Protein AF-0000000079812143 (afdb_homodimer)

Structure (mmCIF, N/CA/C/O backbone):
data_AF-0000000079812143-model_v1
#
loop_
_entity.id
_entity.type
_entity.pdbx_description
1 polymer Ferrochelatase
#
loop_
_atom_site.group_PDB
_atom_site.id
_atom_site.type_symbol
_atom_site.label_atom_id
_atom_site.label_alt_id
_atom_site.label_comp_id
_atom_site.label_asym_id
_atom_site.label_entity_id
_atom_site.label_seq_id
_atom_site.pdbx_PDB_ins_code
_atom_site.Cartn_x
_atom_site.Cartn_y
_atom_site.Cartn_z
_atom_site.occupancy
_atom_site.B_iso_or_equiv
_atom_site.auth_seq_id
_atom_site.auth_comp_id
_atom_site.auth_asym_id
_atom_site.auth_atom_id
_atom_site.pdbx_PDB_model_num
ATOM 1 N N . MET A 1 1 ? -43.75 1.38 -55 1 28.2 1 MET A N 1
ATOM 2 C CA . MET A 1 1 ? -42.469 1.893 -54.531 1 28.2 1 MET A CA 1
ATOM 3 C C . MET A 1 1 ? -42.125 1.406 -53.125 1 28.2 1 MET A C 1
ATOM 5 O O . MET A 1 1 ? -42.844 1.741 -52.188 1 28.2 1 MET A O 1
ATOM 9 N N . PRO A 1 2 ? -41.469 0.203 -52.875 1 27.38 2 PRO A N 1
ATOM 10 C CA . PRO A 1 2 ? -41.375 -0.575 -51.625 1 27.38 2 PRO A CA 1
ATOM 11 C C . PRO A 1 2 ? -40.438 0.073 -50.594 1 27.38 2 PRO A C 1
ATOM 13 O O . PRO A 1 2 ? -39.469 0.729 -50.969 1 27.38 2 PRO A O 1
ATOM 16 N N . ALA A 1 3 ? -41.031 0.591 -49.438 1 33.28 3 ALA A N 1
ATOM 17 C CA . ALA A 1 3 ? -40.438 1.245 -48.281 1 33.28 3 ALA A CA 1
ATOM 18 C C . ALA A 1 3 ? -39.312 0.391 -47.688 1 33.28 3 ALA A C 1
ATOM 20 O O . ALA A 1 3 ? -39.562 -0.77 -47.344 1 33.28 3 ALA A O 1
ATOM 21 N N . SER A 1 4 ? -38.062 0.696 -48.062 1 31.66 4 SER A N 1
ATOM 22 C CA . SER A 1 4 ? -36.844 0.003 -47.688 1 31.66 4 SER A CA 1
ATOM 23 C C . SER A 1 4 ? -36.625 0.016 -46.188 1 31.66 4 SER A C 1
ATOM 25 O O . SER A 1 4 ? -36.781 1.055 -45.531 1 31.66 4 SER A O 1
ATOM 27 N N . PRO A 1 5 ? -36.688 -1.163 -45.469 1 36.09 5 PRO A N 1
ATOM 28 C CA . PRO A 1 5 ? -36.594 -1.35 -44.031 1 36.09 5 PRO A CA 1
ATOM 29 C C . PRO A 1 5 ? -35.312 -0.757 -43.438 1 36.09 5 PRO A C 1
ATOM 31 O O . PRO A 1 5 ? -34.281 -0.736 -44.094 1 36.09 5 PRO A O 1
ATOM 34 N N . SER A 1 6 ? -35.438 0.424 -42.75 1 30.08 6 SER A N 1
ATOM 35 C CA . SER A 1 6 ? -34.406 1.152 -42.031 1 30.08 6 SER A CA 1
ATOM 36 C C . SER A 1 6 ? -33.719 0.25 -41 1 30.08 6 SER A C 1
ATOM 38 O O . SER A 1 6 ? -34.375 -0.423 -40.219 1 30.08 6 SER A O 1
ATOM 40 N N . HIS A 1 7 ? -32.5 -0.281 -41.344 1 30.27 7 HIS A N 1
ATOM 41 C CA . HIS A 1 7 ? -31.578 -1.07 -40.531 1 30.27 7 HIS A CA 1
ATOM 42 C C . HIS A 1 7 ? -31.219 -0.355 -39.25 1 30.27 7 HIS A C 1
ATOM 44 O O . HIS A 1 7 ? -30.875 0.827 -39.25 1 30.27 7 HIS A O 1
ATOM 50 N N . HIS A 1 8 ? -31.891 -0.706 -38.125 1 30.09 8 HIS A N 1
ATOM 51 C CA . HIS A 1 8 ? -31.656 -0.314 -36.75 1 30.09 8 HIS A CA 1
ATOM 52 C C . HIS A 1 8 ? -30.188 -0.526 -36.344 1 30.09 8 HIS A C 1
ATOM 54 O O . HIS A 1 8 ? -29.672 -1.645 -36.438 1 30.09 8 HIS A O 1
ATOM 60 N N . ALA A 1 9 ? -29.359 0.51 -36.5 1 27.56 9 ALA A N 1
ATOM 61 C CA . ALA A 1 9 ? -28 0.632 -35.969 1 27.56 9 ALA A CA 1
ATOM 62 C C . ALA A 1 9 ? -27.984 0.376 -34.469 1 27.56 9 ALA A C 1
ATOM 64 O O . ALA A 1 9 ? -28.422 1.215 -33.688 1 27.56 9 ALA A O 1
ATOM 65 N N . ALA A 1 10 ? -28.375 -0.794 -34 1 31.22 10 ALA A N 1
ATOM 66 C CA . ALA A 1 10 ? -28.047 -1.072 -32.594 1 31.22 10 ALA A CA 1
ATOM 67 C C . ALA A 1 10 ? -26.594 -0.715 -32.312 1 31.22 10 ALA A C 1
ATOM 69 O O . ALA A 1 10 ? -25.672 -1.294 -32.875 1 31.22 10 ALA A O 1
ATOM 70 N N . GLN A 1 11 ? -26.375 0.492 -31.906 1 27.58 11 GLN A N 1
ATOM 71 C CA . GLN A 1 11 ? -25.125 1.045 -31.391 1 27.58 11 GLN A CA 1
ATOM 72 C C . GLN A 1 11 ? -24.516 0.12 -30.344 1 27.58 11 GLN A C 1
ATOM 74 O O . GLN A 1 11 ? -25.141 -0.199 -29.344 1 27.58 11 GLN A O 1
ATOM 79 N N . THR A 1 12 ? -23.766 -0.756 -30.734 1 29.11 12 THR A N 1
ATOM 80 C CA . THR A 1 12 ? -22.891 -1.57 -29.891 1 29.11 12 THR A CA 1
ATOM 81 C C . THR A 1 12 ? -22.141 -0.7 -28.891 1 29.11 12 THR A C 1
ATOM 83 O O . THR A 1 12 ? -21.266 0.073 -29.281 1 29.11 12 THR A O 1
ATOM 86 N N . ALA A 1 13 ? -22.844 -0.165 -27.922 1 34.91 13 ALA A N 1
ATOM 87 C CA . ALA A 1 13 ? -22.109 0.383 -26.781 1 34.91 13 ALA A CA 1
ATOM 88 C C . ALA A 1 13 ? -20.875 -0.459 -26.484 1 34.91 13 ALA A C 1
ATOM 90 O O . ALA A 1 13 ? -20.984 -1.645 -26.156 1 34.91 13 ALA A O 1
ATOM 91 N N . SER A 1 14 ? -19.734 -0.116 -26.984 1 30.12 14 SER A N 1
ATOM 92 C CA . SER A 1 14 ? -18.453 -0.811 -26.938 1 30.12 14 SER A CA 1
ATOM 93 C C . SER A 1 14 ? -18.094 -1.218 -25.516 1 30.12 14 SER A C 1
ATOM 95 O O . SER A 1 14 ? -18.484 -0.559 -24.562 1 30.12 14 SER A O 1
ATOM 97 N N . ALA A 1 15 ? -17.5 -2.406 -25.219 1 38.78 15 ALA A N 1
ATOM 98 C CA . ALA A 1 15 ? -16.906 -3.08 -24.062 1 38.78 15 ALA A CA 1
ATOM 99 C C . ALA A 1 15 ? -16.062 -2.113 -23.25 1 38.78 15 ALA A C 1
ATOM 101 O O . ALA A 1 15 ? -15.695 -2.408 -22.094 1 38.78 15 ALA A O 1
ATOM 102 N N . SER A 1 16 ? -15.523 -1.092 -23.875 1 36.75 16 SER A N 1
ATOM 103 C CA . SER A 1 16 ? -14.672 -0.127 -23.188 1 36.75 16 SER A CA 1
ATOM 104 C C . SER A 1 16 ? -15.469 0.716 -22.203 1 36.75 16 SER A C 1
ATOM 106 O O . SER A 1 16 ? -14.961 1.093 -21.141 1 36.75 16 SER A O 1
ATOM 108 N N . SER A 1 17 ? -16.688 1.054 -22.594 1 40.94 17 SER A N 1
ATOM 109 C CA . SER A 1 17 ? -17.516 1.939 -21.766 1 40.94 17 SER A CA 1
ATOM 110 C C . SER A 1 17 ? -18.047 1.216 -20.531 1 40.94 17 SER A C 1
ATOM 112 O O . SER A 1 17 ? -18.172 1.811 -19.469 1 40.94 17 SER A O 1
ATOM 114 N N . ILE A 1 18 ? -18.438 0.01 -20.609 1 39.16 18 ILE A N 1
ATOM 115 C CA . ILE A 1 18 ? -18.984 -0.759 -19.5 1 39.16 18 ILE A CA 1
ATOM 116 C C . ILE A 1 18 ? -17.891 -1.048 -18.469 1 39.16 18 ILE A C 1
ATOM 118 O O . ILE A 1 18 ? -18.125 -0.97 -17.266 1 39.16 18 ILE A O 1
ATOM 122 N N . GLN A 1 19 ? -16.656 -1.401 -18.922 1 42.84 19 GLN A N 1
ATOM 123 C CA . GLN A 1 19 ? -15.531 -1.675 -18.031 1 42.84 19 GLN A CA 1
ATOM 124 C C . GLN A 1 19 ? -15.117 -0.419 -17.266 1 42.84 19 GLN A C 1
ATOM 126 O O . GLN A 1 19 ? -14.75 -0.491 -16.094 1 42.84 19 GLN A O 1
ATOM 131 N N . THR A 1 20 ? -15.273 0.693 -17.953 1 42.88 20 THR A N 1
ATOM 132 C CA . THR A 1 20 ? -14.898 1.971 -17.359 1 42.88 20 THR A CA 1
ATOM 133 C C . THR A 1 20 ? -15.859 2.342 -16.234 1 42.88 20 THR A C 1
ATOM 135 O O . THR A 1 20 ? -15.43 2.832 -15.188 1 42.88 20 THR A O 1
ATOM 138 N N . THR A 1 21 ? -17.172 2.117 -16.484 1 42.28 21 THR A N 1
ATOM 139 C CA . THR A 1 21 ? -18.141 2.492 -15.469 1 42.28 21 THR A CA 1
ATOM 140 C C . THR A 1 21 ? -18.031 1.595 -14.242 1 42.28 21 THR A C 1
ATOM 142 O O . THR A 1 21 ? -18.109 2.07 -13.109 1 42.28 21 THR A O 1
ATOM 145 N N . ALA A 1 22 ? -17.922 0.293 -14.492 1 45.62 22 ALA A N 1
ATOM 146 C CA . ALA A 1 22 ? -17.766 -0.656 -13.391 1 45.62 22 ALA A CA 1
ATOM 147 C C . ALA A 1 22 ? -16.5 -0.387 -12.602 1 45.62 22 ALA A C 1
ATOM 149 O O . ALA A 1 22 ? -16.484 -0.508 -11.375 1 45.62 22 ALA A O 1
ATOM 150 N N . ALA A 1 23 ? -15.438 -0.067 -13.422 1 51.72 23 ALA A N 1
ATOM 151 C CA . ALA A 1 23 ? -14.164 0.242 -12.781 1 51.72 23 ALA A CA 1
ATOM 152 C C . ALA A 1 23 ? -14.273 1.475 -11.891 1 51.72 23 ALA A C 1
ATOM 154 O O . ALA A 1 23 ? -13.711 1.51 -10.797 1 51.72 23 ALA A O 1
ATOM 155 N N . ARG A 1 24 ? -15.039 2.551 -12.422 1 51.12 24 ARG A N 1
ATOM 156 C CA . ARG A 1 24 ? -15.227 3.803 -11.695 1 51.12 24 ARG A CA 1
ATOM 157 C C . ARG A 1 24 ? -16.016 3.58 -10.414 1 51.12 24 ARG A C 1
ATOM 159 O O . ARG A 1 24 ? -15.727 4.191 -9.383 1 51.12 24 ARG A O 1
ATOM 166 N N . GLU A 1 25 ? -16.844 2.582 -10.438 1 63.12 25 GLU A N 1
ATOM 167 C CA . GLU A 1 25 ? -17.672 2.318 -9.266 1 63.12 25 GLU A CA 1
ATOM 168 C C . GLU A 1 25 ? -16.938 1.447 -8.25 1 63.12 25 GLU A C 1
ATOM 170 O O . GLU A 1 25 ? -17.328 1.358 -7.09 1 63.12 25 GLU A O 1
ATOM 175 N N . SER A 1 26 ? -15.57 1.308 -8.578 1 89.19 26 SER A N 1
ATOM 176 C CA . SER A 1 26 ? -14.891 0.365 -7.688 1 89.19 26 SER A CA 1
ATOM 177 C C . SER A 1 26 ? -13.617 0.968 -7.109 1 89.19 26 SER A C 1
ATOM 179 O O . SER A 1 26 ? -12.797 0.255 -6.531 1 89.19 26 SER A O 1
ATOM 181 N N . THR A 1 27 ? -13.477 2.316 -7.328 1 96.56 27 THR A N 1
ATOM 182 C CA . THR A 1 27 ? -12.297 3.006 -6.809 1 96.56 27 THR A CA 1
ATOM 183 C C . THR A 1 27 ? -12.695 4.008 -5.73 1 96.56 27 THR A C 1
ATOM 185 O O . THR A 1 27 ? -13.711 4.695 -5.852 1 96.56 27 THR A O 1
ATOM 188 N N . ALA A 1 28 ? -11.891 4.105 -4.688 1 98.25 28 ALA A N 1
ATOM 189 C CA . ALA A 1 28 ? -12.188 5.027 -3.594 1 98.25 28 ALA A CA 1
ATOM 190 C C . ALA A 1 28 ? -10.922 5.727 -3.105 1 98.25 28 ALA A C 1
ATOM 192 O O . ALA A 1 28 ? -9.812 5.277 -3.391 1 98.25 28 ALA A O 1
ATOM 193 N N . ILE A 1 29 ? -11.117 6.824 -2.506 1 98.75 29 ILE A N 1
ATOM 194 C CA . ILE A 1 29 ? -10.078 7.539 -1.767 1 98.75 29 ILE A CA 1
ATOM 195 C C . ILE A 1 29 ? -10.422 7.551 -0.279 1 98.75 29 ILE A C 1
ATOM 197 O O . ILE A 1 29 ? -11.562 7.844 0.101 1 98.75 29 ILE A O 1
ATOM 201 N N . LEU A 1 30 ? -9.516 7.102 0.5 1 98.94 30 LEU A N 1
ATOM 202 C CA . LEU A 1 30 ? -9.609 7.285 1.945 1 98.94 30 LEU A CA 1
ATOM 203 C C . LEU A 1 30 ? -8.719 8.43 2.412 1 98.94 30 LEU A C 1
ATOM 205 O O . LEU A 1 30 ? -7.492 8.281 2.459 1 98.94 30 LEU A O 1
ATOM 209 N N . LEU A 1 31 ? -9.328 9.562 2.74 1 98.88 31 LEU A N 1
ATOM 210 C CA . LEU A 1 31 ? -8.617 10.719 3.279 1 98.88 31 LEU A CA 1
ATOM 211 C C . LEU A 1 31 ? -8.367 10.555 4.777 1 98.88 31 LEU A C 1
ATOM 213 O O . LEU A 1 31 ? -9.32 10.453 5.559 1 98.88 31 LEU A O 1
ATOM 217 N N . CYS A 1 32 ? -7.098 10.539 5.145 1 98.88 32 CYS A N 1
ATOM 218 C CA . CYS A 1 32 ? -6.785 10.25 6.539 1 98.88 32 CYS A CA 1
ATOM 219 C C . CYS A 1 32 ? -6.184 11.477 7.227 1 98.88 32 CYS A C 1
ATOM 221 O O . CYS A 1 32 ? -5.277 12.109 6.688 1 98.88 32 CYS A O 1
ATOM 223 N N . ASN A 1 33 ? -6.66 11.82 8.312 1 98.81 33 ASN A N 1
ATOM 224 C CA . ASN A 1 33 ? -6.094 12.859 9.172 1 98.81 33 ASN A CA 1
ATOM 225 C C . ASN A 1 33 ? -5.77 12.32 10.562 1 98.81 33 ASN A C 1
ATOM 227 O O . ASN A 1 33 ? -6.004 11.148 10.852 1 98.81 33 ASN A O 1
ATOM 231 N N . LEU A 1 34 ? -5.168 13.078 11.352 1 98.44 34 LEU A N 1
ATOM 232 C CA . LEU A 1 34 ? -4.664 12.656 12.648 1 98.44 34 LEU A CA 1
ATOM 233 C C . LEU A 1 34 ? -5.801 12.156 13.539 1 98.44 34 LEU A C 1
ATOM 235 O O . LEU A 1 34 ? -5.754 11.023 14.031 1 98.44 34 LEU A O 1
ATOM 239 N N . GLY A 1 35 ? -6.742 13.016 13.734 1 98.19 35 GLY A N 1
ATOM 240 C CA . GLY A 1 35 ? -7.855 12.734 14.633 1 98.19 35 GLY A CA 1
ATOM 241 C C . GLY A 1 35 ? -7.98 13.75 15.758 1 98.19 35 GLY A C 1
ATOM 242 O O . GLY A 1 35 ? -7.078 14.562 15.969 1 98.19 35 GLY A O 1
ATOM 243 N N . THR A 1 36 ? -9.078 13.75 16.359 1 98.5 36 THR A N 1
ATOM 244 C CA . THR A 1 36 ? -9.5 14.617 17.453 1 98.5 36 THR A CA 1
ATOM 245 C C . THR A 1 36 ? -10.492 13.898 18.359 1 98.5 36 THR A C 1
ATOM 247 O O . THR A 1 36 ? -11.125 12.922 17.953 1 98.5 36 THR A O 1
ATOM 250 N N . PRO A 1 37 ? -10.523 14.281 19.656 1 98.44 37 PRO A N 1
ATOM 251 C CA . PRO A 1 37 ? -11.508 13.625 20.516 1 98.44 37 PRO A CA 1
ATOM 252 C C . PRO A 1 37 ? -12.945 13.844 20.062 1 98.44 37 PRO A C 1
ATOM 254 O O . PRO A 1 37 ? -13.242 14.852 19.422 1 98.44 37 PRO A O 1
ATOM 257 N N . ASP A 1 38 ? -13.828 12.953 20.484 1 97.69 38 ASP A N 1
ATOM 258 C CA . ASP A 1 38 ? -15.234 13.008 20.094 1 97.69 38 ASP A CA 1
ATOM 259 C C . ASP A 1 38 ? -15.938 14.188 20.766 1 97.69 38 ASP A C 1
ATOM 261 O O . ASP A 1 38 ? -16.984 14.633 20.297 1 97.69 38 ASP A O 1
ATOM 265 N N . ALA A 1 39 ? -15.438 14.586 21.938 1 98.12 39 ALA A N 1
ATOM 266 C CA . ALA A 1 39 ? -15.969 15.703 22.703 1 98.12 39 ALA A CA 1
ATOM 267 C C . ALA A 1 39 ? -14.883 16.344 23.562 1 98.12 39 ALA A C 1
ATOM 269 O O . ALA A 1 39 ? -13.883 15.695 23.891 1 98.12 39 ALA A O 1
ATOM 270 N N . PRO A 1 40 ? -15.086 17.625 23.828 1 98.25 40 PRO A N 1
ATOM 271 C CA . PRO A 1 40 ? -14.102 18.266 24.688 1 98.25 40 PRO A CA 1
ATOM 272 C C . PRO A 1 40 ? -14.352 18 26.172 1 98.25 40 PRO A C 1
ATOM 274 O O . PRO A 1 40 ? -14.492 18.922 26.969 1 98.25 40 PRO A O 1
ATOM 277 N N . THR A 1 41 ? -14.438 16.734 26.484 1 98.25 41 THR A N 1
ATOM 278 C CA . THR A 1 41 ? -14.656 16.25 27.844 1 98.25 41 THR A CA 1
ATOM 279 C C . THR A 1 41 ? -13.531 15.312 28.266 1 98.25 41 THR A C 1
ATOM 281 O O . THR A 1 41 ? -12.852 14.727 27.422 1 98.25 41 THR A O 1
ATOM 284 N N . ALA A 1 42 ? -13.391 15.242 29.547 1 97.88 42 ALA A N 1
ATOM 285 C CA . ALA A 1 42 ? -12.289 14.453 30.078 1 97.88 42 ALA A CA 1
ATOM 286 C C . ALA A 1 42 ? -12.383 13 29.641 1 97.88 42 ALA A C 1
ATOM 288 O O . ALA A 1 42 ? -11.391 12.406 29.219 1 97.88 42 ALA A O 1
ATOM 289 N N . PRO A 1 43 ? -13.57 12.359 29.656 1 98 43 PRO A N 1
ATOM 290 C CA . PRO A 1 43 ? -13.648 10.961 29.219 1 98 43 PRO A CA 1
ATOM 291 C C . PRO A 1 43 ? -13.297 10.781 27.75 1 98 43 PRO A C 1
ATOM 293 O O . PRO A 1 43 ? -12.594 9.836 27.375 1 98 43 PRO A O 1
ATOM 296 N N . ALA A 1 44 ? -13.805 11.625 26.906 1 98.25 44 ALA A N 1
ATOM 297 C CA . ALA A 1 44 ? -13.5 11.555 25.484 1 98.25 44 ALA A CA 1
ATOM 298 C C . ALA A 1 44 ? -12.008 11.766 25.234 1 98.25 44 ALA A C 1
ATOM 300 O O . ALA A 1 44 ? -11.414 11.078 24.391 1 98.25 44 ALA A O 1
ATOM 301 N N . LEU A 1 45 ? -11.461 12.648 25.984 1 97.94 45 LEU A N 1
ATOM 302 C CA . LEU A 1 45 ? -10.031 12.914 25.828 1 97.94 45 LEU A CA 1
ATOM 303 C C . LEU A 1 45 ? -9.203 11.734 26.328 1 97.94 45 LEU A C 1
ATOM 305 O O . LEU A 1 45 ? -8.125 11.453 25.797 1 97.94 45 LEU A O 1
ATOM 309 N N . ARG A 1 46 ? -9.633 11.172 27.375 1 98.19 46 ARG A N 1
ATOM 310 C CA . ARG A 1 46 ? -8.922 10 27.891 1 98.19 46 ARG A CA 1
ATOM 311 C C . ARG A 1 46 ? -8.82 8.914 26.828 1 98.19 46 ARG A C 1
ATOM 313 O O . ARG A 1 46 ? -7.75 8.328 26.641 1 98.19 46 ARG A O 1
ATOM 320 N N . ARG A 1 47 ? -9.891 8.641 26.109 1 98.19 47 ARG A N 1
ATOM 321 C CA . ARG A 1 47 ? -9.906 7.645 25.047 1 98.19 47 ARG A CA 1
ATOM 322 C C . ARG A 1 47 ? -8.992 8.055 23.891 1 98.19 47 ARG A C 1
ATOM 324 O O . ARG A 1 47 ? -8.203 7.25 23.406 1 98.19 47 ARG A O 1
ATOM 331 N N . TYR A 1 48 ? -9.148 9.25 23.531 1 98.31 48 TYR A N 1
ATOM 332 C CA . TYR A 1 48 ? -8.352 9.781 22.422 1 98.31 48 TYR A CA 1
ATOM 333 C C . TYR A 1 48 ? -6.867 9.734 22.75 1 98.31 48 TYR A C 1
ATOM 335 O O . TYR A 1 48 ? -6.066 9.234 21.953 1 98.31 48 TYR A O 1
ATOM 343 N N . LEU A 1 49 ? -6.496 10.203 23.953 1 97.94 49 LEU A N 1
ATOM 344 C CA . LEU A 1 49 ? -5.098 10.266 24.359 1 97.94 49 LEU A CA 1
ATOM 345 C C . LEU A 1 49 ? -4.52 8.867 24.547 1 97.94 49 LEU A C 1
ATOM 347 O O . LEU A 1 49 ? -3.338 8.641 24.266 1 97.94 49 LEU A O 1
ATOM 351 N N . ALA A 1 50 ? -5.293 7.961 25 1 98.25 50 ALA A N 1
ATOM 352 C CA . ALA A 1 50 ? -4.836 6.582 25.156 1 98.25 50 ALA A CA 1
ATOM 353 C C . ALA A 1 50 ? -4.391 6.004 23.812 1 98.25 50 ALA A C 1
ATOM 355 O O . ALA A 1 50 ? -3.346 5.355 23.719 1 98.25 50 ALA A O 1
ATOM 356 N N . GLN A 1 51 ? -5.18 6.223 22.781 1 98.12 51 GLN A N 1
ATOM 357 C CA . GLN A 1 51 ? -4.852 5.742 21.438 1 98.12 51 GLN A CA 1
ATOM 358 C C . GLN A 1 51 ? -3.621 6.453 20.891 1 98.12 51 GLN A C 1
ATOM 360 O O . GLN A 1 51 ? -2.705 5.809 20.375 1 98.12 51 GLN A O 1
ATOM 365 N N . PHE A 1 52 ? -3.658 7.75 21.031 1 97.81 52 PHE A N 1
ATOM 366 C CA . PHE A 1 52 ? -2.617 8.602 20.469 1 97.81 52 PHE A CA 1
ATOM 367 C C . PHE A 1 52 ? -1.271 8.312 21.125 1 97.81 52 PHE A C 1
ATOM 369 O O . PHE A 1 52 ? -0.296 7.996 20.438 1 97.81 52 PHE A O 1
ATOM 376 N N . LEU A 1 53 ? -1.229 8.336 22.453 1 96.56 53 LEU A N 1
ATOM 377 C CA . LEU A 1 53 ? 0.02 8.18 23.188 1 96.56 53 LEU A CA 1
ATOM 378 C C . LEU A 1 53 ? 0.403 6.707 23.312 1 96.56 53 LEU A C 1
ATOM 380 O O . LEU A 1 53 ? 1.535 6.383 23.672 1 96.56 53 LEU A O 1
ATOM 384 N N . GLY A 1 54 ? -0.505 5.848 22.938 1 97.56 54 GLY A N 1
ATOM 385 C CA . GLY A 1 54 ? -0.219 4.422 22.938 1 97.56 54 GLY A CA 1
ATOM 386 C C . GLY A 1 54 ? 0.455 3.957 21.656 1 97.56 54 GLY A C 1
ATOM 387 O O . GLY A 1 54 ? 0.94 2.826 21.578 1 97.56 54 GLY A O 1
ATOM 388 N N . ASP A 1 55 ? 0.508 4.754 20.672 1 97.56 55 ASP A N 1
ATOM 389 C CA . ASP A 1 55 ? 1.13 4.434 19.391 1 97.56 55 ASP A CA 1
ATOM 390 C C . ASP A 1 55 ? 2.652 4.484 19.5 1 97.56 55 ASP A C 1
ATOM 392 O O . ASP A 1 55 ? 3.225 5.527 19.812 1 97.56 55 ASP A O 1
ATOM 396 N N . PRO A 1 56 ? 3.281 3.387 19.109 1 96.69 56 PRO A N 1
ATOM 397 C CA . PRO A 1 56 ? 4.742 3.357 19.234 1 96.69 56 PRO A CA 1
ATOM 398 C C . PRO A 1 56 ? 5.441 4.266 18.219 1 96.69 56 PRO A C 1
ATOM 400 O O . PRO A 1 56 ? 6.641 4.52 18.344 1 96.69 56 PRO A O 1
ATOM 403 N N . ARG A 1 57 ? 4.73 4.742 17.125 1 96.94 57 ARG A N 1
ATOM 404 C CA . ARG A 1 57 ? 5.297 5.719 16.203 1 96.94 57 ARG A CA 1
ATOM 405 C C . ARG A 1 57 ? 5.387 7.098 16.859 1 96.94 57 ARG A C 1
ATOM 407 O O . ARG A 1 57 ? 6.219 7.918 16.469 1 96.94 57 ARG A O 1
ATOM 414 N N . VAL A 1 58 ? 4.535 7.297 17.859 1 95.19 58 VAL A N 1
ATOM 415 C CA . VAL A 1 58 ? 4.422 8.609 18.484 1 95.19 58 VAL A CA 1
ATOM 416 C C . VAL A 1 58 ? 5.289 8.664 19.734 1 95.19 58 VAL A C 1
ATOM 418 O O . VAL A 1 58 ? 6.02 9.633 19.953 1 95.19 58 VAL A O 1
ATOM 421 N N . VAL A 1 59 ? 5.145 7.66 20.594 1 94.25 59 VAL A N 1
ATOM 422 C CA . VAL A 1 59 ? 5.98 7.555 21.781 1 94.25 59 VAL A CA 1
ATOM 423 C C . VAL A 1 59 ? 6.879 6.324 21.672 1 94.25 59 VAL A C 1
ATOM 425 O O . VAL A 1 59 ? 6.398 5.191 21.75 1 94.25 59 VAL A O 1
ATOM 428 N N . GLU A 1 60 ? 8.172 6.574 21.562 1 93.06 60 GLU A N 1
ATOM 429 C CA . GLU A 1 60 ? 9.094 5.484 21.25 1 93.06 60 GLU A CA 1
ATOM 430 C C . GLU A 1 60 ? 9.758 4.93 22.5 1 93.06 60 GLU A C 1
ATOM 432 O O . GLU A 1 60 ? 10.719 4.164 22.422 1 93.06 60 GLU A O 1
ATOM 437 N N . ILE A 1 61 ? 9.289 5.324 23.641 1 91.5 61 ILE A N 1
ATOM 438 C CA . ILE A 1 61 ? 9.742 4.715 24.875 1 91.5 61 ILE A CA 1
ATOM 439 C C . ILE A 1 61 ? 9.312 3.25 24.922 1 91.5 61 ILE A C 1
ATOM 441 O O . ILE A 1 61 ? 8.195 2.912 24.531 1 91.5 61 ILE A O 1
ATOM 445 N N . PRO A 1 62 ? 10.234 2.414 25.359 1 94.38 62 PRO A N 1
ATOM 446 C CA . PRO A 1 62 ? 9.844 1.005 25.438 1 94.38 62 PRO A CA 1
ATOM 447 C C . PRO A 1 62 ? 8.492 0.801 26.109 1 94.38 62 PRO A C 1
ATOM 449 O O . PRO A 1 62 ? 8.234 1.397 27.172 1 94.38 62 PRO A O 1
ATOM 452 N N . ARG A 1 63 ? 7.723 0.005 25.578 1 95.19 63 ARG A N 1
ATO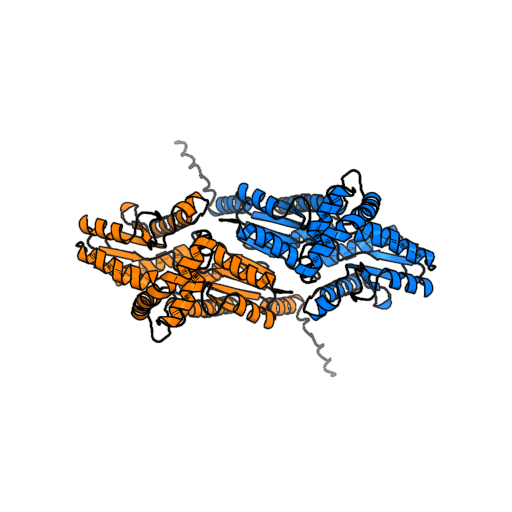M 453 C CA . ARG A 1 63 ? 6.324 -0.153 25.969 1 95.19 63 ARG A CA 1
ATOM 454 C C . ARG A 1 63 ? 6.191 -0.552 27.422 1 95.19 63 ARG A C 1
ATOM 456 O O . ARG A 1 63 ? 5.309 -0.063 28.141 1 95.19 63 ARG A O 1
ATOM 463 N N . ALA A 1 64 ? 7.027 -1.463 27.812 1 96.12 64 ALA A N 1
ATOM 464 C CA . ALA A 1 64 ? 6.965 -1.97 29.188 1 96.12 64 ALA A CA 1
ATOM 465 C C . ALA A 1 64 ? 7.109 -0.836 30.203 1 96.12 64 ALA A C 1
ATOM 467 O O . ALA A 1 64 ? 6.539 -0.894 31.297 1 96.12 64 ALA A O 1
ATOM 468 N N . LEU A 1 65 ? 7.805 0.206 29.859 1 96.31 65 LEU A N 1
ATOM 469 C CA . LEU A 1 65 ? 8.008 1.357 30.734 1 96.31 65 LEU A CA 1
ATOM 470 C C . LEU A 1 65 ? 6.922 2.406 30.516 1 96.31 65 LEU A C 1
ATOM 472 O O . LEU A 1 65 ? 6.473 3.049 31.453 1 96.31 65 LEU A O 1
ATOM 476 N N . TRP A 1 66 ? 6.461 2.5 29.297 1 95.25 66 TRP A N 1
ATOM 477 C CA . TRP A 1 66 ? 5.605 3.615 28.906 1 95.25 66 TRP A CA 1
ATOM 478 C C . TRP A 1 66 ? 4.156 3.357 29.312 1 95.25 66 TRP A C 1
ATOM 480 O O . TRP A 1 66 ? 3.465 4.27 29.766 1 95.25 66 TRP A O 1
ATOM 490 N N . LEU A 1 67 ? 3.688 2.143 29.141 1 96.75 67 LEU A N 1
ATOM 491 C CA . LEU A 1 67 ? 2.266 1.856 29.312 1 96.75 67 LEU A CA 1
ATOM 492 C C . LEU A 1 67 ? 1.835 2.076 30.766 1 96.75 67 LEU A C 1
ATOM 494 O O . LEU A 1 67 ? 0.774 2.65 31.016 1 96.75 67 LEU A O 1
ATOM 498 N N . PRO A 1 68 ? 2.645 1.606 31.75 1 97.06 68 PRO A N 1
ATOM 499 C CA . PRO A 1 68 ? 2.271 1.915 33.125 1 97.06 68 PRO A CA 1
ATOM 500 C C . PRO A 1 68 ? 2.213 3.416 33.406 1 97.06 68 PRO A C 1
ATOM 502 O O . PRO A 1 68 ? 1.339 3.879 34.125 1 97.06 68 PRO A O 1
ATOM 505 N N . LEU A 1 69 ? 3.117 4.164 32.844 1 96.19 69 LEU A N 1
ATOM 506 C CA . LEU A 1 69 ? 3.115 5.613 33 1 96.19 69 LEU A CA 1
ATOM 507 C C . LEU A 1 69 ? 1.895 6.234 32.344 1 96.19 69 LEU A C 1
ATOM 509 O O . LEU A 1 69 ? 1.237 7.102 32.906 1 96.19 69 LEU A O 1
ATOM 513 N N . LEU A 1 70 ? 1.621 5.844 31.078 1 96.75 70 LEU A N 1
ATOM 514 C CA . LEU A 1 70 ? 0.501 6.363 30.312 1 96.75 70 LEU A CA 1
ATOM 515 C C . LEU A 1 70 ? -0.82 6.117 31.031 1 96.75 70 LEU A C 1
ATOM 517 O O . LEU A 1 70 ? -1.571 7.059 31.297 1 96.75 70 LEU A O 1
ATOM 521 N N . TYR A 1 71 ? -1.057 4.895 31.469 1 97.19 71 TYR A N 1
ATOM 522 C CA . TYR A 1 71 ? -2.35 4.52 32.031 1 97.19 71 TYR A CA 1
ATOM 523 C C . TYR A 1 71 ? -2.412 4.832 33.5 1 97.19 71 TYR A C 1
ATOM 525 O O . TYR A 1 71 ? -3.49 5.09 34.062 1 97.19 71 TYR A O 1
ATOM 533 N N . GLY A 1 72 ? -1.364 4.832 34.156 1 97.12 72 GLY A N 1
ATOM 534 C CA . GLY A 1 72 ? -1.334 5.035 35.594 1 97.12 72 GLY A CA 1
ATOM 535 C C . GLY A 1 72 ? -1.293 6.5 35.969 1 97.12 72 GLY A C 1
ATOM 536 O O . GLY A 1 72 ? -1.778 6.871 37.062 1 97.12 72 GLY A O 1
ATOM 537 N N . ILE A 1 73 ? -0.702 7.359 35.188 1 95.88 73 ILE A N 1
ATOM 538 C CA . ILE A 1 73 ? -0.486 8.742 35.594 1 95.88 73 ILE A CA 1
ATOM 539 C C . ILE A 1 73 ? -1.063 9.695 34.562 1 95.88 73 ILE A C 1
ATOM 541 O O . ILE A 1 73 ? -1.988 10.461 34.844 1 95.88 73 ILE A O 1
ATOM 545 N N . ILE A 1 74 ? -0.648 9.609 33.344 1 95.38 74 ILE A N 1
ATOM 546 C CA . ILE A 1 74 ? -0.929 10.602 32.312 1 95.38 74 ILE A CA 1
ATOM 547 C C . ILE A 1 74 ? -2.428 10.633 32.031 1 95.38 74 ILE A C 1
ATOM 549 O O . ILE A 1 74 ? -3.041 11.703 32.031 1 95.38 74 ILE A O 1
ATOM 553 N N . LEU A 1 75 ? -3.047 9.492 31.812 1 97.44 75 LEU A N 1
ATOM 554 C CA . LEU A 1 75 ? -4.449 9.43 31.422 1 97.44 75 LEU A CA 1
ATOM 555 C C . LEU A 1 75 ? -5.359 9.75 32.594 1 97.44 75 LEU A C 1
ATOM 557 O O . LEU A 1 75 ? -6.562 9.969 32.438 1 97.44 75 LEU A O 1
ATOM 561 N N . ARG A 1 76 ? -4.82 9.828 33.75 1 95.94 76 ARG A N 1
ATOM 562 C CA . ARG A 1 76 ? -5.605 10.18 34.938 1 95.94 76 ARG A CA 1
ATOM 563 C C . ARG A 1 76 ? -5.559 11.672 35.188 1 95.94 76 ARG A C 1
ATOM 565 O O . ARG A 1 76 ? -6.465 12.227 35.844 1 95.94 76 ARG A O 1
ATOM 572 N N . THR A 1 77 ? -4.594 12.391 34.688 1 95.44 77 THR A N 1
ATOM 573 C CA . THR A 1 77 ? -4.402 13.789 35.062 1 95.44 77 THR A CA 1
ATOM 574 C C . THR A 1 77 ? -4.539 14.695 33.844 1 95.44 77 THR A C 1
ATOM 576 O O . THR A 1 77 ? -5.195 15.734 33.906 1 95.44 77 THR A O 1
ATOM 579 N N . ARG A 1 78 ? -4.078 14.359 32.75 1 93.56 78 ARG A N 1
ATOM 580 C CA . ARG A 1 78 ? -3.932 15.227 31.578 1 93.56 78 ARG A CA 1
ATOM 581 C C . ARG A 1 78 ? -5.273 15.438 30.875 1 93.56 78 ARG A C 1
ATOM 583 O O . ARG A 1 78 ? -5.539 16.516 30.359 1 93.56 78 ARG A O 1
ATOM 590 N N . PRO A 1 79 ? -6.156 14.438 30.906 1 96.5 79 PRO A N 1
ATOM 591 C CA . PRO A 1 79 ? -7.367 14.562 30.078 1 96.5 79 PRO A CA 1
ATOM 592 C C . PRO A 1 79 ? -8.203 15.789 30.453 1 96.5 79 PRO A C 1
ATOM 594 O O . PRO A 1 79 ? -8.734 16.469 29.578 1 96.5 79 PRO A O 1
ATOM 597 N N . ALA A 1 80 ? -8.312 16.094 31.641 1 96.19 80 ALA A N 1
ATOM 598 C CA . ALA A 1 80 ? -9.117 17.234 32.062 1 96.19 80 ALA A CA 1
ATOM 599 C C . ALA A 1 80 ? -8.531 18.547 31.547 1 96.19 80 ALA A C 1
ATOM 601 O O . ALA A 1 80 ? -9.258 19.406 31.062 1 96.19 80 ALA A O 1
ATOM 602 N N . LYS A 1 81 ? -7.277 18.75 31.703 1 95.25 81 LYS A N 1
ATOM 603 C CA . LYS A 1 81 ? -6.609 19.953 31.234 1 95.25 81 LYS A CA 1
ATOM 604 C C . LYS A 1 81 ? -6.723 20.078 29.703 1 95.25 81 LYS A C 1
ATOM 606 O O . LYS A 1 81 ? -6.965 21.156 29.188 1 95.25 81 LYS A O 1
ATOM 611 N N . SER A 1 82 ? -6.516 19.016 29.047 1 95.62 82 SER A N 1
ATOM 612 C CA . SER A 1 82 ? -6.617 18.984 27.594 1 95.62 82 SER A CA 1
ATOM 613 C C . SER A 1 82 ? -8.039 19.281 27.125 1 95.62 82 SER A C 1
ATOM 615 O O . SER A 1 82 ? -8.242 19.953 26.109 1 95.62 82 SER A O 1
ATOM 617 N N . ALA A 1 83 ? -8.945 18.719 27.859 1 97.5 83 ALA A N 1
ATOM 618 C CA . ALA A 1 83 ? -10.352 18.953 27.516 1 97.5 83 ALA A CA 1
ATOM 619 C C . ALA A 1 83 ? -10.68 20.438 27.531 1 97.5 83 ALA A C 1
ATOM 621 O O . ALA A 1 83 ? -11.438 20.922 26.688 1 97.5 83 ALA A O 1
ATOM 622 N N . ALA A 1 84 ? -10.156 21.109 28.453 1 97.12 84 ALA A N 1
ATOM 623 C CA . ALA A 1 84 ? -10.383 22.547 28.547 1 97.12 84 ALA A CA 1
ATOM 624 C C . ALA A 1 84 ? -9.82 23.281 27.328 1 97.12 84 ALA A C 1
ATOM 626 O O . ALA A 1 84 ? -10.43 24.219 26.812 1 97.12 84 ALA A O 1
ATOM 627 N N . LYS A 1 85 ? -8.656 22.922 26.906 1 96.56 85 LYS A N 1
ATOM 628 C CA . LYS A 1 85 ? -8.062 23.5 25.703 1 96.56 85 LYS A CA 1
ATOM 629 C C . LYS A 1 85 ? -8.922 23.234 24.469 1 96.56 85 LYS A C 1
ATOM 631 O O . LYS A 1 85 ? -9.172 24.141 23.672 1 96.56 85 LYS A O 1
ATOM 636 N N . TYR A 1 86 ? -9.391 21.984 24.359 1 97.94 86 TYR A N 1
ATOM 637 C CA . TYR A 1 86 ? -10.25 21.641 23.219 1 97.94 86 TYR A CA 1
ATOM 638 C C . TYR A 1 86 ? -11.547 22.438 23.266 1 97.94 86 TYR A C 1
ATOM 640 O O . TYR A 1 86 ? -12.078 22.828 22.234 1 97.94 86 TYR A O 1
ATOM 648 N N . ALA A 1 87 ? -12.055 22.609 24.422 1 97.94 87 ALA A N 1
ATOM 649 C CA . ALA A 1 87 ? -13.297 23.359 24.578 1 97.94 87 ALA A CA 1
ATOM 650 C C . ALA A 1 87 ? -13.148 24.781 24.031 1 97.94 87 ALA A C 1
ATOM 652 O O . ALA A 1 87 ? -14.102 25.359 23.5 1 97.94 87 ALA A O 1
ATOM 653 N N . SER A 1 88 ? -11.961 25.281 24.125 1 97 88 SER A N 1
ATOM 654 C CA . SER A 1 88 ? -11.727 26.672 23.734 1 97 88 SER A CA 1
ATOM 655 C C . SER A 1 88 ? -11.797 26.859 22.234 1 97 88 SER A C 1
ATOM 657 O O . SER A 1 88 ? -11.961 27.969 21.734 1 97 88 SER A O 1
ATOM 659 N N . ILE A 1 89 ? -11.719 25.844 21.469 1 97.25 89 ILE A N 1
ATOM 660 C CA . ILE A 1 89 ? -11.719 25.969 20.016 1 97.25 89 ILE A CA 1
ATOM 661 C C . ILE A 1 89 ? -12.914 25.219 19.438 1 97.25 89 ILE A C 1
ATOM 663 O O . ILE A 1 89 ? -13.078 25.172 18.219 1 97.25 89 ILE A O 1
ATOM 667 N N . TRP A 1 90 ? -13.727 24.641 20.312 1 97.06 90 TRP A N 1
ATOM 668 C CA . TRP A 1 90 ? -14.836 23.797 19.859 1 97.06 90 TRP A CA 1
ATOM 669 C C . TRP A 1 90 ? -15.922 24.656 19.203 1 97.06 90 TRP A C 1
ATOM 671 O O . TRP A 1 90 ? -16.234 25.734 19.672 1 97.06 90 TRP A O 1
ATOM 681 N N . THR A 1 91 ? -16.453 24.156 18.062 1 97 91 THR A N 1
ATOM 682 C CA . THR A 1 91 ? -17.516 24.875 17.359 1 97 91 THR A CA 1
ATOM 683 C C . THR A 1 91 ? -18.844 24.141 17.484 1 97 91 THR A C 1
ATOM 685 O O . THR A 1 91 ? -18.891 23.031 18.031 1 97 91 THR A O 1
ATOM 688 N N . GLU A 1 92 ? -19.906 24.719 16.922 1 97.25 92 GLU A N 1
ATOM 689 C CA . GLU A 1 92 ? -21.219 24.078 16.922 1 97.25 92 GLU A CA 1
ATOM 690 C C . GLU A 1 92 ? -21.219 22.812 16.094 1 97.25 92 GLU A C 1
ATOM 692 O O . GLU A 1 92 ? -21.953 21.859 16.391 1 97.25 92 GLU A O 1
ATOM 697 N N . GLU A 1 93 ? -20.312 22.719 15.18 1 97.44 93 GLU A N 1
ATOM 698 C CA . GLU A 1 93 ? -20.234 21.578 14.297 1 97.44 93 GLU A CA 1
ATOM 699 C C . GLU A 1 93 ? -19.281 20.516 14.844 1 97.44 93 GLU A C 1
ATOM 701 O O . GLU A 1 93 ? -19.172 19.422 14.289 1 97.44 93 GLU A O 1
ATOM 706 N N . GLY A 1 94 ? -18.547 20.875 15.922 1 97.56 94 GLY A N 1
ATOM 707 C CA . GLY A 1 94 ? -17.609 19.938 16.516 1 97.56 94 GLY A CA 1
ATOM 708 C C . GLY A 1 94 ? -16.172 20.438 16.469 1 97.56 94 GLY A C 1
ATOM 709 O O . GLY A 1 94 ? -15.93 21.641 16.438 1 97.56 94 GLY A O 1
ATOM 710 N N . SER A 1 95 ? -15.281 19.484 16.609 1 98.19 95 SER A N 1
ATOM 711 C CA . SER A 1 95 ? -13.867 19.844 16.531 1 98.19 95 SER A CA 1
ATOM 712 C C . SER A 1 95 ? -13.484 20.359 15.148 1 98.19 95 SER A C 1
ATOM 714 O O . SER A 1 95 ? -13.805 19.734 14.141 1 98.19 95 SER A O 1
ATOM 716 N N . PRO A 1 96 ? -12.766 21.438 15.07 1 98.56 96 PRO A N 1
ATOM 717 C CA . PRO A 1 96 ? -12.422 22.016 13.766 1 98.56 96 PRO A CA 1
ATOM 718 C C . PRO A 1 96 ? -11.703 21.016 12.859 1 98.56 96 PRO A C 1
ATOM 720 O O . PRO A 1 96 ? -12 20.953 11.664 1 98.56 96 PRO A O 1
ATOM 723 N N . LEU A 1 97 ? -10.805 20.203 13.375 1 98.69 97 LEU A N 1
ATOM 724 C CA . LEU A 1 97 ? -10.078 19.234 12.57 1 98.69 97 LEU A CA 1
ATOM 725 C C . LEU A 1 97 ? -11.047 18.266 11.883 1 98.69 97 LEU A C 1
ATOM 727 O O . LEU A 1 97 ? -10.906 17.984 10.688 1 98.69 97 LEU A O 1
ATOM 731 N N . ALA A 1 98 ? -11.992 17.75 12.648 1 98.5 98 ALA A N 1
ATOM 732 C CA . ALA A 1 98 ? -12.961 16.797 12.117 1 98.5 98 ALA A CA 1
ATOM 733 C C . ALA A 1 98 ? -13.852 17.453 11.055 1 98.5 98 ALA A C 1
ATOM 735 O O . ALA A 1 98 ? -14.109 16.859 10.008 1 98.5 98 ALA A O 1
ATOM 736 N N . VAL A 1 99 ? -14.297 18.656 11.359 1 98.5 99 VAL A N 1
ATOM 737 C CA . VAL A 1 99 ? -15.227 19.359 10.5 1 98.5 99 VAL A CA 1
ATOM 738 C C . VAL A 1 99 ? -14.562 19.656 9.156 1 98.5 99 VAL A C 1
ATOM 740 O O . VAL A 1 99 ? -15.133 19.375 8.102 1 98.5 99 VAL A O 1
ATOM 743 N N . TRP A 1 100 ? -13.383 20.203 9.195 1 98.81 100 TRP A N 1
ATOM 744 C CA . TRP A 1 100 ? -12.68 20.562 7.965 1 98.81 100 TRP A CA 1
ATOM 745 C C . TRP A 1 100 ? -12.312 19.328 7.16 1 98.81 100 TRP A C 1
ATOM 747 O O . TRP A 1 100 ? -12.383 19.328 5.93 1 98.81 100 TRP A O 1
ATOM 757 N N . THR A 1 101 ? -11.898 18.234 7.832 1 98.81 101 THR A N 1
ATOM 758 C CA . THR A 1 101 ? -11.531 17.016 7.137 1 98.81 101 THR A CA 1
ATOM 759 C C . THR A 1 101 ? -12.727 16.438 6.387 1 98.81 101 THR A C 1
ATOM 761 O O . THR A 1 101 ? -12.609 16.047 5.219 1 98.81 101 THR A O 1
ATOM 764 N N . ALA A 1 102 ? -13.859 16.422 7.051 1 98.75 102 ALA A N 1
ATOM 765 C CA . ALA A 1 102 ? -15.078 15.93 6.426 1 98.75 102 ALA A CA 1
ATOM 766 C C . ALA A 1 102 ? -15.477 16.781 5.227 1 98.75 102 ALA A C 1
ATOM 768 O O . ALA A 1 102 ? -15.875 16.266 4.188 1 98.75 102 ALA A O 1
ATOM 769 N N . LYS A 1 103 ? -15.375 18.047 5.41 1 98.81 103 LYS A N 1
ATOM 770 C CA . LYS A 1 103 ? -15.719 18.969 4.328 1 98.81 103 LYS A CA 1
ATOM 771 C C . LYS A 1 103 ? -14.781 18.797 3.137 1 98.81 103 LYS A C 1
ATOM 773 O O . LYS A 1 103 ? -15.227 18.828 1.985 1 98.81 103 LYS A O 1
ATOM 778 N N . GLN A 1 104 ? -13.523 18.641 3.4 1 98.94 104 GLN A N 1
ATOM 779 C CA . GLN A 1 104 ? -12.555 18.406 2.334 1 98.94 104 GLN A CA 1
ATOM 780 C C . GLN A 1 104 ? -12.883 17.125 1.562 1 98.94 104 GLN A C 1
ATOM 782 O O . GLN A 1 104 ? -12.75 17.094 0.336 1 98.94 104 GLN A O 1
ATOM 787 N N . ALA A 1 105 ? -13.297 16.125 2.252 1 98.88 105 ALA A N 1
ATOM 788 C CA . ALA A 1 105 ? -13.664 14.867 1.594 1 98.88 105 ALA A CA 1
ATOM 789 C C . ALA A 1 105 ? -14.836 15.07 0.641 1 98.88 105 ALA A C 1
ATOM 791 O O . ALA A 1 105 ? -14.812 14.586 -0.494 1 98.88 105 ALA A O 1
ATOM 792 N N . VAL A 1 106 ? -15.828 15.805 1.119 1 98.75 106 VAL A N 1
ATOM 793 C CA . VAL A 1 106 ? -17.016 16.062 0.311 1 98.75 106 VAL A CA 1
ATOM 794 C C . VAL A 1 106 ? -16.641 16.891 -0.916 1 98.75 106 VAL A C 1
ATOM 796 O O . VAL A 1 106 ? -17.062 16.594 -2.031 1 98.75 106 VAL A O 1
ATOM 799 N N . MET A 1 107 ? -15.844 17.859 -0.702 1 98.88 107 MET A N 1
ATOM 800 C CA . MET A 1 107 ? -15.453 18.75 -1.783 1 98.88 107 MET A CA 1
ATOM 801 C C . MET A 1 107 ? -14.555 18.047 -2.789 1 98.88 107 MET A C 1
ATOM 803 O O . MET A 1 107 ? -14.656 18.281 -3.994 1 98.88 107 MET A O 1
ATOM 807 N N . LEU A 1 108 ? -13.664 17.203 -2.281 1 98.81 108 LEU A N 1
ATOM 808 C CA . LEU A 1 108 ? -12.82 16.391 -3.16 1 98.81 108 LEU A CA 1
ATOM 809 C C . LEU A 1 108 ? -13.664 15.5 -4.059 1 98.81 108 LEU A C 1
ATOM 811 O O . LEU A 1 108 ? -13.43 15.43 -5.266 1 98.81 108 LEU A O 1
ATOM 815 N N . ARG A 1 109 ? -14.633 14.844 -3.463 1 98.19 109 ARG A N 1
ATOM 816 C CA . ARG A 1 109 ? -15.539 13.992 -4.219 1 98.19 109 ARG A CA 1
ATOM 817 C C . ARG A 1 109 ? -16.25 14.789 -5.312 1 98.19 109 ARG A C 1
ATOM 819 O O . ARG A 1 109 ? -16.344 14.336 -6.457 1 98.19 109 ARG A O 1
ATOM 826 N N . GLY A 1 110 ? -16.766 15.93 -4.918 1 98.12 110 GLY A N 1
ATOM 827 C CA . GLY A 1 110 ? -17.453 16.781 -5.875 1 98.12 110 GLY A CA 1
ATOM 828 C C . GLY A 1 110 ? -16.562 17.234 -7.016 1 98.12 110 GLY A C 1
ATOM 829 O O . GLY A 1 110 ? -16.969 17.188 -8.18 1 98.12 110 GLY A O 1
ATOM 830 N N . TRP A 1 111 ? -15.383 17.656 -6.703 1 98.06 111 TRP A N 1
ATOM 831 C CA . TRP A 1 111 ? -14.445 18.125 -7.711 1 98.06 111 TRP A CA 1
ATOM 832 C C . TRP A 1 111 ? -14.109 17.016 -8.711 1 98.06 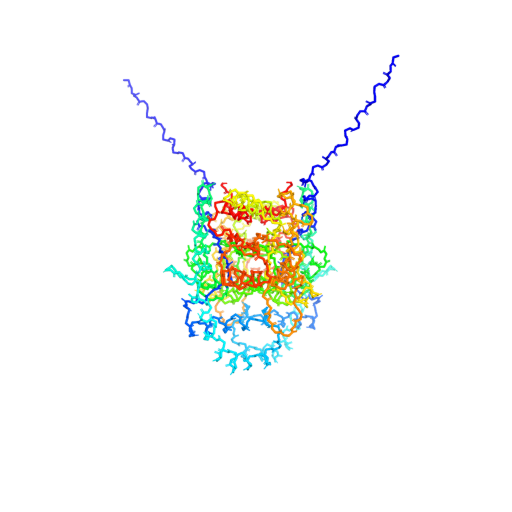111 TRP A C 1
ATOM 834 O O . TRP A 1 111 ? -14.156 17.234 -9.922 1 98.06 111 TRP A O 1
ATOM 844 N N . LEU A 1 112 ? -13.82 15.852 -8.227 1 97.25 112 LEU A N 1
ATOM 845 C CA . LEU A 1 112 ? -13.453 14.727 -9.086 1 97.25 112 LEU A CA 1
ATOM 846 C C . LEU A 1 112 ? -14.633 14.297 -9.945 1 97.25 112 LEU A C 1
ATOM 848 O O . LEU A 1 112 ? -14.453 13.945 -11.117 1 97.25 112 LEU A O 1
ATOM 852 N N . GLY A 1 113 ? -15.812 14.336 -9.359 1 95.5 113 GLY A N 1
ATOM 853 C CA . GLY A 1 113 ? -17 14.047 -10.133 1 95.5 113 GLY A CA 1
ATOM 854 C C . GLY A 1 113 ? -17.203 15 -11.305 1 95.5 113 GLY A C 1
ATOM 855 O O . GLY A 1 113 ? -17.469 14.562 -12.43 1 95.5 113 GLY A O 1
ATOM 856 N N . GLU A 1 114 ? -17 16.203 -11.07 1 96.5 114 GLU A N 1
ATOM 857 C CA . GLU A 1 114 ? -17.141 17.219 -12.094 1 96.5 114 GLU A CA 1
ATOM 858 C C . GLU A 1 114 ? -16.062 17.094 -13.172 1 96.5 114 GLU A C 1
ATOM 860 O O . GLU A 1 114 ? -16.297 17.422 -14.336 1 96.5 114 GLU A O 1
ATOM 865 N N . ALA A 1 115 ? -15.023 16.578 -12.75 1 94.25 115 ALA A N 1
ATOM 866 C CA . ALA A 1 115 ? -13.914 16.406 -13.68 1 94.25 115 ALA A CA 1
ATOM 867 C C . ALA A 1 115 ? -14.078 15.109 -14.477 1 94.25 115 ALA A C 1
ATOM 869 O O . ALA A 1 115 ? -13.195 14.719 -15.242 1 94.25 115 ALA A O 1
ATOM 870 N N . GLY A 1 116 ? -15.117 14.383 -14.234 1 91.31 116 GLY A N 1
ATOM 871 C CA . GLY A 1 116 ? -15.406 13.172 -14.992 1 91.31 116 GLY A CA 1
ATOM 872 C C . GLY A 1 116 ? -14.75 11.93 -14.406 1 91.31 116 GLY A C 1
ATOM 873 O O . GLY A 1 116 ? -14.578 10.93 -15.094 1 91.31 116 GLY A O 1
ATOM 874 N N . GLN A 1 117 ? -14.328 12.039 -13.156 1 91.56 117 GLN A N 1
ATOM 875 C CA . GLN A 1 117 ? -13.711 10.914 -12.461 1 91.56 117 GLN A CA 1
ATOM 876 C C . GLN A 1 117 ? -14.406 10.641 -11.133 1 91.56 117 GLN A C 1
ATOM 878 O O . GLN A 1 117 ? -13.797 10.758 -10.062 1 91.56 117 GLN A O 1
ATOM 883 N N . PRO A 1 118 ? -15.617 10.219 -11.32 1 90.25 118 PRO A N 1
ATOM 884 C CA . PRO A 1 118 ? -16.328 9.961 -10.07 1 90.25 118 PRO A CA 1
ATOM 885 C C . PRO A 1 118 ? -15.727 8.805 -9.273 1 90.25 118 PRO A C 1
ATOM 887 O O . PRO A 1 118 ? -15.578 7.699 -9.789 1 90.25 118 PRO A O 1
ATOM 890 N N . VAL A 1 119 ? -15.312 9.102 -8.078 1 94.56 119 VAL A N 1
ATOM 891 C CA . VAL A 1 119 ? -14.781 8.109 -7.148 1 94.56 119 VAL A CA 1
ATOM 892 C C . VAL A 1 119 ? -15.414 8.305 -5.77 1 94.56 119 VAL A C 1
ATOM 894 O O . VAL A 1 119 ? -15.852 9.414 -5.43 1 94.56 119 VAL A O 1
ATOM 897 N N . ARG A 1 120 ? -15.523 7.254 -5.047 1 96.31 120 ARG A N 1
ATOM 898 C CA . ARG A 1 120 ? -15.945 7.363 -3.654 1 96.31 120 ARG A CA 1
ATOM 899 C C . ARG A 1 120 ? -14.859 7.996 -2.799 1 96.31 120 ARG A C 1
ATOM 901 O O . ARG A 1 120 ? -13.672 7.719 -2.994 1 96.31 120 ARG A O 1
ATOM 908 N N . VAL A 1 121 ? -15.273 8.891 -1.933 1 98.56 121 VAL A N 1
ATOM 909 C CA . VAL A 1 121 ? -14.32 9.508 -1.016 1 98.56 121 VAL A CA 1
ATOM 910 C C . VAL A 1 121 ? -14.852 9.422 0.414 1 98.56 121 VAL A C 1
ATOM 912 O O . VAL A 1 121 ? -15.961 9.875 0.699 1 98.56 121 VAL A O 1
ATOM 915 N N . LEU A 1 122 ? -14.109 8.781 1.258 1 98.81 122 LEU A N 1
ATOM 916 C CA . LEU A 1 122 ? -14.375 8.781 2.691 1 98.81 122 LEU A CA 1
ATOM 917 C C . LEU A 1 122 ? -13.219 9.422 3.457 1 98.81 122 LEU A C 1
ATOM 919 O O . LEU A 1 122 ? -12.102 9.508 2.941 1 98.81 122 LEU A O 1
ATOM 923 N N . HIS A 1 123 ? -13.516 9.938 4.57 1 98.88 123 HIS A N 1
ATOM 924 C CA . HIS A 1 123 ? -12.461 10.398 5.465 1 98.88 123 HIS A CA 1
ATOM 925 C C . HIS A 1 123 ? -12.367 9.516 6.707 1 98.88 123 HIS A C 1
ATOM 927 O O . HIS A 1 123 ? -13.336 8.844 7.07 1 98.88 123 HIS A O 1
ATOM 933 N N . ALA A 1 124 ? -11.219 9.445 7.273 1 98.94 124 ALA A N 1
ATOM 934 C CA . ALA A 1 124 ? -10.961 8.688 8.492 1 98.94 124 ALA A CA 1
ATOM 935 C C . ALA A 1 124 ? -9.945 9.398 9.375 1 98.94 124 ALA A C 1
ATOM 937 O O . ALA A 1 124 ? -9.172 10.234 8.898 1 98.94 124 ALA A O 1
ATOM 938 N N . MET A 1 125 ? -10.016 9.094 10.609 1 98.88 125 MET A N 1
ATOM 939 C CA . MET A 1 125 ? -9.07 9.602 11.602 1 98.88 125 MET A CA 1
ATOM 940 C C . MET A 1 125 ? -8.117 8.508 12.062 1 98.88 125 MET A C 1
ATOM 942 O O . MET A 1 125 ? -8.539 7.379 12.328 1 98.88 125 MET A O 1
ATOM 946 N N . ARG A 1 126 ? -6.809 8.844 12.102 1 98.81 126 ARG A N 1
ATOM 947 C CA . ARG A 1 126 ? -5.84 7.887 12.625 1 98.81 126 ARG A CA 1
ATOM 948 C C . ARG A 1 126 ? -6.137 7.551 14.086 1 98.81 126 ARG A C 1
ATOM 950 O O . ARG A 1 126 ? -5.984 6.406 14.508 1 98.81 126 ARG A O 1
ATOM 957 N N . TYR A 1 127 ? -6.469 8.602 14.852 1 98.62 127 TYR A N 1
ATOM 958 C CA . TYR A 1 127 ? -6.91 8.453 16.234 1 98.62 127 TYR A CA 1
ATOM 959 C C . TYR A 1 127 ? -8.312 9.016 16.422 1 98.62 127 TYR A C 1
ATOM 961 O O . TYR A 1 127 ? -8.555 10.203 16.203 1 98.62 127 TYR A O 1
ATOM 969 N N . GLY A 1 128 ? -9.195 8.18 16.828 1 97.94 128 GLY A N 1
ATOM 970 C CA . GLY A 1 128 ? -10.586 8.594 16.984 1 97.94 128 GLY A CA 1
ATOM 971 C C . GLY A 1 128 ? -11.492 8.062 15.898 1 97.94 128 GLY A C 1
ATOM 972 O O . GLY A 1 128 ? -11.32 6.941 15.422 1 97.94 128 GLY A O 1
ATOM 973 N N . GLN A 1 129 ? -12.594 8.938 15.586 1 97.81 129 GLN A N 1
ATOM 974 C CA . GLN A 1 129 ? -13.641 8.477 14.68 1 97.81 129 GLN A CA 1
ATOM 975 C C . GLN A 1 129 ? -13.836 9.461 13.531 1 97.81 129 GLN A C 1
ATOM 977 O O . GLN A 1 129 ? -13.695 10.672 13.711 1 97.81 129 GLN A O 1
ATOM 982 N N . PRO A 1 130 ? -14.258 8.945 12.344 1 98.56 130 PRO A N 1
ATOM 983 C CA . PRO A 1 130 ? -14.32 7.527 11.992 1 98.56 130 PRO A CA 1
ATOM 984 C C . PRO A 1 130 ? -12.938 6.891 11.859 1 98.56 130 PRO A C 1
ATOM 986 O O . PRO A 1 130 ? -12.023 7.5 11.297 1 98.56 130 PRO A O 1
ATOM 989 N N . ALA A 1 131 ? -12.82 5.68 12.352 1 98.81 131 ALA A N 1
ATOM 990 C CA . ALA A 1 131 ? -11.531 4.996 12.367 1 98.81 131 ALA A CA 1
ATOM 991 C C . ALA A 1 131 ? -11.164 4.484 10.984 1 98.81 131 ALA A C 1
ATOM 993 O O . ALA A 1 131 ? -12.039 4.145 10.188 1 98.81 131 ALA A O 1
ATOM 994 N N . ILE A 1 132 ? -9.945 4.359 10.695 1 98.88 132 ILE A N 1
ATOM 995 C CA . ILE A 1 132 ? -9.414 3.945 9.398 1 98.88 132 ILE A CA 1
ATOM 996 C C . ILE A 1 132 ? -9.922 2.545 9.055 1 98.88 132 ILE A C 1
ATOM 998 O O . ILE A 1 132 ? -10.469 2.322 7.977 1 98.88 132 ILE A O 1
ATOM 1002 N N . GLY A 1 133 ? -9.727 1.612 9.945 1 98.75 133 GLY A N 1
ATOM 1003 C CA . GLY A 1 133 ? -10.172 0.253 9.68 1 98.75 133 GLY A CA 1
ATOM 1004 C C . GLY A 1 133 ? -11.656 0.156 9.406 1 98.75 133 GLY A C 1
ATOM 1005 O O . GLY A 1 133 ? -12.086 -0.582 8.516 1 98.75 133 GLY A O 1
ATOM 1006 N N . ALA A 1 134 ? -12.453 0.906 10.18 1 98.69 134 ALA A N 1
ATOM 1007 C CA . ALA A 1 134 ? -13.906 0.901 10 1 98.69 134 ALA A CA 1
ATOM 1008 C C . ALA A 1 134 ? -14.289 1.436 8.625 1 98.69 134 ALA A C 1
ATOM 1010 O O . ALA A 1 134 ? -15.18 0.896 7.969 1 98.69 134 ALA A O 1
ATOM 1011 N N . GLN A 1 135 ? -13.641 2.49 8.203 1 98.81 135 GLN A N 1
ATOM 1012 C CA . GLN A 1 135 ? -13.953 3.086 6.906 1 98.81 135 GLN A CA 1
ATOM 1013 C C . GLN A 1 135 ? -13.508 2.176 5.762 1 98.81 135 GLN A C 1
ATOM 1015 O O . GLN A 1 135 ? -14.18 2.102 4.73 1 98.81 135 GLN A O 1
ATOM 1020 N N . LEU A 1 136 ? -12.422 1.515 5.91 1 98.75 136 LEU A N 1
ATOM 1021 C CA . LEU A 1 136 ? -11.984 0.551 4.906 1 98.75 136 LEU A CA 1
ATOM 1022 C C . LEU A 1 136 ? -12.984 -0.599 4.789 1 98.75 136 LEU A C 1
ATOM 1024 O O . LEU A 1 136 ? -13.25 -1.083 3.686 1 98.75 136 LEU A O 1
ATOM 1028 N N . GLN A 1 137 ? -13.484 -1.005 5.918 1 98.31 137 GLN A N 1
ATOM 1029 C CA . GLN A 1 137 ? -14.508 -2.043 5.891 1 98.31 137 GLN A CA 1
ATOM 1030 C C . GLN A 1 137 ? -15.75 -1.568 5.137 1 98.31 137 GLN A C 1
ATOM 1032 O O . GLN A 1 137 ? -16.344 -2.326 4.367 1 98.31 137 GLN A O 1
ATOM 1037 N N . VAL A 1 138 ? -16.125 -0.329 5.379 1 98.31 138 VAL A N 1
ATOM 1038 C CA . VAL A 1 138 ? -17.266 0.255 4.68 1 98.31 138 VAL A CA 1
ATOM 1039 C C . VAL A 1 138 ? -17.031 0.214 3.172 1 98.31 138 VAL A C 1
ATOM 1041 O O . VAL A 1 138 ? -17.922 -0.158 2.406 1 98.31 138 VAL A O 1
ATOM 1044 N N . LEU A 1 139 ? -15.875 0.584 2.76 1 97.94 139 LEU A N 1
ATOM 1045 C CA . LEU A 1 139 ? -15.531 0.582 1.342 1 97.94 139 LEU A CA 1
ATOM 1046 C C . LEU A 1 139 ? -15.57 -0.833 0.774 1 97.94 139 LEU A C 1
ATOM 1048 O O . LEU A 1 139 ? -16.125 -1.056 -0.309 1 97.94 139 LEU A O 1
ATOM 1052 N N . GLN A 1 140 ? -14.953 -1.741 1.492 1 96 140 GLN A N 1
ATOM 1053 C CA . GLN A 1 140 ? -14.953 -3.133 1.055 1 96 140 GLN A CA 1
ATOM 1054 C C . GLN A 1 140 ? -16.375 -3.668 0.91 1 96 140 GLN A C 1
ATOM 1056 O O . GLN A 1 140 ? -16.703 -4.32 -0.083 1 96 140 GLN A O 1
ATOM 1061 N N . ASP A 1 141 ? -17.219 -3.365 1.896 1 96.19 141 ASP A N 1
ATOM 1062 C CA . ASP A 1 141 ? -18.609 -3.822 1.889 1 96.19 141 ASP A CA 1
ATOM 1063 C C . ASP A 1 141 ? -19.375 -3.211 0.722 1 96.19 141 ASP A C 1
ATOM 1065 O O . ASP A 1 141 ? -20.344 -3.803 0.23 1 96.19 141 ASP A O 1
ATOM 1069 N N . ALA A 1 142 ? -18.938 -2.094 0.284 1 95.88 142 ALA A N 1
ATOM 1070 C CA . ALA A 1 142 ? -19.594 -1.398 -0.821 1 95.88 142 ALA A CA 1
ATOM 1071 C C . ALA A 1 142 ? -19.078 -1.897 -2.166 1 95.88 142 ALA A C 1
ATOM 1073 O O . ALA A 1 142 ? -19.469 -1.378 -3.219 1 95.88 142 ALA A O 1
ATOM 1074 N N . GLY A 1 143 ? -18.141 -2.816 -2.162 1 94 143 GLY A N 1
ATOM 1075 C CA . GLY A 1 143 ? -17.672 -3.422 -3.395 1 94 143 GLY A CA 1
ATOM 1076 C C . GLY A 1 143 ? -16.484 -2.693 -3.998 1 94 143 GLY A C 1
ATOM 1077 O O . GLY A 1 143 ? -16.141 -2.914 -5.16 1 94 143 GLY A O 1
ATOM 1078 N N . VAL A 1 144 ? -15.883 -1.821 -3.23 1 96.25 144 VAL A N 1
ATOM 1079 C CA . VAL A 1 144 ? -14.695 -1.123 -3.697 1 96.25 144 VAL A CA 1
ATOM 1080 C C . VAL A 1 144 ? -13.547 -2.117 -3.881 1 96.25 144 VAL A C 1
ATOM 1082 O O . VAL A 1 144 ? -13.289 -2.943 -3.002 1 96.25 144 VAL A O 1
ATOM 1085 N N . ARG A 1 145 ? -12.82 -1.951 -5 1 95.81 145 ARG A N 1
ATOM 1086 C CA . ARG A 1 145 ? -11.75 -2.889 -5.328 1 95.81 145 ARG A CA 1
ATOM 1087 C C . ARG A 1 145 ? -10.391 -2.205 -5.281 1 95.81 145 ARG A C 1
ATOM 1089 O O . ARG A 1 145 ? -9.352 -2.873 -5.281 1 95.81 145 ARG A O 1
ATOM 1096 N N . ARG A 1 146 ? -10.398 -0.948 -5.34 1 97.69 146 ARG A N 1
ATOM 1097 C CA . ARG A 1 146 ? -9.188 -0.131 -5.332 1 97.69 146 ARG A CA 1
ATOM 1098 C C . ARG A 1 146 ? -9.344 1.062 -4.395 1 97.69 146 ARG A C 1
ATOM 1100 O O . ARG A 1 146 ? -10.344 1.78 -4.453 1 97.69 146 ARG A O 1
ATOM 1107 N N . ALA A 1 147 ? -8.383 1.263 -3.504 1 98.5 147 ALA A N 1
ATOM 1108 C CA . ALA A 1 147 ? -8.469 2.379 -2.564 1 98.5 147 ALA A CA 1
ATOM 1109 C C . ALA A 1 147 ? -7.141 3.121 -2.473 1 98.5 147 ALA A C 1
ATOM 1111 O O . ALA A 1 147 ? -6.09 2.504 -2.273 1 98.5 147 ALA A O 1
ATOM 1112 N N . LEU A 1 148 ? -7.172 4.387 -2.684 1 98.75 148 LEU A N 1
ATOM 1113 C CA . LEU A 1 148 ? -6.047 5.281 -2.445 1 98.75 148 LEU A CA 1
ATOM 1114 C C . LEU A 1 148 ? -6.078 5.828 -1.021 1 98.75 148 LEU A C 1
ATOM 1116 O O . LEU A 1 148 ? -7.055 6.465 -0.619 1 98.75 148 LEU A O 1
ATOM 1120 N N . VAL A 1 149 ? -5.086 5.492 -0.254 1 98.94 149 VAL A N 1
ATOM 1121 C CA . VAL A 1 149 ? -4.926 6.082 1.072 1 98.94 149 VAL A CA 1
ATOM 1122 C C . VAL A 1 149 ? -4.141 7.387 0.968 1 98.94 149 VAL A C 1
ATOM 1124 O O . VAL A 1 149 ? -2.961 7.383 0.612 1 98.94 149 VAL A O 1
ATOM 1127 N N . LEU A 1 150 ? -4.809 8.453 1.27 1 98.94 150 LEU A N 1
ATOM 1128 C CA . LEU A 1 150 ? -4.25 9.789 1.088 1 98.94 150 LEU A CA 1
ATOM 1129 C C . LEU A 1 150 ? -4.238 10.555 2.404 1 98.94 150 LEU A C 1
ATOM 1131 O O . LEU A 1 150 ? -5.25 11.156 2.789 1 98.94 150 LEU A O 1
ATOM 1135 N N . PRO A 1 151 ? -3.072 10.586 3.055 1 98.81 151 PRO A N 1
ATOM 1136 C CA . PRO A 1 151 ? -2.98 11.352 4.301 1 98.81 151 PRO A CA 1
ATOM 1137 C C . PRO A 1 151 ? -3.037 12.867 4.07 1 98.81 151 PRO A C 1
ATOM 1139 O O . PRO A 1 151 ? -2.504 13.359 3.074 1 98.81 151 PRO A O 1
ATOM 1142 N N . LEU A 1 152 ? -3.609 13.531 4.98 1 98.81 152 LEU A N 1
ATOM 1143 C CA . LEU A 1 152 ? -3.674 14.984 4.938 1 98.81 152 LEU A CA 1
ATOM 1144 C C . LEU A 1 152 ? -2.496 15.602 5.684 1 98.81 152 LEU A C 1
ATOM 1146 O O . LEU A 1 152 ? -2.668 16.562 6.434 1 98.81 152 LEU A O 1
ATOM 1150 N N . TYR A 1 153 ? -1.379 14.953 5.539 1 97.94 153 TYR A N 1
ATOM 1151 C CA . TYR A 1 153 ? -0.061 15.43 5.949 1 97.94 153 TYR A CA 1
ATOM 1152 C C . TYR A 1 153 ? 0.8 15.758 4.738 1 97.94 153 TYR A C 1
ATOM 1154 O O . TYR A 1 153 ? 1.349 14.859 4.094 1 97.94 153 TYR A O 1
ATOM 1162 N N . PRO A 1 154 ? 1.025 17 4.484 1 98.81 154 PRO A N 1
ATOM 1163 C CA . PRO A 1 154 ? 1.835 17.297 3.301 1 98.81 154 PRO A CA 1
ATOM 1164 C C . PRO A 1 154 ? 3.254 16.75 3.402 1 98.81 154 PRO A C 1
ATOM 1166 O O . PRO A 1 154 ? 3.828 16.312 2.396 1 98.81 154 PRO A O 1
ATOM 1169 N N . GLN A 1 155 ? 3.811 16.781 4.598 1 98.81 155 GLN A N 1
ATOM 1170 C CA . GLN A 1 155 ? 5.141 16.234 4.852 1 98.81 155 GLN A CA 1
ATOM 1171 C C . GLN A 1 155 ? 5.051 14.844 5.457 1 98.81 155 GLN A C 1
ATOM 1173 O O . GLN A 1 155 ? 4.199 14.578 6.309 1 98.81 155 GLN A O 1
ATOM 1178 N N . TYR A 1 156 ? 5.977 13.992 5.09 1 98.5 156 TYR A N 1
ATOM 1179 C CA . TYR A 1 156 ? 6.074 12.656 5.676 1 98.5 156 TYR A CA 1
ATOM 1180 C C . TYR A 1 156 ? 6.711 12.719 7.059 1 98.5 156 TYR A C 1
ATOM 1182 O O . TYR A 1 156 ? 7.68 13.453 7.273 1 98.5 156 TYR A O 1
ATOM 1190 N N . SER A 1 157 ? 6.215 11.922 7.941 1 98.69 157 SER A N 1
ATOM 1191 C CA . SER A 1 157 ? 6.891 11.562 9.18 1 98.69 157 SER A CA 1
ATOM 1192 C C . SER A 1 157 ? 6.496 10.156 9.633 1 98.69 157 SER A C 1
ATOM 1194 O O . SER A 1 157 ? 5.398 9.688 9.328 1 98.69 157 SER A O 1
ATOM 1196 N N . ALA A 1 158 ? 7.418 9.477 10.336 1 98.38 158 ALA A N 1
ATOM 1197 C CA . ALA A 1 158 ? 7.07 8.195 10.953 1 98.38 158 ALA A CA 1
ATOM 1198 C C . ALA A 1 158 ? 5.922 8.359 11.945 1 98.38 158 ALA A C 1
ATOM 1200 O O . ALA A 1 158 ? 5.121 7.441 12.133 1 98.38 158 ALA A O 1
ATOM 1201 N N . THR A 1 159 ? 5.766 9.578 12.5 1 97.69 159 THR A N 1
ATOM 1202 C CA . THR A 1 159 ? 4.785 9.82 13.555 1 97.69 159 THR A CA 1
ATOM 1203 C C . THR A 1 159 ? 3.406 10.094 12.961 1 97.69 159 THR A C 1
ATOM 1205 O O . THR A 1 159 ? 2.408 10.117 13.68 1 97.69 159 THR A O 1
ATOM 1208 N N . THR A 1 160 ? 3.34 10.32 11.664 1 98.31 160 THR A N 1
ATOM 1209 C CA . THR A 1 160 ? 2.053 10.617 11.047 1 98.31 160 THR A CA 1
ATOM 1210 C C . THR A 1 160 ? 1.765 9.648 9.898 1 98.31 160 THR A C 1
ATOM 1212 O O . THR A 1 160 ? 1.086 8.641 10.094 1 98.31 160 THR A O 1
ATOM 1215 N N . THR A 1 161 ? 2.496 9.812 8.797 1 98.62 161 THR A N 1
ATOM 1216 C CA . THR A 1 161 ? 2.242 9.047 7.578 1 98.62 161 THR A CA 1
ATOM 1217 C C . THR A 1 161 ? 2.463 7.559 7.82 1 98.62 161 THR A C 1
ATOM 1219 O O . THR A 1 161 ? 1.634 6.73 7.434 1 98.62 161 THR A O 1
ATOM 1222 N N . ALA A 1 162 ? 3.605 7.203 8.438 1 98.75 162 ALA A N 1
ATOM 1223 C CA . ALA A 1 162 ? 3.877 5.793 8.703 1 98.75 162 ALA A CA 1
ATOM 1224 C C . ALA A 1 162 ? 2.838 5.207 9.656 1 98.75 162 ALA A C 1
ATOM 1226 O O . ALA A 1 162 ? 2.477 4.031 9.539 1 98.75 162 ALA A O 1
ATOM 1227 N N . SER A 1 163 ? 2.422 6.012 10.617 1 98.75 163 SER A N 1
ATOM 1228 C CA . SER A 1 163 ? 1.396 5.562 11.555 1 98.75 163 SER A CA 1
ATOM 1229 C C . SER A 1 163 ? 0.101 5.215 10.828 1 98.75 163 SER A C 1
ATOM 1231 O O . SER A 1 163 ? -0.576 4.246 11.18 1 98.75 163 SER A O 1
ATOM 1233 N N . VAL A 1 164 ? -0.264 6.008 9.844 1 98.88 164 VAL A N 1
ATOM 1234 C CA . VAL A 1 164 ? -1.443 5.723 9.031 1 98.88 164 VAL A CA 1
ATOM 1235 C C . VAL A 1 164 ? -1.264 4.387 8.312 1 98.88 164 VAL A C 1
ATOM 1237 O O . VAL A 1 164 ? -2.172 3.551 8.305 1 98.88 164 VAL A O 1
ATOM 1240 N N . PHE A 1 165 ? -0.119 4.164 7.723 1 98.81 165 PHE A N 1
ATOM 1241 C CA . PHE A 1 165 ? 0.161 2.889 7.07 1 98.81 165 PHE A CA 1
ATOM 1242 C C . PHE A 1 165 ? -0.025 1.729 8.039 1 98.81 165 PHE A C 1
ATOM 1244 O O . PHE A 1 165 ? -0.655 0.725 7.703 1 98.81 165 PHE A O 1
ATOM 1251 N N . ASP A 1 166 ? 0.545 1.894 9.25 1 98.81 166 ASP A N 1
ATOM 1252 C CA . ASP A 1 166 ? 0.462 0.841 10.258 1 98.81 166 ASP A CA 1
ATOM 1253 C C . ASP A 1 166 ? -0.992 0.491 10.57 1 98.81 166 ASP A C 1
ATOM 1255 O O . ASP A 1 166 ? -1.326 -0.681 10.758 1 98.81 166 ASP A O 1
ATOM 1259 N N . ASP A 1 167 ? -1.782 1.507 10.641 1 98.81 167 ASP A N 1
ATOM 1260 C CA . ASP A 1 167 ? -3.186 1.285 10.969 1 98.81 167 ASP A CA 1
ATOM 1261 C C . ASP A 1 167 ? -3.914 0.565 9.844 1 98.81 167 ASP A C 1
ATOM 1263 O O . ASP A 1 167 ? -4.723 -0.331 10.086 1 98.81 167 ASP A O 1
ATOM 1267 N N . VAL A 1 168 ? -3.656 0.919 8.594 1 98.94 168 VAL A N 1
ATOM 1268 C CA . VAL A 1 168 ? -4.203 0.218 7.441 1 98.94 168 VAL A CA 1
ATOM 1269 C C . VAL A 1 168 ? -3.74 -1.237 7.449 1 98.94 168 VAL A C 1
ATOM 1271 O O . VAL A 1 168 ? -4.543 -2.152 7.254 1 98.94 168 VAL A O 1
ATOM 1274 N N . ALA A 1 169 ? -2.465 -1.419 7.719 1 98.81 169 ALA A N 1
ATOM 1275 C CA . ALA A 1 169 ? -1.89 -2.762 7.73 1 98.81 169 ALA A CA 1
ATOM 1276 C C . ALA A 1 169 ? -2.533 -3.623 8.812 1 98.81 169 ALA A C 1
ATOM 1278 O O . ALA A 1 169 ? -2.713 -4.828 8.633 1 98.81 169 ALA A O 1
ATOM 1279 N N . ALA A 1 170 ? -2.818 -2.973 9.93 1 98.56 170 ALA A N 1
ATOM 1280 C CA . ALA A 1 170 ? -3.479 -3.705 11.008 1 98.56 170 ALA A CA 1
ATOM 1281 C C . ALA A 1 170 ? -4.84 -4.227 10.562 1 98.56 170 ALA A C 1
ATOM 1283 O O . ALA A 1 170 ? -5.215 -5.355 10.891 1 98.56 170 ALA A O 1
ATOM 1284 N N . TRP A 1 171 ? -5.582 -3.422 9.852 1 98.75 171 TRP A N 1
ATOM 1285 C CA . TRP A 1 171 ? -6.871 -3.859 9.32 1 98.75 171 TRP A CA 1
ATOM 1286 C C . TRP A 1 171 ? -6.688 -4.957 8.273 1 98.75 171 TRP A C 1
ATOM 1288 O O . TRP A 1 171 ? -7.41 -5.953 8.281 1 98.75 171 TRP A O 1
ATOM 1298 N N . VAL A 1 172 ? -5.711 -4.852 7.422 1 98.56 172 VAL A N 1
ATOM 1299 C CA . VAL A 1 172 ? -5.438 -5.812 6.359 1 98.56 172 VAL A CA 1
ATOM 1300 C C . VAL A 1 172 ? -5.105 -7.172 6.969 1 98.56 172 VAL A C 1
ATOM 1302 O O . VAL A 1 172 ? -5.57 -8.203 6.48 1 98.56 172 VAL A O 1
ATOM 1305 N N . ARG A 1 173 ? -4.328 -7.133 8.023 1 97.38 173 ARG A N 1
ATOM 1306 C CA . ARG A 1 173 ? -3.893 -8.359 8.672 1 97.38 173 ARG A CA 1
ATOM 1307 C C . ARG A 1 173 ? -5.086 -9.188 9.141 1 97.38 173 ARG A C 1
ATOM 1309 O O . ARG A 1 173 ? -5.008 -10.414 9.227 1 97.38 173 ARG A O 1
ATOM 1316 N N . ARG A 1 174 ? -6.199 -8.523 9.336 1 96.31 174 ARG A N 1
ATOM 1317 C CA . ARG A 1 174 ? -7.383 -9.203 9.844 1 96.31 174 ARG A CA 1
ATOM 1318 C C . ARG A 1 174 ? -8.398 -9.453 8.727 1 96.31 174 ARG A C 1
ATOM 1320 O O . ARG A 1 174 ? -9.469 -10.008 8.969 1 96.31 174 ARG A O 1
ATOM 1327 N N . SER A 1 175 ? -8.047 -9.039 7.566 1 97.25 175 SER A N 1
ATOM 1328 C CA . SER A 1 175 ? -8.961 -9.148 6.43 1 97.25 175 SER A CA 1
ATOM 1329 C C . SER A 1 175 ? -8.539 -10.273 5.492 1 97.25 175 SER A C 1
ATOM 1331 O O . SER A 1 175 ? -7.352 -10.445 5.207 1 97.25 175 SER A O 1
ATOM 1333 N N . ARG A 1 176 ? -9.469 -11.086 5.074 1 96.56 176 ARG A N 1
ATOM 1334 C CA . ARG A 1 176 ? -9.18 -12.148 4.113 1 96.56 176 ARG A CA 1
ATOM 1335 C C . ARG A 1 176 ? -8.969 -11.578 2.715 1 96.56 176 ARG A C 1
ATOM 1337 O O . ARG A 1 176 ? -8.117 -12.055 1.966 1 96.56 176 ARG A O 1
ATOM 1344 N N . CYS A 1 177 ? -9.797 -10.688 2.414 1 96.25 177 CYS A N 1
ATOM 1345 C CA . CYS A 1 177 ? -9.727 -9.945 1.158 1 96.25 177 CYS A CA 1
ATOM 1346 C C . CYS A 1 177 ? -9.867 -8.453 1.399 1 96.25 177 CYS A C 1
ATOM 1348 O O . CYS A 1 177 ? -10.578 -8.023 2.312 1 96.25 177 CYS A O 1
ATOM 1350 N N . PHE A 1 178 ? -9.156 -7.676 0.65 1 97.56 178 PHE A N 1
ATOM 1351 C CA . PHE A 1 178 ? -9.172 -6.223 0.781 1 97.56 178 PHE A CA 1
ATOM 1352 C C . PHE A 1 178 ? -8.891 -5.555 -0.561 1 97.56 178 PHE A C 1
ATOM 1354 O O . PHE A 1 178 ? -8.383 -6.195 -1.482 1 97.56 178 PHE A O 1
ATOM 1361 N N . PRO A 1 179 ? -9.289 -4.324 -0.752 1 97.75 179 PRO A N 1
ATOM 1362 C CA . PRO A 1 179 ? -9.039 -3.625 -2.014 1 97.75 179 PRO A CA 1
ATOM 1363 C C . PRO A 1 179 ? -7.547 -3.469 -2.312 1 97.75 179 PRO A C 1
ATOM 1365 O O . PRO A 1 179 ? -6.73 -3.451 -1.392 1 97.75 179 PRO A O 1
ATOM 1368 N N . GLU A 1 180 ? -7.258 -3.453 -3.596 1 98.38 180 GLU A N 1
ATOM 1369 C CA . GLU A 1 180 ? -5.926 -3.031 -4.012 1 98.38 180 GLU A CA 1
ATOM 1370 C C . GLU A 1 180 ? -5.578 -1.654 -3.451 1 98.38 180 GLU A C 1
ATOM 1372 O O . GLU A 1 180 ? -6.395 -0.731 -3.514 1 98.38 180 GLU A O 1
ATOM 1377 N N . LEU A 1 181 ? -4.348 -1.491 -2.84 1 98.75 181 LEU A N 1
ATOM 1378 C CA . LEU A 1 181 ? -4.062 -0.291 -2.062 1 98.75 181 LEU A CA 1
ATOM 1379 C C . LEU A 1 181 ? -2.922 0.505 -2.688 1 98.75 181 LEU A C 1
ATOM 1381 O O . LEU A 1 181 ? -1.936 -0.073 -3.148 1 98.75 181 LEU A O 1
ATOM 1385 N N . ARG A 1 182 ? -3.082 1.786 -2.75 1 98.75 182 ARG A N 1
ATOM 1386 C CA . ARG A 1 182 ? -2.031 2.762 -3.018 1 98.75 182 ARG A CA 1
ATOM 1387 C C . ARG A 1 182 ? -1.885 3.742 -1.857 1 98.75 182 ARG A C 1
ATOM 1389 O O . ARG A 1 182 ? -2.879 4.148 -1.251 1 98.75 182 ARG A O 1
ATOM 1396 N N . PHE A 1 183 ? -0.675 4.098 -1.583 1 98.81 183 PHE A N 1
ATOM 1397 C CA . PHE A 1 183 ? -0.393 5.031 -0.502 1 98.81 183 PHE A CA 1
ATOM 1398 C C . PHE A 1 183 ? 0.296 6.285 -1.035 1 98.81 183 PHE A C 1
ATOM 1400 O O . PHE A 1 183 ? 1.139 6.199 -1.932 1 98.81 183 PHE A O 1
ATOM 1407 N N . VAL A 1 184 ? -0.064 7.395 -0.507 1 98.69 184 VAL A N 1
ATOM 1408 C CA . VAL A 1 184 ? 0.655 8.641 -0.764 1 98.69 184 VAL A CA 1
ATOM 1409 C C . VAL A 1 184 ? 1.515 9 0.446 1 98.69 184 VAL A C 1
ATOM 1411 O O . VAL A 1 184 ? 1.013 9.078 1.569 1 98.69 184 VAL A O 1
ATOM 1414 N N . ASN A 1 185 ? 2.754 9.203 0.244 1 98.19 185 ASN A N 1
ATOM 1415 C CA . ASN A 1 185 ? 3.65 9.461 1.365 1 98.19 185 ASN A CA 1
ATOM 1416 C C . ASN A 1 185 ? 3.723 10.953 1.692 1 98.19 185 ASN A C 1
ATOM 1418 O O . ASN A 1 185 ? 3.84 11.328 2.859 1 98.19 185 ASN A O 1
ATOM 1422 N N . ASP A 1 186 ? 3.799 11.75 0.696 1 98.38 186 ASP A N 1
ATOM 1423 C CA . ASP A 1 186 ? 3.939 13.188 0.912 1 98.38 186 ASP A CA 1
ATOM 1424 C C . ASP A 1 186 ? 3.676 13.961 -0.375 1 98.38 186 ASP A C 1
ATOM 1426 O O . ASP A 1 186 ? 3.605 13.375 -1.458 1 98.38 186 ASP A O 1
ATOM 1430 N N . TYR A 1 187 ? 3.434 15.195 -0.248 1 98.5 187 TYR A N 1
ATOM 1431 C CA . TYR A 1 187 ? 3.277 16.125 -1.359 1 98.5 187 TYR A CA 1
ATOM 1432 C C . TYR A 1 187 ? 3.732 17.531 -0.965 1 98.5 187 TYR A C 1
ATOM 1434 O O . TYR A 1 187 ? 3.143 18.516 -1.393 1 98.5 187 TYR A O 1
ATOM 1442 N N . HIS A 1 188 ? 4.797 17.562 -0.165 1 98.62 188 HIS A N 1
ATOM 1443 C CA . HIS A 1 188 ? 5.281 18.766 0.509 1 98.62 188 HIS A CA 1
ATOM 1444 C C . HIS A 1 188 ? 5.805 19.781 -0.494 1 98.62 188 HIS A C 1
ATOM 1446 O O . HIS A 1 188 ? 5.914 20.969 -0.178 1 98.62 188 HIS A O 1
ATOM 1452 N N . ASP A 1 189 ? 6.188 19.297 -1.654 1 98.25 189 ASP A N 1
ATOM 1453 C CA . ASP A 1 189 ? 6.777 20.188 -2.654 1 98.25 189 ASP A CA 1
ATOM 1454 C C . ASP A 1 189 ? 5.938 20.203 -3.93 1 98.25 189 ASP A C 1
ATOM 1456 O O . ASP A 1 189 ? 6.398 20.688 -4.973 1 98.25 189 ASP A O 1
ATOM 1460 N N . HIS A 1 190 ? 4.723 19.625 -3.848 1 98.19 190 HIS A N 1
ATOM 1461 C CA . HIS A 1 190 ? 3.854 19.656 -5.016 1 98.19 190 HIS A CA 1
ATOM 1462 C C . HIS A 1 190 ? 3.51 21.078 -5.422 1 98.19 190 HIS A C 1
ATOM 1464 O O . HIS A 1 190 ? 3.096 21.891 -4.582 1 98.19 190 HIS A O 1
ATOM 1470 N N . PRO A 1 191 ? 3.592 21.406 -6.699 1 98.38 191 PRO A N 1
ATOM 1471 C CA . PRO A 1 191 ? 3.41 22.797 -7.125 1 98.38 191 PRO A CA 1
ATOM 1472 C C . PRO A 1 191 ? 2.02 23.328 -6.801 1 98.38 191 PRO A C 1
ATOM 1474 O O . PRO A 1 191 ? 1.879 24.484 -6.402 1 98.38 191 PRO A O 1
ATOM 1477 N N . ASP A 1 192 ? 1.017 22.516 -6.949 1 98.56 192 ASP A N 1
ATOM 1478 C CA . ASP A 1 192 ? -0.343 22.969 -6.684 1 98.56 192 ASP A CA 1
ATOM 1479 C C . ASP A 1 192 ? -0.562 23.203 -5.188 1 98.56 192 ASP A C 1
ATOM 1481 O O . ASP A 1 192 ? -1.324 24.078 -4.793 1 98.56 192 ASP A O 1
ATOM 1485 N N . TYR A 1 193 ? 0.062 22.438 -4.344 1 98.75 193 TYR A N 1
ATOM 1486 C CA . TYR A 1 193 ? -0.001 22.641 -2.902 1 98.75 193 TYR A CA 1
ATOM 1487 C C . TYR A 1 193 ? 0.669 23.938 -2.508 1 98.75 193 TYR A C 1
ATOM 1489 O O . TYR A 1 193 ? 0.087 24.75 -1.778 1 98.75 193 TYR A O 1
ATOM 1497 N N . ILE A 1 194 ? 1.835 24.141 -3.084 1 98.94 194 ILE A N 1
ATOM 1498 C CA . ILE A 1 194 ? 2.58 25.359 -2.814 1 98.94 194 ILE A CA 1
ATOM 1499 C C . ILE A 1 194 ? 1.787 26.562 -3.316 1 98.94 194 ILE A C 1
ATOM 1501 O O . ILE A 1 194 ? 1.703 27.594 -2.635 1 98.94 194 ILE A O 1
ATOM 1505 N N . ALA A 1 195 ? 1.178 26.391 -4.422 1 98.88 195 ALA A N 1
ATOM 1506 C CA . ALA A 1 195 ? 0.382 27.469 -4.996 1 98.88 195 ALA A CA 1
ATOM 1507 C C . ALA A 1 195 ? -0.82 27.797 -4.113 1 98.88 195 ALA A C 1
ATOM 1509 O O . ALA A 1 195 ? -1.193 28.969 -3.967 1 98.88 195 ALA A O 1
ATOM 1510 N N . ALA A 1 196 ? -1.451 26.797 -3.562 1 98.88 196 ALA A N 1
ATOM 1511 C CA . ALA A 1 196 ? -2.594 27 -2.678 1 98.88 196 ALA A CA 1
ATOM 1512 C C . ALA A 1 196 ? -2.182 27.766 -1.419 1 98.88 196 ALA A C 1
ATOM 1514 O O . ALA A 1 196 ? -2.889 28.672 -0.97 1 98.88 196 ALA A O 1
ATOM 1515 N N . LEU A 1 197 ? -1.013 27.391 -0.884 1 98.94 197 LEU A N 1
ATOM 1516 C CA . LEU A 1 197 ? -0.486 28.125 0.266 1 98.94 197 LEU A CA 1
ATOM 1517 C C . LEU A 1 197 ? -0.23 29.578 -0.084 1 98.94 197 LEU A C 1
ATOM 1519 O O . LEU A 1 197 ? -0.611 30.484 0.669 1 98.94 197 LEU A O 1
ATOM 1523 N N . ALA A 1 198 ? 0.357 29.812 -1.215 1 98.94 198 ALA A N 1
ATOM 1524 C CA . ALA A 1 198 ? 0.708 31.156 -1.642 1 98.94 198 ALA A CA 1
ATOM 1525 C C . ALA A 1 198 ? -0.541 32 -1.837 1 98.94 198 ALA A C 1
ATOM 1527 O O . ALA A 1 198 ? -0.564 33.188 -1.455 1 98.94 198 ALA A O 1
ATOM 1528 N N . GLN A 1 199 ? -1.489 31.391 -2.42 1 98.81 199 GLN A N 1
ATOM 1529 C CA . GLN A 1 199 ? -2.74 32.125 -2.637 1 98.81 199 GLN A CA 1
ATOM 1530 C C . GLN A 1 199 ? -3.379 32.531 -1.312 1 98.81 199 GLN A C 1
ATOM 1532 O O . GLN A 1 199 ? -3.928 33.625 -1.192 1 98.81 199 GLN A O 1
ATOM 1537 N N . SER A 1 200 ? -3.338 31.641 -0.34 1 98.75 200 SER A N 1
ATOM 1538 C CA . SER A 1 200 ? -3.887 31.953 0.978 1 98.75 200 SER A CA 1
ATOM 1539 C C . SER A 1 200 ? -3.162 33.125 1.626 1 98.75 200 SER A C 1
ATOM 1541 O O . SER A 1 200 ? -3.795 34 2.23 1 98.75 200 SER A O 1
ATOM 1543 N N . VAL A 1 201 ? -1.876 33.188 1.452 1 98.88 201 VAL A N 1
ATOM 1544 C CA . VAL A 1 201 ? -1.065 34.281 2.008 1 98.88 201 VAL A CA 1
ATOM 1545 C C . VAL A 1 201 ? -1.384 35.594 1.291 1 98.88 201 VAL A C 1
ATOM 1547 O O . VAL A 1 201 ? -1.585 36.625 1.933 1 98.88 201 VAL A O 1
ATOM 1550 N N . ARG A 1 202 ? -1.462 35.562 -0.015 1 98.81 202 ARG A N 1
ATOM 1551 C CA . ARG A 1 202 ? -1.738 36.75 -0.801 1 98.81 202 ARG A CA 1
ATOM 1552 C C . ARG A 1 202 ? -3.123 37.312 -0.486 1 98.81 202 ARG A C 1
ATOM 1554 O O . ARG A 1 202 ? -3.305 38.531 -0.386 1 98.81 202 ARG A O 1
ATOM 1561 N N . ALA A 1 203 ? -4.074 36.406 -0.399 1 98.75 203 ALA A N 1
ATOM 1562 C CA . ALA A 1 203 ? -5.422 36.844 -0.036 1 98.75 203 ALA A CA 1
ATOM 1563 C C . ALA A 1 203 ? -5.43 37.531 1.335 1 98.75 203 ALA A C 1
ATOM 1565 O O . ALA A 1 203 ? -6.121 38.531 1.539 1 98.75 203 ALA A O 1
ATOM 1566 N N . HIS A 1 204 ? -4.691 36.938 2.256 1 98.69 204 HIS A N 1
ATOM 1567 C CA . HIS A 1 204 ? -4.547 37.5 3.586 1 98.69 204 HIS A CA 1
ATOM 1568 C C . HIS A 1 204 ? -3.912 38.875 3.52 1 98.69 204 HIS A C 1
ATOM 1570 O O . HIS A 1 204 ? -4.395 39.844 4.156 1 98.69 204 HIS A O 1
ATOM 1576 N N . TRP A 1 205 ? -2.861 39.062 2.766 1 98.69 205 TRP A N 1
ATOM 1577 C CA . TRP A 1 205 ? -2.162 40.344 2.627 1 98.69 205 TRP A CA 1
ATOM 1578 C C . TRP A 1 205 ? -3.066 41.375 1.997 1 98.69 205 TRP A C 1
ATOM 1580 O O . TRP A 1 205 ? -3.018 42.562 2.371 1 98.69 205 TRP A O 1
ATOM 1590 N N . GLN A 1 206 ? -3.812 40.938 1.067 1 98.44 206 GLN A N 1
ATOM 1591 C CA . GLN A 1 206 ? -4.758 41.844 0.447 1 98.44 206 GLN A CA 1
ATOM 1592 C C . GLN A 1 206 ? -5.766 42.375 1.467 1 98.44 206 GLN A C 1
ATOM 1594 O O . GLN A 1 206 ? -6.051 43.562 1.505 1 98.44 206 GLN A O 1
ATOM 1599 N N . ARG A 1 207 ? -6.289 41.5 2.264 1 98.12 207 ARG A N 1
ATOM 1600 C CA . ARG A 1 207 ? -7.285 41.875 3.27 1 98.12 207 ARG A CA 1
ATOM 1601 C C . ARG A 1 207 ? -6.68 42.781 4.336 1 98.12 207 ARG A C 1
ATOM 1603 O O . ARG A 1 207 ? -7.344 43.688 4.836 1 98.12 207 ARG A O 1
ATOM 1610 N N . GLU A 1 208 ? -5.387 42.531 4.645 1 98.06 208 GLU A N 1
ATOM 1611 C CA . GLU A 1 208 ? -4.727 43.219 5.742 1 98.06 208 GLU A CA 1
ATOM 1612 C C . GLU A 1 208 ? -4.031 44.469 5.258 1 98.06 208 GLU A C 1
ATOM 1614 O O . GLU A 1 208 ? -3.459 45.219 6.055 1 98.06 208 GLU A O 1
ATOM 1619 N N . GLY A 1 209 ? -4.004 44.75 3.982 1 97.69 209 GLY A N 1
ATOM 1620 C CA . GLY A 1 209 ? -3.385 45.938 3.42 1 97.69 209 GLY A CA 1
ATOM 1621 C C . GLY A 1 209 ? -1.901 45.75 3.15 1 97.69 209 GLY A C 1
ATOM 1622 O O . GLY A 1 209 ? -1.167 46.75 3.035 1 97.69 209 GLY A O 1
ATOM 1623 N N . GLY A 1 210 ? -1.387 44.562 3.18 1 97.94 210 GLY A N 1
ATOM 1624 C CA . GLY A 1 210 ? 0.01 44.281 2.898 1 97.94 210 GLY A CA 1
ATOM 1625 C C . GLY A 1 210 ? 0.613 43.25 3.857 1 97.94 210 GLY A C 1
ATOM 1626 O O . GLY A 1 210 ? -0.027 42.875 4.832 1 97.94 210 GLY A O 1
ATOM 1627 N N . PRO A 1 211 ? 1.859 42.906 3.521 1 98.31 211 PRO A N 1
ATOM 1628 C CA . PRO A 1 211 ? 2.539 41.938 4.402 1 98.31 211 PRO A CA 1
ATOM 1629 C C . PRO A 1 211 ? 2.979 42.594 5.723 1 98.31 211 PRO A C 1
ATOM 1631 O O . PRO A 1 211 ? 3.234 43.781 5.781 1 98.31 211 PRO A O 1
ATOM 1634 N N . ALA A 1 212 ? 3.023 41.719 6.75 1 98.5 212 ALA A N 1
ATOM 1635 C CA . ALA A 1 212 ? 3.668 42.125 7.992 1 98.5 212 ALA A CA 1
ATOM 1636 C C . ALA A 1 212 ? 5.184 42.188 7.836 1 98.5 212 ALA A C 1
ATOM 1638 O O . ALA A 1 212 ? 5.703 42.031 6.727 1 98.5 212 ALA A O 1
ATOM 1639 N N . ASP A 1 213 ? 5.828 42.438 8.953 1 98.25 213 ASP A N 1
ATOM 1640 C CA . ASP A 1 213 ? 7.285 42.531 8.953 1 98.25 213 ASP A CA 1
ATOM 1641 C C . ASP A 1 213 ? 7.918 41.156 8.672 1 98.25 213 ASP A C 1
ATOM 1643 O O . ASP A 1 213 ? 8.992 41.094 8.078 1 98.25 213 ASP A O 1
ATOM 1647 N N . LYS A 1 214 ? 7.27 40.156 9.172 1 98.5 214 LYS A N 1
ATOM 1648 C CA . LYS A 1 214 ? 7.797 38.781 9.055 1 98.5 214 LYS A CA 1
ATOM 1649 C C . LYS A 1 214 ? 6.668 37.781 8.836 1 98.5 214 LYS A C 1
ATOM 1651 O O . LYS A 1 214 ? 5.625 37.875 9.484 1 98.5 214 LYS A O 1
ATOM 1656 N N . LEU A 1 215 ? 6.852 36.938 7.887 1 98.94 215 LEU A N 1
ATOM 1657 C CA . LEU A 1 215 ? 6 35.75 7.773 1 98.94 215 LEU A CA 1
ATOM 1658 C C . LEU A 1 215 ? 6.594 34.562 8.531 1 98.94 215 LEU A C 1
ATOM 1660 O O . LEU A 1 215 ? 7.664 34.062 8.172 1 98.94 215 LEU A O 1
ATOM 1664 N N . VAL A 1 216 ? 5.898 34.156 9.578 1 98.94 216 VAL A N 1
ATOM 1665 C CA . VAL A 1 216 ? 6.359 33 10.352 1 98.94 216 VAL A CA 1
ATOM 1666 C C . VAL A 1 216 ? 5.602 31.75 9.922 1 98.94 216 VAL A C 1
ATOM 1668 O O . VAL A 1 216 ? 4.371 31.719 9.969 1 98.94 216 VAL A O 1
ATOM 1671 N N . MET A 1 217 ? 6.34 30.766 9.461 1 98.94 217 MET A N 1
ATOM 1672 C CA . MET A 1 217 ? 5.789 29.469 9.078 1 98.94 217 MET A CA 1
ATOM 1673 C C . MET A 1 217 ? 6.066 28.438 10.156 1 98.94 217 MET A C 1
ATOM 1675 O O . MET A 1 217 ? 7.172 27.891 10.227 1 98.94 217 MET A O 1
ATOM 1679 N N . SER A 1 218 ? 5.055 28.141 10.953 1 98.88 218 SER A N 1
ATOM 1680 C CA . SER A 1 218 ? 5.195 27.234 12.078 1 98.88 218 SER A CA 1
ATOM 1681 C C . SER A 1 218 ? 4.773 25.812 11.703 1 98.88 218 SER A C 1
ATOM 1683 O O . SER A 1 218 ? 3.619 25.578 11.328 1 98.88 218 SER A O 1
ATOM 1685 N N . PHE A 1 219 ? 5.684 24.859 11.758 1 98.81 219 PHE A N 1
ATOM 1686 C CA . PHE A 1 219 ? 5.414 23.438 11.57 1 98.81 219 PHE A CA 1
ATOM 1687 C C . PHE A 1 219 ? 5.379 22.703 12.906 1 98.81 219 PHE A C 1
ATOM 1689 O O . PHE A 1 219 ? 6.062 23.109 13.852 1 98.81 219 PHE A O 1
ATOM 1696 N N . HIS A 1 220 ? 4.531 21.672 12.992 1 98.38 220 HIS A N 1
ATOM 1697 C CA . HIS A 1 220 ? 4.605 20.844 14.188 1 98.38 220 HIS A CA 1
ATOM 1698 C C . HIS A 1 220 ? 6.004 20.266 14.375 1 98.38 220 HIS A C 1
ATOM 1700 O O . HIS A 1 220 ? 6.641 19.844 13.406 1 98.38 220 HIS A O 1
ATOM 1706 N N . GLY A 1 221 ? 6.477 20.281 15.562 1 97.5 221 GLY A N 1
ATOM 1707 C CA . GLY A 1 221 ? 7.773 19.688 15.828 1 97.5 221 GLY A CA 1
ATOM 1708 C C . GLY A 1 221 ? 7.715 18.172 15.992 1 97.5 221 GLY A C 1
ATOM 1709 O O . GLY A 1 221 ? 6.637 17.609 16.172 1 97.5 221 GLY A O 1
ATOM 1710 N N . ILE A 1 222 ? 8.883 17.5 15.898 1 96.75 222 ILE A N 1
ATOM 1711 C CA . ILE A 1 222 ? 9.148 16.125 16.312 1 96.75 222 ILE A CA 1
ATOM 1712 C C . ILE A 1 222 ? 10.484 16.062 17.047 1 96.75 222 ILE A C 1
ATOM 1714 O O . ILE A 1 222 ? 11.312 16.969 16.922 1 96.75 222 ILE A O 1
ATOM 1718 N N . PRO A 1 223 ? 10.633 15.031 17.859 1 95.56 223 PRO A N 1
ATOM 1719 C CA . PRO A 1 223 ? 11.953 14.906 18.484 1 95.56 223 PRO A CA 1
ATOM 1720 C C . PRO A 1 223 ? 13.086 14.938 17.469 1 95.56 223 PRO A C 1
ATOM 1722 O O . PRO A 1 223 ? 13 14.297 16.406 1 95.56 223 PRO A O 1
ATOM 1725 N N . GLU A 1 224 ? 14.109 15.688 17.812 1 96.5 224 GLU A N 1
ATOM 1726 C CA . GLU A 1 224 ? 15.266 15.773 16.922 1 96.5 224 GLU A CA 1
ATOM 1727 C C . GLU A 1 224 ? 15.844 14.391 16.641 1 96.5 224 GLU A C 1
ATOM 1729 O O . GLU A 1 224 ? 16.344 14.141 15.531 1 96.5 224 GLU A O 1
ATOM 1734 N N . ARG A 1 225 ? 15.75 13.555 17.578 1 95.19 225 ARG A N 1
ATOM 1735 C CA . ARG A 1 225 ? 16.25 12.188 17.453 1 95.19 225 ARG A CA 1
ATOM 1736 C C . ARG A 1 225 ? 15.625 11.484 16.266 1 95.19 225 ARG A C 1
ATOM 1738 O O . ARG A 1 225 ? 16.281 10.68 15.602 1 95.19 225 ARG A O 1
ATOM 1745 N N . ASN A 1 226 ? 14.336 11.719 16.016 1 96.06 226 ASN A N 1
ATOM 1746 C CA . ASN A 1 226 ? 13.648 11.094 14.898 1 96.06 226 ASN A CA 1
ATOM 1747 C C . ASN A 1 226 ? 14.312 11.438 13.57 1 96.06 226 ASN A C 1
ATOM 1749 O O . ASN A 1 226 ? 14.461 10.578 12.695 1 96.06 226 ASN A O 1
ATOM 1753 N N . VAL A 1 227 ? 14.688 12.664 13.445 1 97.19 227 VAL A N 1
ATOM 1754 C CA . VAL A 1 227 ? 15.328 13.133 12.219 1 97.19 227 VAL A CA 1
ATOM 1755 C C . VAL A 1 227 ? 16.719 12.508 12.094 1 97.19 227 VAL A C 1
ATOM 1757 O O . VAL A 1 227 ? 17.109 12.07 11.008 1 97.19 227 VAL A O 1
ATOM 1760 N N . ARG A 1 228 ? 17.406 12.43 13.172 1 96.44 228 ARG A N 1
ATOM 1761 C CA . ARG A 1 228 ? 18.719 11.812 13.172 1 96.44 228 ARG A CA 1
ATOM 1762 C C . ARG A 1 228 ? 18.641 10.352 12.742 1 96.44 228 ARG A C 1
ATOM 1764 O O . ARG A 1 228 ? 19.562 9.828 12.109 1 96.44 228 ARG A O 1
ATOM 1771 N N . LEU A 1 229 ? 17.562 9.781 13.055 1 95.81 229 LEU A N 1
ATOM 1772 C CA . LEU A 1 229 ? 17.391 8.367 12.758 1 95.81 229 LEU A CA 1
ATOM 1773 C C . LEU A 1 229 ? 16.797 8.172 11.359 1 95.81 229 LEU A C 1
ATOM 1775 O O . LEU A 1 229 ? 16.453 7.051 10.977 1 95.81 229 LEU A O 1
ATOM 1779 N N . GLY A 1 230 ? 16.578 9.25 10.625 1 96.06 230 GLY A N 1
ATOM 1780 C CA . GLY A 1 230 ? 16.281 9.094 9.211 1 96.06 230 GLY A CA 1
ATOM 1781 C C . GLY A 1 230 ? 14.922 9.641 8.82 1 96.06 230 GLY A C 1
ATOM 1782 O O . GLY A 1 230 ? 14.5 9.508 7.672 1 96.06 230 GLY A O 1
ATOM 1783 N N . ASP A 1 231 ? 14.219 10.211 9.742 1 98.06 231 ASP A N 1
ATOM 1784 C CA . ASP A 1 231 ? 12.945 10.844 9.406 1 98.06 231 ASP A CA 1
ATOM 1785 C C . ASP A 1 231 ? 13.164 12.07 8.516 1 98.06 231 ASP A C 1
ATOM 1787 O O . ASP A 1 231 ? 13.906 12.984 8.867 1 98.06 231 ASP A O 1
ATOM 1791 N N . PRO A 1 232 ? 12.461 12.133 7.418 1 98.19 232 PRO A N 1
ATOM 1792 C CA . PRO A 1 232 ? 12.734 13.211 6.473 1 98.19 232 PRO A CA 1
ATOM 1793 C C . PRO A 1 232 ? 11.961 14.492 6.793 1 98.19 232 PRO A C 1
ATOM 1795 O O . PRO A 1 232 ? 12.07 15.484 6.07 1 98.19 232 PRO A O 1
ATOM 1798 N N . TYR A 1 233 ? 11.281 14.555 7.852 1 98.62 233 TYR A N 1
ATOM 1799 C CA . TYR A 1 233 ? 10.273 15.555 8.172 1 98.62 233 TYR A CA 1
ATOM 1800 C C . TYR A 1 233 ? 10.867 16.953 8.148 1 98.62 233 TYR A C 1
ATOM 1802 O O . TYR A 1 233 ? 10.352 17.844 7.469 1 98.62 233 TYR A O 1
ATOM 1810 N N . ALA A 1 234 ? 11.914 17.141 8.828 1 98.56 234 ALA A N 1
ATOM 1811 C CA . ALA A 1 234 ? 12.508 18.469 8.938 1 98.56 234 ALA A CA 1
ATOM 1812 C C . ALA A 1 234 ? 12.906 19.016 7.574 1 98.56 234 ALA A C 1
ATOM 1814 O O . ALA A 1 234 ? 12.656 20.188 7.262 1 98.56 234 ALA A O 1
ATOM 1815 N N . GLU A 1 235 ? 13.5 18.156 6.82 1 98.31 235 GLU A N 1
ATOM 1816 C CA . GLU A 1 235 ? 13.922 18.562 5.484 1 98.31 235 GLU A CA 1
ATOM 1817 C C . GLU A 1 235 ? 12.727 18.922 4.605 1 98.31 235 GLU A C 1
ATOM 1819 O O . GLU A 1 235 ? 12.766 19.891 3.85 1 98.31 235 GLU A O 1
ATOM 1824 N N . GLN A 1 236 ? 11.688 18.141 4.719 1 98.69 236 GLN A N 1
ATOM 1825 C CA . GLN A 1 236 ? 10.492 18.406 3.918 1 98.69 236 GLN A CA 1
ATOM 1826 C C . GLN A 1 236 ? 9.812 19.688 4.352 1 98.69 236 GLN A C 1
ATOM 1828 O O . GLN A 1 236 ? 9.273 20.438 3.521 1 98.69 236 GLN A O 1
ATOM 1833 N N . CYS A 1 237 ? 9.828 20 5.641 1 98.88 237 CYS A N 1
ATOM 1834 C CA . CYS A 1 237 ? 9.305 21.266 6.129 1 98.88 237 CYS A CA 1
ATOM 1835 C C . CYS A 1 237 ? 10.109 22.438 5.562 1 98.88 237 CYS A C 1
ATOM 1837 O O . CYS A 1 237 ? 9.531 23.422 5.086 1 98.88 237 CYS A O 1
ATOM 1839 N N . ARG A 1 238 ? 11.391 22.312 5.586 1 98.75 238 ARG A N 1
ATOM 1840 C CA . ARG A 1 238 ? 12.266 23.359 5.066 1 98.75 238 ARG A CA 1
ATOM 1841 C C . ARG A 1 238 ? 12.023 23.578 3.576 1 98.75 238 ARG A C 1
ATOM 1843 O O . ARG A 1 238 ? 12.016 24.719 3.105 1 98.75 238 ARG A O 1
ATOM 1850 N N . ASN A 1 239 ? 11.852 22.5 2.922 1 98.81 239 ASN A N 1
ATOM 1851 C CA . ASN A 1 239 ? 11.594 22.594 1.488 1 98.81 239 ASN A CA 1
ATOM 1852 C C . ASN A 1 239 ? 10.281 23.312 1.202 1 98.81 239 ASN A C 1
ATOM 1854 O O . ASN A 1 239 ? 10.203 24.156 0.302 1 98.81 239 ASN A O 1
ATOM 1858 N N . THR A 1 240 ? 9.219 22.984 1.936 1 98.88 240 THR A N 1
ATOM 1859 C CA . THR A 1 240 ? 7.938 23.672 1.796 1 98.88 240 THR A CA 1
ATOM 1860 C C . THR A 1 240 ? 8.094 25.172 2.041 1 98.88 240 THR A C 1
ATOM 1862 O O . THR A 1 240 ? 7.621 25.984 1.25 1 98.88 240 THR A O 1
ATOM 1865 N N . ALA A 1 241 ? 8.773 25.484 3.086 1 98.88 241 ALA A N 1
ATOM 1866 C CA . ALA A 1 241 ? 8.961 26.891 3.453 1 98.88 241 ALA A CA 1
ATOM 1867 C C . ALA A 1 241 ? 9.734 27.641 2.371 1 98.88 241 ALA A C 1
ATOM 1869 O O . ALA A 1 241 ? 9.359 28.766 1.998 1 98.88 241 ALA A O 1
ATOM 1870 N N . ARG A 1 242 ? 10.773 27.031 1.916 1 98.75 242 ARG A N 1
ATOM 1871 C CA . ARG A 1 242 ? 11.602 27.641 0.885 1 98.75 242 ARG A CA 1
ATOM 1872 C C . ARG A 1 242 ? 10.812 27.875 -0.395 1 98.75 242 ARG A C 1
ATOM 1874 O O . ARG A 1 242 ? 10.859 28.969 -0.97 1 98.75 242 ARG A O 1
ATOM 1881 N N . LEU A 1 243 ? 10.102 26.844 -0.831 1 98.88 243 LEU A N 1
ATOM 1882 C CA . LEU A 1 243 ? 9.328 26.938 -2.062 1 98.88 243 LEU A CA 1
ATOM 1883 C C . LEU A 1 243 ? 8.227 27.984 -1.933 1 98.88 243 LEU A C 1
ATOM 1885 O O . LEU A 1 243 ? 7.98 28.75 -2.869 1 98.88 243 LEU A O 1
ATOM 1889 N N . LEU A 1 244 ? 7.574 28.047 -0.787 1 98.88 244 LEU A N 1
ATOM 1890 C CA . LEU A 1 244 ? 6.531 29.047 -0.556 1 98.88 244 LEU A CA 1
ATOM 1891 C C . LEU A 1 244 ? 7.109 30.453 -0.578 1 98.88 244 LEU A C 1
ATOM 1893 O O . LEU A 1 244 ? 6.551 31.359 -1.215 1 98.88 244 LEU A O 1
ATOM 1897 N N . ALA A 1 245 ? 8.242 30.656 0.052 1 98.81 245 ALA A N 1
ATOM 1898 C CA . ALA A 1 245 ? 8.914 31.953 0.062 1 98.81 245 ALA A CA 1
ATOM 1899 C C . ALA A 1 245 ? 9.281 32.375 -1.353 1 98.81 245 ALA A C 1
ATOM 1901 O O . ALA A 1 245 ? 9.109 33.562 -1.713 1 98.81 245 ALA A O 1
ATOM 1902 N N . GLN A 1 246 ? 9.734 31.438 -2.094 1 98.75 246 GLN A N 1
ATOM 1903 C CA . GLN A 1 246 ? 10.125 31.719 -3.471 1 98.75 246 GLN A CA 1
ATOM 1904 C C . GLN A 1 246 ? 8.938 32.188 -4.297 1 98.75 246 GLN A C 1
ATOM 1906 O O . GLN A 1 246 ? 9.016 33.188 -5.004 1 98.75 246 GLN A O 1
ATOM 1911 N N . VAL A 1 247 ? 7.844 31.5 -4.172 1 98.69 247 VAL A N 1
ATOM 1912 C CA . VAL A 1 247 ? 6.648 31.828 -4.941 1 98.69 247 VAL A CA 1
ATOM 1913 C C . VAL A 1 247 ? 6.105 33.188 -4.5 1 98.69 247 VAL A C 1
ATOM 1915 O O . VAL A 1 247 ? 5.586 33.938 -5.316 1 98.69 247 VAL A O 1
ATOM 1918 N N . LEU A 1 248 ? 6.293 33.562 -3.256 1 98.69 248 LEU A N 1
ATOM 1919 C CA . LEU A 1 248 ? 5.789 34.812 -2.699 1 98.69 248 LEU A CA 1
ATOM 1920 C C . LEU A 1 248 ? 6.766 35.969 -2.953 1 98.69 248 LEU A C 1
ATOM 1922 O O . LEU A 1 248 ? 6.449 37.125 -2.688 1 98.69 248 LEU A O 1
ATOM 1926 N N . GLY A 1 249 ? 7.949 35.625 -3.363 1 98.25 249 GLY A N 1
ATOM 1927 C CA . GLY A 1 249 ? 8.969 36.625 -3.6 1 98.25 249 GLY A CA 1
ATOM 1928 C C . GLY A 1 249 ? 9.586 37.156 -2.322 1 98.25 249 GLY A C 1
ATOM 1929 O O . GLY A 1 249 ? 9.945 38.344 -2.246 1 98.25 249 GLY A O 1
ATOM 1930 N N . LEU A 1 250 ? 9.703 36.312 -1.377 1 98.38 250 LEU A N 1
ATOM 1931 C CA . LEU A 1 250 ? 10.234 36.75 -0.087 1 98.38 250 LEU A CA 1
ATOM 1932 C C . LEU A 1 250 ? 11.727 36.469 0.013 1 98.38 250 LEU A C 1
ATOM 1934 O O . LEU A 1 250 ? 12.164 35.344 -0.261 1 98.38 250 LEU A O 1
ATOM 1938 N N . GLY A 1 251 ? 12.477 37.469 0.433 1 96.94 251 GLY A N 1
ATOM 1939 C CA . GLY A 1 251 ? 13.867 37.219 0.799 1 96.94 251 GLY A CA 1
ATOM 1940 C C . GLY A 1 251 ? 14.016 36.469 2.096 1 96.94 251 GLY A C 1
ATOM 1941 O O . GLY A 1 251 ? 13.055 36.312 2.859 1 96.94 251 GLY A O 1
ATOM 1942 N N . GLU A 1 252 ? 15.18 36 2.398 1 95.94 252 GLU A N 1
ATOM 1943 C CA . GLU A 1 252 ? 15.461 35.156 3.564 1 95.94 252 GLU A CA 1
ATOM 1944 C C . GLU A 1 252 ? 15.164 35.906 4.859 1 95.94 252 GLU A C 1
ATOM 1946 O O . GLU A 1 252 ? 14.828 35.281 5.875 1 95.94 252 GLU A O 1
ATOM 1951 N N . ASP A 1 253 ? 15.203 37.156 4.777 1 95.81 253 ASP A N 1
ATOM 1952 C CA . ASP A 1 253 ? 15.008 37.969 5.977 1 95.81 253 ASP A CA 1
ATOM 1953 C C . ASP A 1 253 ? 13.531 38.281 6.203 1 95.81 253 ASP A C 1
ATOM 1955 O O . ASP A 1 253 ? 13.148 38.781 7.258 1 95.81 253 ASP A O 1
ATOM 1959 N N . ARG A 1 254 ? 12.703 37.875 5.332 1 97.81 254 ARG A N 1
ATOM 1960 C CA . ARG A 1 254 ? 11.305 38.281 5.391 1 97.81 254 ARG A CA 1
ATOM 1961 C C . ARG A 1 254 ? 10.43 37.094 5.859 1 97.81 254 ARG A C 1
ATOM 1963 O O . ARG A 1 254 ? 9.227 37.281 6.074 1 97.81 254 ARG A O 1
ATOM 1970 N N . TYR A 1 255 ? 10.992 35.906 6.098 1 98.62 255 TYR A N 1
ATOM 1971 C CA . TYR A 1 255 ? 10.234 34.781 6.648 1 98.62 255 TYR A CA 1
ATOM 1972 C C . TYR A 1 255 ? 11.086 34 7.625 1 98.62 255 TYR A C 1
ATOM 1974 O O . TYR A 1 255 ? 12.305 34.156 7.672 1 98.62 255 TYR A O 1
ATOM 1982 N N . LEU A 1 256 ? 10.391 33.25 8.422 1 98.69 256 LEU A N 1
ATOM 1983 C CA . LEU A 1 256 ? 11.031 32.406 9.414 1 98.69 256 LEU A CA 1
ATOM 1984 C C . LEU A 1 256 ? 10.305 31.062 9.539 1 98.69 256 LEU A C 1
ATOM 1986 O O . LEU A 1 256 ? 9.078 31.031 9.688 1 98.69 256 LEU A O 1
ATOM 1990 N N . LEU A 1 257 ? 11.031 29.969 9.375 1 98.75 257 LEU A N 1
ATOM 1991 C CA . LEU A 1 257 ? 10.5 28.625 9.664 1 98.75 257 LEU A CA 1
ATOM 1992 C C . LEU A 1 257 ? 10.727 28.266 11.133 1 98.75 257 LEU A C 1
ATOM 1994 O O . LEU A 1 257 ? 11.828 28.438 11.656 1 98.75 257 LEU A O 1
ATOM 1998 N N . THR A 1 258 ? 9.734 27.891 11.789 1 98.75 258 THR A N 1
ATOM 1999 C CA . THR A 1 258 ? 9.836 27.469 13.18 1 98.75 258 THR A CA 1
ATOM 2000 C C . THR A 1 258 ? 9.102 26.156 13.406 1 98.75 258 THR A C 1
ATOM 2002 O O . THR A 1 258 ? 8.367 25.688 12.531 1 98.75 258 THR A O 1
ATOM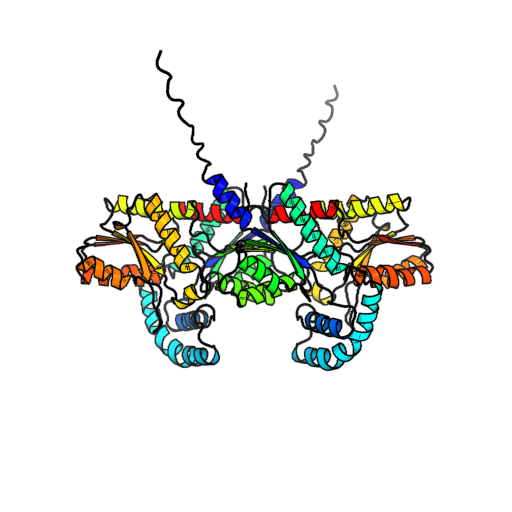 2005 N N . PHE A 1 259 ? 9.391 25.531 14.539 1 98.56 259 PHE A N 1
ATOM 2006 C CA . PHE A 1 259 ? 8.742 24.297 14.945 1 98.56 259 PHE A CA 1
ATOM 2007 C C . PHE A 1 259 ? 8.016 24.469 16.266 1 98.56 259 PHE A C 1
ATOM 2009 O O . PHE A 1 259 ? 8.57 25.031 17.219 1 98.56 259 PHE A O 1
ATOM 2016 N N . GLN A 1 260 ? 6.754 24.016 16.25 1 97.06 260 GLN A N 1
ATOM 2017 C CA . GLN A 1 260 ? 5.918 24.172 17.438 1 97.06 260 GLN A CA 1
ATOM 2018 C C . GLN A 1 260 ? 5.758 22.844 18.156 1 97.06 260 GLN A C 1
ATOM 2020 O O . GLN A 1 260 ? 6.301 21.828 17.734 1 97.06 260 GLN A O 1
ATOM 2025 N N . SER A 1 261 ? 5.125 22.828 19.281 1 87.81 261 SER A N 1
ATOM 2026 C CA . SER A 1 261 ? 4.734 21.688 20.094 1 87.81 261 SER A CA 1
ATOM 2027 C C . SER A 1 261 ? 5.957 20.922 20.594 1 87.81 261 SER A C 1
ATOM 2029 O O . SER A 1 261 ? 6.836 20.562 19.812 1 87.81 261 SER A O 1
ATOM 2031 N N . ARG A 1 262 ? 6.137 20.938 21.812 1 82.62 262 ARG A N 1
ATOM 2032 C CA . ARG A 1 262 ? 7.191 20.172 22.469 1 82.62 262 ARG A CA 1
ATOM 2033 C C . ARG A 1 262 ? 6.629 19.375 23.641 1 82.62 262 ARG A C 1
ATOM 2035 O O . ARG A 1 262 ? 5.668 19.797 24.281 1 82.62 262 ARG A O 1
ATOM 2042 N N . PHE A 1 263 ? 7.109 18.203 23.688 1 76 263 PHE A N 1
ATOM 2043 C CA . PHE A 1 263 ? 6.688 17.344 24.781 1 76 263 PHE A CA 1
ATOM 2044 C C . PHE A 1 263 ? 7.895 16.703 25.453 1 76 263 PHE A C 1
ATOM 2046 O O . PHE A 1 263 ? 8.789 16.188 24.781 1 76 263 PHE A O 1
ATOM 2053 N N . GLY A 1 264 ? 7.934 16.797 26.703 1 74 264 GLY A N 1
ATOM 2054 C CA . GLY A 1 264 ? 8.961 16.094 27.469 1 74 264 GLY A CA 1
ATOM 2055 C C . GLY A 1 264 ? 10.281 16.844 27.5 1 74 264 GLY A C 1
ATOM 2056 O O . GLY A 1 264 ? 10.336 18.031 27.234 1 74 264 GLY A O 1
ATOM 2057 N N . LYS A 1 265 ? 11.219 16.094 27.922 1 78.81 265 LYS A N 1
ATOM 2058 C CA . LYS A 1 265 ? 12.531 16.672 28.188 1 78.81 265 LYS A CA 1
ATOM 2059 C C . LYS A 1 265 ? 13.43 16.594 26.953 1 78.81 265 LYS A C 1
ATOM 2061 O O . LYS A 1 265 ? 14.453 17.281 26.891 1 78.81 265 LYS A O 1
ATOM 2066 N N . ALA A 1 266 ? 12.977 15.906 26 1 83.94 266 ALA A N 1
ATOM 2067 C CA . ALA A 1 266 ? 13.82 15.703 24.828 1 83.94 266 ALA A CA 1
ATOM 2068 C C . ALA A 1 266 ? 13.906 16.984 23.984 1 83.94 266 ALA A C 1
ATOM 2070 O O . ALA A 1 266 ? 13.016 17.828 24.047 1 83.94 266 ALA A O 1
ATOM 2071 N N . ARG A 1 267 ? 15.062 17.047 23.328 1 91.25 267 ARG A N 1
ATOM 2072 C CA . ARG A 1 267 ? 15.195 18.141 22.375 1 91.25 267 ARG A CA 1
ATOM 2073 C C . ARG A 1 267 ? 14.336 17.891 21.141 1 91.25 267 ARG A C 1
ATOM 2075 O O . ARG A 1 267 ? 14.344 16.797 20.578 1 91.25 267 ARG A O 1
ATOM 2082 N N . TRP A 1 268 ? 13.625 18.875 20.766 1 95.44 268 TRP A N 1
ATOM 2083 C CA . TRP A 1 268 ? 12.773 18.812 19.578 1 95.44 268 TRP A CA 1
ATOM 2084 C C . TRP A 1 268 ? 13.336 19.672 18.469 1 95.44 268 TRP A C 1
ATOM 2086 O O . TRP A 1 268 ? 14.367 20.328 18.641 1 95.44 268 TRP A O 1
ATOM 2096 N N . LEU A 1 269 ? 12.727 19.609 17.328 1 96.88 269 LEU A N 1
ATOM 2097 C CA . LEU A 1 269 ? 13.195 20.391 16.188 1 96.88 269 LEU A CA 1
ATOM 2098 C C . LEU A 1 269 ? 13.156 21.875 16.5 1 96.88 269 LEU A C 1
ATOM 2100 O O . LEU A 1 269 ? 12.203 22.359 17.109 1 96.88 269 LEU A O 1
ATOM 2104 N N . GLU A 1 270 ? 14.203 22.594 16.125 1 96.62 270 GLU A N 1
ATOM 2105 C CA . GLU A 1 270 ? 14.367 24.031 16.328 1 96.62 270 GLU A CA 1
ATOM 2106 C C . GLU A 1 270 ? 14.492 24.75 14.984 1 96.62 270 GLU A C 1
ATOM 2108 O O . GLU A 1 270 ? 14.797 24.125 13.961 1 96.62 270 GLU A O 1
ATOM 2113 N N . PRO A 1 271 ? 14.211 26.094 15.031 1 97.75 271 PRO A N 1
ATOM 2114 C CA . PRO A 1 271 ? 13.875 26.969 16.172 1 97.75 271 PRO A CA 1
ATOM 2115 C C . PRO A 1 271 ? 12.438 26.797 16.641 1 97.75 271 PRO A C 1
ATOM 2117 O O . PRO A 1 271 ? 11.539 26.562 15.82 1 97.75 271 PRO A O 1
ATOM 2120 N N . TYR A 1 272 ? 12.227 26.969 17.938 1 97.88 272 TYR A N 1
ATOM 2121 C CA . TYR A 1 272 ? 10.898 26.859 18.531 1 97.88 272 TYR A CA 1
ATOM 2122 C C . TYR A 1 272 ? 10.047 28.078 18.188 1 97.88 272 TYR A C 1
ATOM 2124 O O . TYR A 1 272 ? 10.531 29.219 18.203 1 97.88 272 TYR A O 1
ATOM 2132 N N . THR A 1 273 ? 8.742 27.859 17.984 1 98.44 273 THR A N 1
ATOM 2133 C CA . THR A 1 273 ? 7.863 28.906 17.5 1 98.44 273 THR A CA 1
ATOM 2134 C C . THR A 1 273 ? 7.707 30.016 18.547 1 98.44 273 THR A C 1
ATOM 2136 O O . THR A 1 273 ? 8.016 31.172 18.297 1 98.44 273 THR A O 1
ATOM 2139 N N . GLU A 1 274 ? 7.312 29.656 19.766 1 97.88 274 GLU A N 1
ATOM 2140 C CA . GLU A 1 274 ? 7.008 30.688 20.766 1 97.88 274 GLU A CA 1
ATOM 2141 C C . GLU A 1 274 ? 8.25 31.484 21.125 1 97.88 274 GLU A C 1
ATOM 2143 O O . GLU A 1 274 ? 8.234 32.719 21.078 1 97.88 274 GLU A O 1
ATOM 2148 N N . PRO A 1 275 ? 9.367 30.828 21.438 1 97.81 275 PRO A N 1
ATOM 2149 C CA . PRO A 1 275 ? 10.586 31.578 21.719 1 97.81 275 PRO A CA 1
ATOM 2150 C C . PRO A 1 275 ? 11.023 32.469 20.562 1 97.81 275 PRO A C 1
ATOM 2152 O O . PRO A 1 275 ? 11.547 33.562 20.766 1 97.81 275 PRO A O 1
ATOM 2155 N N . SER A 1 276 ? 10.867 32 19.359 1 98.69 276 SER A N 1
ATOM 2156 C CA . SER A 1 276 ? 11.234 32.812 18.188 1 98.69 276 SER A CA 1
ATOM 2157 C C . SER A 1 276 ? 10.367 34.031 18.062 1 98.69 276 SER A C 1
ATOM 2159 O O . SER A 1 276 ? 10.867 35.125 17.719 1 98.69 276 SER A O 1
ATOM 2161 N N . LEU A 1 277 ? 9.109 33.906 18.312 1 98.75 277 LEU A N 1
ATOM 2162 C CA . LEU A 1 277 ? 8.195 35.031 18.25 1 98.75 277 LEU A CA 1
ATOM 2163 C C . LEU A 1 277 ? 8.531 36.062 19.312 1 98.75 277 LEU A C 1
ATOM 2165 O O . LEU A 1 277 ? 8.469 37.25 19.062 1 98.75 277 LEU A O 1
ATOM 2169 N N . VAL A 1 278 ? 8.875 35.594 20.484 1 98.75 278 VAL A N 1
ATOM 2170 C CA . VAL A 1 278 ? 9.289 36.469 21.578 1 98.75 278 VAL A CA 1
ATOM 2171 C C . VAL A 1 278 ? 10.555 37.219 21.172 1 98.75 278 VAL A C 1
ATOM 2173 O O . VAL A 1 278 ? 10.633 38.438 21.359 1 98.75 278 VAL A O 1
ATOM 2176 N N . ALA A 1 279 ? 11.492 36.469 20.594 1 98.75 279 ALA A N 1
ATOM 2177 C CA . ALA A 1 279 ? 12.742 37.094 20.172 1 98.75 279 ALA A CA 1
ATOM 2178 C C . ALA A 1 279 ? 12.492 38.156 19.078 1 98.75 279 ALA A C 1
ATOM 2180 O O . ALA A 1 279 ? 13.148 39.188 19.062 1 98.75 279 ALA A O 1
ATOM 2181 N N . LEU A 1 280 ? 11.609 37.906 18.188 1 98.56 280 LEU A N 1
ATOM 2182 C CA . LEU A 1 280 ? 11.258 38.844 17.141 1 98.56 280 LEU A CA 1
ATOM 2183 C C . LEU A 1 280 ? 10.68 40.125 17.734 1 98.56 280 LEU A C 1
ATOM 2185 O O . LEU A 1 280 ? 11.094 41.219 17.375 1 98.56 280 LEU A O 1
ATOM 2189 N N . ALA A 1 281 ? 9.773 39.969 18.656 1 98.62 281 ALA A N 1
ATOM 2190 C CA . ALA A 1 281 ? 9.148 41.125 19.312 1 98.62 281 ALA A CA 1
ATOM 2191 C C . ALA A 1 281 ? 10.188 41.969 20.047 1 98.62 281 ALA A C 1
ATOM 2193 O O . ALA A 1 281 ? 10.227 43.188 19.891 1 98.62 281 ALA A O 1
ATOM 2194 N N . GLN A 1 282 ? 11.008 41.312 20.719 1 98.56 282 GLN A N 1
ATOM 2195 C CA . GLN A 1 282 ? 12.047 42 21.5 1 98.56 282 GLN A CA 1
ATOM 2196 C C . GLN A 1 282 ? 13.086 42.625 20.578 1 98.56 282 GLN A C 1
ATOM 2198 O O . GLN A 1 282 ? 13.727 43.625 20.953 1 98.56 282 GLN A O 1
ATOM 2203 N N . GLY A 1 283 ? 13.203 42.062 19.438 1 98 283 GLY A N 1
ATOM 2204 C CA . GLY A 1 283 ? 14.141 42.594 18.453 1 98 283 GLY A CA 1
ATOM 2205 C C . GLY A 1 283 ? 13.562 43.719 17.625 1 98 283 GLY A C 1
ATOM 2206 O O . GLY A 1 283 ? 14.242 44.25 16.734 1 98 283 GLY A O 1
ATOM 2207 N N . GLY A 1 284 ? 12.305 44.031 17.812 1 97.88 284 GLY A N 1
ATOM 2208 C CA . GLY A 1 284 ? 11.75 45.219 17.188 1 97.88 284 GLY A CA 1
ATOM 2209 C C . GLY A 1 284 ? 10.734 44.906 16.109 1 97.88 284 GLY A C 1
ATOM 2210 O O . GLY A 1 284 ? 10.172 45.812 15.484 1 97.88 284 GLY A O 1
ATOM 2211 N N . THR A 1 285 ? 10.516 43.656 15.875 1 98.19 285 THR A N 1
ATOM 2212 C CA . THR A 1 285 ? 9.469 43.281 14.93 1 98.19 285 THR A CA 1
ATOM 2213 C C . THR A 1 285 ? 8.094 43.656 15.469 1 98.19 285 THR A C 1
ATOM 2215 O O . THR A 1 285 ? 7.707 43.219 16.562 1 98.19 285 THR A O 1
ATOM 2218 N N . ARG A 1 286 ? 7.363 44.406 14.727 1 98.44 286 ARG A N 1
ATOM 2219 C CA . ARG A 1 286 ? 6.098 44.969 15.219 1 98.44 286 ARG A CA 1
ATOM 2220 C C . ARG A 1 286 ? 4.93 44.062 14.805 1 98.44 286 ARG A C 1
ATOM 2222 O O . ARG A 1 286 ? 4 43.844 15.586 1 98.44 286 ARG A O 1
ATOM 2229 N N . ARG A 1 287 ? 4.988 43.594 13.578 1 98.69 287 ARG A N 1
ATOM 2230 C CA . ARG A 1 287 ? 3.875 42.812 13.023 1 98.69 287 ARG A CA 1
ATOM 2231 C C . ARG A 1 287 ? 4.355 41.5 12.414 1 98.69 287 ARG A C 1
ATOM 2233 O O . ARG A 1 287 ? 5.359 41.469 11.695 1 98.69 287 ARG A O 1
ATOM 2240 N N . VAL A 1 288 ? 3.582 40.438 12.742 1 98.88 288 VAL A N 1
ATOM 2241 C CA . VAL A 1 288 ? 3.91 39.156 12.141 1 98.88 288 VAL A CA 1
ATOM 2242 C C . VAL A 1 288 ? 2.654 38.531 11.531 1 98.88 288 VAL A C 1
ATOM 2244 O O . VAL A 1 288 ? 1.554 38.688 12.062 1 98.88 288 VAL A O 1
ATOM 2247 N N . ASP A 1 289 ? 2.822 37.938 10.359 1 98.94 289 ASP A N 1
ATOM 2248 C CA . ASP A 1 289 ? 1.889 36.969 9.828 1 98.94 289 ASP A CA 1
ATOM 2249 C C . ASP A 1 289 ? 2.34 35.531 10.156 1 98.94 289 ASP A C 1
ATOM 2251 O O . ASP A 1 289 ? 3.504 35.188 9.961 1 98.94 289 ASP A O 1
ATOM 2255 N N . VAL A 1 290 ? 1.387 34.75 10.742 1 98.94 290 VAL A N 1
ATOM 2256 C CA . VAL A 1 290 ? 1.776 33.406 11.164 1 98.94 290 VAL A CA 1
ATOM 2257 C C . VAL A 1 290 ? 0.87 32.375 10.492 1 98.94 290 VAL A C 1
ATOM 2259 O O . VAL A 1 290 ? -0.356 32.531 10.516 1 98.94 290 VAL A O 1
ATOM 2262 N N . MET A 1 291 ? 1.471 31.438 9.867 1 98.88 291 MET A N 1
ATOM 2263 C CA . MET A 1 291 ? 0.729 30.328 9.266 1 98.88 291 MET A CA 1
ATOM 2264 C C . MET A 1 291 ? 1.338 28.984 9.664 1 98.88 291 MET A C 1
ATOM 2266 O O . MET A 1 291 ? 2.467 28.938 10.148 1 98.88 291 MET A O 1
ATOM 2270 N N . CYS A 1 292 ? 0.585 27.906 9.445 1 98.88 292 CYS A N 1
ATOM 2271 C CA . CYS A 1 292 ? 1.007 26.547 9.781 1 98.88 292 CYS A CA 1
ATOM 2272 C C . CYS A 1 292 ? 0.902 25.625 8.57 1 98.88 292 CYS A C 1
ATOM 2274 O O . CYS A 1 292 ? -0 24.797 8.492 1 98.88 292 CYS A O 1
ATOM 2276 N N . PRO A 1 293 ? 1.875 25.656 7.652 1 98.69 293 PRO A N 1
ATOM 2277 C CA . PRO A 1 293 ? 1.755 24.969 6.367 1 98.69 293 PRO A CA 1
ATOM 2278 C C . PRO A 1 293 ? 1.7 23.453 6.52 1 98.69 293 PRO A C 1
ATOM 2280 O O . PRO A 1 293 ? 1.233 22.75 5.617 1 98.69 293 PRO A O 1
ATOM 2283 N N . GLY A 1 294 ? 2.152 22.906 7.609 1 98.44 294 GLY A N 1
ATOM 2284 C CA . GLY A 1 294 ? 2.139 21.469 7.816 1 98.44 294 GLY A CA 1
ATOM 2285 C C . GLY A 1 294 ? 0.753 20.922 8.094 1 98.44 294 GLY A C 1
ATOM 2286 O O . GLY A 1 294 ? 0.544 19.703 8.062 1 98.44 294 GLY A O 1
ATOM 2287 N N . PHE A 1 295 ? -0.223 21.812 8.359 1 98.69 295 PHE A N 1
ATOM 2288 C CA . PHE A 1 295 ? -1.601 21.438 8.664 1 98.69 295 PHE A CA 1
ATOM 2289 C C . PHE A 1 295 ? -2.529 21.844 7.523 1 98.69 295 PHE A C 1
ATOM 2291 O O . PHE A 1 295 ? -2.584 23.016 7.148 1 98.69 295 PHE A O 1
ATOM 2298 N N . THR A 1 296 ? -3.297 20.906 7.059 1 98.62 296 THR A N 1
ATOM 2299 C CA . THR A 1 296 ? -4.27 21.219 6.016 1 98.62 296 THR A CA 1
ATOM 2300 C C . THR A 1 296 ? -5.574 21.719 6.629 1 98.62 296 THR A C 1
ATOM 2302 O O . THR A 1 296 ? -6.395 22.328 5.945 1 98.62 296 THR A O 1
ATOM 2305 N N . SER A 1 297 ? -5.738 21.406 7.91 1 98.81 297 SER A N 1
ATOM 2306 C CA . SER A 1 297 ? -6.957 21.719 8.648 1 98.81 297 SER A CA 1
ATOM 2307 C C . SER A 1 297 ? -6.637 22.359 9.992 1 98.81 297 SER A C 1
ATOM 2309 O O . SER A 1 297 ? -5.785 21.875 10.734 1 98.81 297 SER A O 1
ATOM 2311 N N . ASP A 1 298 ? -7.34 23.484 10.234 1 98.81 298 ASP A N 1
ATOM 2312 C CA . ASP A 1 298 ? -7.184 24.078 11.562 1 98.81 298 ASP A CA 1
ATOM 2313 C C . ASP A 1 298 ? -7.582 23.094 12.656 1 98.81 298 ASP A C 1
ATOM 2315 O O . ASP A 1 298 ? -8.547 22.344 12.5 1 98.81 298 ASP A O 1
ATOM 2319 N N . CYS A 1 299 ? -6.863 23.156 13.711 1 98.38 299 CYS A N 1
ATOM 2320 C CA . CYS A 1 299 ? -7.008 22.219 14.828 1 98.38 299 CYS A CA 1
ATOM 2321 C C . CYS A 1 299 ? -6.5 22.844 16.125 1 98.38 299 CYS A C 1
ATOM 2323 O O . CYS A 1 299 ? -6.254 24.047 16.188 1 98.38 299 CYS A O 1
ATOM 2325 N N . LEU A 1 300 ? -6.422 22.078 17.156 1 97.69 300 LEU A N 1
ATOM 2326 C CA . LEU A 1 300 ? -5.969 22.562 18.453 1 97.69 300 LEU A CA 1
ATOM 2327 C C . LEU A 1 300 ? -4.594 23.219 18.344 1 97.69 300 LEU A C 1
ATOM 2329 O O . LEU A 1 300 ? -4.363 24.297 18.891 1 97.69 300 LEU A O 1
ATOM 2333 N N . GLU A 1 301 ? -3.689 22.594 17.578 1 97.56 301 GLU A N 1
ATOM 2334 C CA . GLU A 1 301 ? -2.301 23.031 17.453 1 97.56 301 GLU A CA 1
ATOM 2335 C C . GLU A 1 301 ? -2.207 24.391 16.75 1 97.56 301 GLU A C 1
ATOM 2337 O O . GLU A 1 301 ? -1.285 25.156 17.016 1 97.56 301 GLU A O 1
ATOM 2342 N N . THR A 1 302 ? -3.154 24.656 15.914 1 98.69 302 THR A N 1
ATOM 2343 C CA . THR A 1 302 ? -3.082 25.906 15.156 1 98.69 302 THR A CA 1
ATOM 2344 C C . THR A 1 302 ? -3.9 27 15.828 1 98.69 302 THR A C 1
ATOM 2346 O O . THR A 1 302 ? -3.451 28.141 15.93 1 98.69 302 THR A O 1
ATOM 2349 N N . LEU A 1 303 ? -5.047 26.641 16.328 1 98.56 303 LEU A N 1
ATOM 2350 C CA . LEU A 1 303 ? -5.957 27.641 16.875 1 98.56 303 LEU A CA 1
ATOM 2351 C C . LEU A 1 303 ? -5.586 27.984 18.312 1 98.56 303 LEU A C 1
ATOM 2353 O O . LEU A 1 303 ? -5.449 29.172 18.656 1 98.56 303 LEU A O 1
ATOM 2357 N N . GLU A 1 304 ? -5.43 27 19.109 1 97.44 304 GLU A N 1
ATOM 2358 C CA . GLU A 1 304 ? -5.105 27.25 20.516 1 97.44 304 GLU A CA 1
ATOM 2359 C C . GLU A 1 304 ? -3.621 27.547 20.688 1 97.44 304 GLU A C 1
ATOM 2361 O O . GLU A 1 304 ? -3.256 28.594 21.266 1 97.44 304 GLU A O 1
ATOM 2366 N N . GLU A 1 305 ? -2.768 26.734 20.188 1 97.25 305 GLU A N 1
ATOM 2367 C CA . GLU A 1 305 ? -1.332 26.859 20.438 1 97.25 305 GLU A CA 1
ATOM 2368 C C . GLU A 1 305 ? -0.76 28.078 19.719 1 97.25 305 GLU A C 1
ATOM 2370 O O . GLU A 1 305 ? 0.019 28.828 20.297 1 97.25 305 GLU A O 1
ATOM 2375 N N . ILE A 1 306 ? -1.175 28.281 18.5 1 98.56 306 ILE A N 1
ATOM 2376 C CA . ILE A 1 306 ? -0.566 29.359 17.719 1 98.56 306 ILE A CA 1
ATOM 2377 C C . ILE A 1 306 ? -1.411 30.625 17.844 1 98.56 306 ILE A C 1
ATOM 2379 O O . ILE A 1 306 ? -0.928 31.656 18.297 1 98.56 306 ILE A O 1
ATOM 2383 N N . ASN A 1 307 ? -2.688 30.531 17.547 1 98.56 307 ASN A N 1
ATOM 2384 C CA . ASN A 1 307 ? -3.521 31.734 17.406 1 98.56 307 ASN A CA 1
ATOM 2385 C C . ASN A 1 307 ? -3.926 32.281 18.766 1 98.56 307 ASN A C 1
ATOM 2387 O O . ASN A 1 307 ? -4.426 33.406 18.844 1 98.56 307 ASN A O 1
ATOM 2391 N N . GLN A 1 308 ? -3.699 31.531 19.844 1 97.75 308 GLN A N 1
ATOM 2392 C CA . GLN A 1 308 ? -3.98 32.062 21.172 1 97.75 308 GLN A CA 1
ATOM 2393 C C . GLN A 1 308 ? -2.705 32.188 22 1 97.75 308 GLN A C 1
ATOM 2395 O O . GLN A 1 308 ? -2.213 33.281 22.25 1 97.75 308 GLN A O 1
ATOM 2400 N N . GLU A 1 309 ? -2.01 31.062 22.203 1 97.38 309 GLU A N 1
ATOM 2401 C CA . GLU A 1 309 ? -0.868 31.047 23.109 1 97.38 309 GLU A CA 1
ATOM 2402 C C . GLU A 1 309 ? 0.321 31.797 22.516 1 97.38 309 GLU A C 1
ATOM 2404 O O . GLU A 1 309 ? 0.892 32.688 23.156 1 97.38 309 GLU A O 1
ATOM 2409 N N . ALA A 1 310 ? 0.687 31.484 21.344 1 98.38 310 ALA A N 1
ATOM 2410 C CA . ALA A 1 310 ? 1.823 32.156 20.719 1 98.38 310 ALA A CA 1
ATOM 2411 C C . ALA A 1 310 ? 1.522 33.625 20.469 1 98.38 310 ALA A C 1
ATOM 2413 O O . ALA A 1 310 ? 2.41 34.469 20.562 1 98.38 310 ALA A O 1
ATOM 2414 N N . ARG A 1 311 ? 0.309 33.906 20.078 1 98.69 311 ARG A N 1
ATOM 2415 C CA . ARG A 1 311 ? -0.143 35.281 19.906 1 98.69 311 ARG A CA 1
ATOM 2416 C C . ARG A 1 311 ? 0.069 36.062 21.188 1 98.69 311 ARG A C 1
ATOM 2418 O O . ARG A 1 311 ? 0.646 37.156 21.156 1 98.69 311 ARG A O 1
ATOM 2425 N N . GLU A 1 312 ? -0.354 35.531 22.266 1 98.62 312 GLU A N 1
ATOM 2426 C CA . GLU A 1 312 ? -0.215 36.188 23.562 1 98.62 312 GLU A CA 1
ATOM 2427 C C . GLU A 1 312 ? 1.252 36.438 23.906 1 98.62 312 GLU A C 1
ATOM 2429 O O . GLU A 1 312 ? 1.615 37.5 24.391 1 98.62 312 GLU A O 1
ATOM 2434 N N . ALA A 1 313 ? 2.066 35.469 23.625 1 98.5 313 ALA A N 1
ATOM 2435 C CA . ALA A 1 313 ? 3.492 35.562 23.922 1 98.5 313 ALA A CA 1
ATOM 2436 C C . ALA A 1 313 ? 4.141 36.688 23.125 1 98.5 313 ALA A C 1
ATOM 2438 O O . ALA A 1 313 ? 4.941 37.469 23.656 1 98.5 313 ALA A O 1
ATOM 2439 N N . PHE A 1 314 ? 3.807 36.781 21.859 1 98.81 314 PHE A N 1
ATOM 2440 C CA . PHE A 1 314 ? 4.355 37.812 20.984 1 98.81 314 PHE A CA 1
ATOM 2441 C C . PHE A 1 314 ? 3.936 39.188 21.438 1 98.81 314 PHE A C 1
ATOM 2443 O O . PHE A 1 314 ? 4.762 40.094 21.531 1 98.81 314 PHE A O 1
ATOM 2450 N N . LEU A 1 315 ? 2.68 39.375 21.734 1 98.75 315 LEU A N 1
ATOM 2451 C CA . LEU A 1 315 ? 2.131 40.656 22.125 1 98.75 315 LEU A CA 1
ATOM 2452 C C . LEU A 1 315 ? 2.674 41.094 23.484 1 98.75 315 LEU A C 1
ATOM 2454 O O . LEU A 1 315 ? 3.018 42.25 23.672 1 98.75 315 LEU A O 1
ATOM 2458 N N . HIS A 1 316 ? 2.824 40.156 24.344 1 98.62 316 HIS A N 1
ATOM 2459 C CA . HIS A 1 316 ? 3.344 40.438 25.672 1 98.62 316 HIS A CA 1
ATOM 2460 C C . HIS A 1 316 ? 4.82 40.812 25.625 1 98.62 316 HIS A C 1
ATOM 2462 O O . HIS A 1 316 ? 5.312 41.562 26.484 1 98.62 316 HIS A O 1
ATOM 2468 N N . ALA A 1 317 ? 5.465 40.375 24.594 1 98.62 317 ALA A N 1
ATOM 2469 C CA . ALA A 1 317 ? 6.902 40.594 24.469 1 98.62 317 ALA A CA 1
ATOM 2470 C C . ALA A 1 317 ? 7.184 41.906 23.75 1 98.62 317 ALA A C 1
ATOM 2472 O O . ALA A 1 317 ? 8.344 42.281 23.547 1 98.62 317 ALA A O 1
ATOM 2473 N N . GLY A 1 318 ? 6.16 42.594 23.359 1 98.38 318 GLY A N 1
ATOM 2474 C CA . GLY A 1 318 ? 6.344 43.906 22.766 1 98.38 318 GLY A CA 1
ATOM 2475 C C . GLY A 1 318 ? 5.863 44 21.328 1 98.38 318 GLY A C 1
ATOM 2476 O O . GLY A 1 318 ? 5.863 45.062 20.734 1 98.38 318 GLY A O 1
ATOM 2477 N N . GLY A 1 319 ? 5.449 42.875 20.781 1 98.44 319 GLY A N 1
ATOM 2478 C CA . GLY A 1 319 ? 4.852 42.906 19.453 1 98.44 319 GLY A CA 1
ATOM 2479 C C . GLY A 1 319 ? 3.559 43.688 19.406 1 98.44 319 GLY A C 1
ATOM 2480 O O . GLY A 1 319 ? 2.859 43.812 20.406 1 98.44 319 GLY A O 1
ATOM 2481 N N . GLN A 1 320 ? 3.246 44.219 18.234 1 98.5 320 GLN A N 1
ATOM 2482 C CA . GLN A 1 320 ? 2.09 45.094 18.125 1 98.5 320 GLN A CA 1
ATOM 2483 C C . GLN A 1 320 ? 0.92 44.375 17.453 1 98.5 320 GLN A C 1
ATOM 2485 O O . GLN A 1 320 ? -0.24 44.625 17.781 1 98.5 320 GLN A O 1
ATOM 2490 N N . ASP A 1 321 ? 1.216 43.562 16.453 1 98.56 321 ASP A N 1
ATOM 2491 C CA . ASP A 1 321 ? 0.156 42.938 15.664 1 98.56 321 ASP A CA 1
ATOM 2492 C C . ASP A 1 321 ? 0.519 41.5 15.273 1 98.56 321 ASP A C 1
ATOM 2494 O O . ASP A 1 321 ? 1.556 41.281 14.656 1 98.56 321 ASP A O 1
ATOM 2498 N N . PHE A 1 322 ? -0.35 40.625 15.68 1 98.81 322 PHE A N 1
ATOM 2499 C CA . PHE A 1 322 ? -0.256 39.188 15.336 1 98.81 322 PHE A CA 1
ATOM 2500 C C . PHE A 1 322 ? -1.412 38.781 14.438 1 98.81 322 PHE A C 1
ATOM 2502 O O . PHE A 1 322 ? -2.566 38.75 14.867 1 98.81 322 PHE A O 1
ATOM 2509 N N . ARG A 1 323 ? -1.062 38.438 13.227 1 98.88 323 ARG A N 1
ATOM 2510 C CA . ARG A 1 323 ? -2.094 38.094 12.258 1 98.88 323 ARG A CA 1
ATOM 2511 C C . ARG A 1 323 ? -1.987 36.625 11.852 1 98.88 323 ARG A C 1
ATOM 2513 O O . ARG A 1 323 ? -1.012 36.219 11.219 1 98.88 323 ARG A O 1
ATOM 2520 N N . TYR A 1 324 ? -3.02 35.906 12.188 1 98.81 324 TYR A N 1
ATOM 2521 C CA . TYR A 1 324 ? -3.043 34.469 11.914 1 98.81 324 TYR A CA 1
ATOM 2522 C C . TYR A 1 324 ? -3.637 34.188 10.531 1 98.81 324 TYR A C 1
ATOM 2524 O O . TYR A 1 324 ? -4.695 34.719 10.188 1 98.81 324 TYR A O 1
ATOM 2532 N N . ILE A 1 325 ? -2.918 33.469 9.734 1 98.88 325 ILE A N 1
ATOM 2533 C CA . ILE A 1 325 ? -3.418 32.969 8.461 1 98.88 325 ILE A CA 1
ATOM 2534 C C . ILE A 1 325 ? -3.996 31.562 8.648 1 98.88 325 ILE A C 1
ATOM 2536 O O . ILE A 1 325 ? -3.266 30.609 8.961 1 98.88 325 ILE A O 1
ATOM 2540 N N . PRO A 1 326 ? -5.281 31.344 8.477 1 98.69 326 PRO A N 1
ATOM 2541 C CA . PRO A 1 326 ? -5.887 30.031 8.672 1 98.69 326 PRO A CA 1
ATOM 2542 C C . PRO A 1 326 ? -5.262 28.953 7.781 1 98.69 326 PRO A C 1
ATOM 2544 O O . PRO A 1 326 ? -4.68 29.266 6.738 1 98.69 326 PRO A O 1
ATOM 2547 N N . CYS A 1 327 ? -5.355 27.719 8.266 1 98.81 327 CYS A N 1
ATOM 2548 C CA . CYS A 1 327 ? -4.988 26.609 7.395 1 98.81 327 CYS A CA 1
ATOM 2549 C C . CYS A 1 327 ? -5.816 26.625 6.113 1 98.81 327 CYS A C 1
ATOM 2551 O O . CYS A 1 327 ? -6.75 27.422 5.98 1 98.81 327 CYS A O 1
ATOM 2553 N N . LEU A 1 328 ? -5.477 25.75 5.195 1 98.75 328 LEU A N 1
ATOM 2554 C CA . LEU A 1 328 ? -6.137 25.766 3.896 1 98.75 328 LEU A CA 1
ATOM 2555 C C . LEU A 1 328 ? -7.609 25.391 4.027 1 98.75 328 LEU A C 1
ATOM 2557 O O . LEU A 1 328 ? -8.445 25.844 3.244 1 98.75 328 LEU A O 1
ATOM 2561 N N . ASN A 1 329 ? -7.996 24.484 4.973 1 98.62 329 ASN A N 1
ATOM 2562 C CA . ASN A 1 329 ? -9.383 24.156 5.289 1 98.62 329 ASN A CA 1
ATOM 2563 C C . ASN A 1 329 ? -10.195 23.875 4.031 1 98.62 329 ASN A C 1
ATOM 2565 O O . ASN A 1 329 ? -9.875 22.953 3.27 1 98.62 329 ASN A O 1
ATOM 2569 N N . ASP A 1 330 ? -11.172 24.656 3.707 1 98.38 330 ASP A N 1
ATOM 2570 C CA . ASP A 1 330 ? -12.031 24.406 2.553 1 98.38 330 ASP A CA 1
ATOM 2571 C C . ASP A 1 330 ? -11.68 25.344 1.399 1 98.38 330 ASP A C 1
ATOM 2573 O O . ASP A 1 330 ? -12.492 25.547 0.496 1 98.38 330 ASP A O 1
ATOM 2577 N N . ASN A 1 331 ? -10.5 25.906 1.41 1 98.31 331 ASN A N 1
ATOM 2578 C CA . ASN A 1 331 ? -10.039 26.781 0.339 1 98.31 331 ASN A CA 1
ATOM 2579 C C . ASN A 1 331 ? -10.141 26.094 -1.023 1 98.31 331 ASN A C 1
ATOM 2581 O O . ASN A 1 331 ? -9.594 25 -1.221 1 98.31 331 ASN A O 1
ATOM 2585 N N . PRO A 1 332 ? -10.781 26.75 -2.014 1 98.31 332 PRO A N 1
ATOM 2586 C CA . PRO A 1 332 ? -10.969 26.125 -3.324 1 98.31 332 PRO A CA 1
ATOM 2587 C C . PRO A 1 332 ? -9.641 25.781 -4 1 98.31 332 PRO A C 1
ATOM 2589 O O . PRO A 1 332 ? -9.547 24.75 -4.688 1 98.31 332 PRO A O 1
ATOM 2592 N N . ALA A 1 333 ? -8.688 26.625 -3.816 1 98.62 333 ALA A N 1
ATOM 2593 C CA . ALA A 1 333 ? -7.379 26.344 -4.406 1 98.62 333 ALA A CA 1
ATOM 2594 C C . ALA A 1 333 ? -6.777 25.062 -3.816 1 98.62 333 ALA A C 1
ATOM 2596 O O . ALA A 1 333 ? -6.113 24.297 -4.52 1 98.62 333 ALA A O 1
ATOM 2597 N N . TRP A 1 334 ? -6.996 24.875 -2.568 1 98.81 334 TRP A N 1
ATOM 2598 C CA . TRP A 1 334 ? -6.523 23.672 -1.907 1 98.81 334 TRP A CA 1
ATOM 2599 C C . TRP A 1 334 ? -7.27 22.438 -2.414 1 98.81 334 TRP A C 1
ATOM 2601 O O . TRP A 1 334 ? -6.66 21.406 -2.701 1 98.81 334 TRP A O 1
ATOM 2611 N N . ILE A 1 335 ? -8.562 22.562 -2.574 1 98.88 335 ILE A N 1
ATOM 2612 C CA . ILE A 1 335 ? -9.352 21.438 -3.051 1 98.88 335 ILE A CA 1
ATOM 2613 C C . ILE A 1 335 ? -8.906 21.062 -4.461 1 98.88 335 ILE A C 1
ATOM 2615 O O . ILE A 1 335 ? -8.812 19.875 -4.785 1 98.88 335 ILE A O 1
ATOM 2619 N N . THR A 1 336 ? -8.641 22.047 -5.234 1 98.75 336 THR A N 1
ATOM 2620 C CA . THR A 1 336 ? -8.117 21.781 -6.566 1 98.75 336 THR A CA 1
ATOM 2621 C C . THR A 1 336 ? -6.77 21.062 -6.484 1 98.75 336 THR A C 1
ATOM 2623 O O . THR A 1 336 ? -6.547 20.062 -7.184 1 98.75 336 THR A O 1
ATOM 2626 N N . ALA A 1 337 ? -5.871 21.547 -5.609 1 98.81 337 ALA A N 1
ATOM 2627 C CA . ALA A 1 337 ? -4.566 20.922 -5.426 1 98.81 337 ALA A CA 1
ATOM 2628 C C . ALA A 1 337 ? -4.719 19.484 -4.957 1 98.81 337 ALA A C 1
ATOM 2630 O O . ALA A 1 337 ? -4.086 18.578 -5.504 1 98.81 337 ALA A O 1
ATOM 2631 N N . LEU A 1 338 ? -5.574 19.281 -3.967 1 98.88 338 LEU A N 1
ATOM 2632 C CA . LEU A 1 338 ? -5.848 17.953 -3.422 1 98.88 338 LEU A CA 1
ATOM 2633 C C . LEU A 1 338 ? -6.367 17.031 -4.508 1 98.88 338 LEU A C 1
ATOM 2635 O O . LEU A 1 338 ? -5.98 15.852 -4.562 1 98.88 338 LEU A O 1
ATOM 2639 N N . SER A 1 339 ? -7.215 17.547 -5.367 1 98.56 339 SER A N 1
ATOM 2640 C CA . SER A 1 339 ? -7.797 16.766 -6.453 1 98.56 339 SER A CA 1
ATOM 2641 C C . SER A 1 339 ? -6.742 16.375 -7.477 1 98.56 339 SER A C 1
ATOM 2643 O O . SER A 1 339 ? -6.742 15.242 -7.973 1 98.56 339 SER A O 1
ATOM 2645 N N . ARG A 1 340 ? -5.879 17.281 -7.758 1 98.06 340 ARG A N 1
ATOM 2646 C CA . ARG A 1 340 ? -4.816 16.984 -8.719 1 98.06 340 ARG A CA 1
ATOM 2647 C C . ARG A 1 340 ? -3.84 15.953 -8.164 1 98.06 340 ARG A C 1
ATOM 2649 O O . ARG A 1 340 ? -3.373 15.078 -8.891 1 98.06 340 ARG A O 1
ATOM 2656 N N . ILE A 1 341 ? -3.502 16.062 -6.918 1 98.12 341 ILE A N 1
ATOM 2657 C CA . ILE A 1 341 ? -2.666 15.078 -6.25 1 98.12 341 ILE A CA 1
ATOM 2658 C C . ILE A 1 341 ? -3.346 13.711 -6.297 1 98.12 341 ILE A C 1
ATOM 2660 O O . ILE A 1 341 ? -2.715 12.711 -6.645 1 98.12 341 ILE A O 1
ATOM 2664 N N . ALA A 1 342 ? -4.621 13.672 -5.973 1 98.25 342 ALA A N 1
ATOM 2665 C CA . ALA A 1 342 ? -5.379 12.43 -6.027 1 98.25 342 ALA A CA 1
ATOM 2666 C C . ALA A 1 342 ? -5.375 11.844 -7.438 1 98.25 342 ALA A C 1
ATOM 2668 O O . ALA A 1 342 ? -5.152 10.648 -7.621 1 98.25 342 ALA A O 1
ATOM 2669 N N . GLN A 1 343 ? -5.613 12.664 -8.422 1 96.81 343 GLN A N 1
ATOM 2670 C CA . GLN A 1 343 ? -5.656 12.211 -9.812 1 96.81 343 GLN A CA 1
ATOM 2671 C C . GLN A 1 343 ? -4.332 11.578 -10.227 1 96.81 343 GLN A C 1
ATOM 2673 O O . GLN A 1 343 ? -4.312 10.555 -10.914 1 96.81 343 GLN A O 1
ATOM 2678 N N . GLN A 1 344 ? -3.293 12.227 -9.828 1 96.12 344 GLN A N 1
ATOM 2679 C CA . GLN A 1 344 ? -1.971 11.688 -10.125 1 96.12 344 GLN A CA 1
ATOM 2680 C C . GLN A 1 344 ? -1.834 10.258 -9.609 1 96.12 344 GLN A C 1
ATOM 2682 O O . GLN A 1 344 ? -1.335 9.383 -10.312 1 96.12 344 GLN A O 1
ATOM 2687 N N . HIS A 1 345 ? -2.338 10.031 -8.453 1 97.38 345 HIS A N 1
ATOM 2688 C CA . HIS A 1 345 ? -2.117 8.742 -7.805 1 97.38 345 HIS A CA 1
ATOM 2689 C C . HIS A 1 345 ? -3.189 7.738 -8.203 1 97.38 345 HIS A C 1
ATOM 2691 O O . HIS A 1 345 ? -3.027 6.535 -7.98 1 97.38 345 HIS A O 1
ATOM 2697 N N . LEU A 1 346 ? -4.25 8.203 -8.797 1 96.75 346 LEU A N 1
ATOM 2698 C CA . LEU A 1 346 ? -5.297 7.32 -9.297 1 96.75 346 LEU A CA 1
ATOM 2699 C C . LEU A 1 346 ? -5.004 6.895 -10.734 1 96.75 346 LEU A C 1
ATOM 2701 O O . LEU A 1 346 ? -5.664 6 -11.266 1 96.75 346 LEU A O 1
ATOM 2705 N N . ALA A 1 347 ? -4.055 7.508 -11.352 1 94.94 347 ALA A N 1
ATOM 2706 C CA . ALA A 1 347 ? -3.762 7.242 -12.758 1 94.94 347 ALA A CA 1
ATOM 2707 C C . ALA A 1 347 ? -3.516 5.758 -12.992 1 94.94 347 ALA A C 1
ATOM 2709 O O . ALA A 1 347 ? -2.809 5.105 -12.219 1 94.94 347 ALA A O 1
ATOM 2710 N N . GLY A 1 348 ? -4.082 5.215 -14.078 1 93.94 348 GLY A N 1
ATOM 2711 C CA . GLY A 1 348 ? -3.959 3.805 -14.422 1 93.94 348 GLY A CA 1
ATOM 2712 C C . GLY A 1 348 ? -5.086 2.955 -13.867 1 93.94 348 GLY A C 1
ATOM 2713 O O . GLY A 1 348 ? -5.289 1.82 -14.305 1 93.94 348 GLY A O 1
ATOM 2714 N N . TRP A 1 349 ? -5.723 3.262 -12.742 1 90.69 349 TRP A N 1
ATOM 2715 C CA . TRP A 1 349 ? -6.91 2.584 -12.234 1 90.69 349 TRP A CA 1
ATOM 2716 C C . TRP A 1 349 ? -8.156 3 -13.016 1 90.69 349 TRP A C 1
ATOM 2718 O O . TRP A 1 349 ? -9.055 2.188 -13.242 1 90.69 349 TRP A O 1
ATOM 2728 N N . SER A 1 350 ? -8.477 4.367 -13.258 1 63.34 350 SER A N 1
ATOM 2729 C CA . SER A 1 350 ? -9.734 4.891 -13.781 1 63.34 350 SER A CA 1
ATOM 2730 C C . SER A 1 350 ? -9.57 5.406 -15.203 1 63.34 350 SER A C 1
ATOM 2732 O O . SER A 1 350 ? -9.664 6.609 -15.453 1 63.34 350 SER A O 1
ATOM 2734 N N . GLN A 1 351 ? -8.703 4.824 -16.219 1 52.19 351 GLN A N 1
ATOM 2735 C CA . GLN A 1 351 ? -8.828 5.637 -17.422 1 52.19 351 GLN A CA 1
ATOM 2736 C C . GLN A 1 351 ? -10.281 5.699 -17.891 1 52.19 351 GLN A C 1
ATOM 2738 O O . GLN A 1 351 ? -11.023 4.727 -17.766 1 52.19 351 GLN A O 1
ATOM 2743 N N . PRO A 1 352 ? -10.789 6.93 -18.25 1 39.22 352 PRO A N 1
ATOM 2744 C CA . PRO A 1 352 ? -11.945 6.867 -19.141 1 39.22 352 PRO A CA 1
ATOM 2745 C C . PRO A 1 352 ? -11.773 5.848 -20.266 1 39.22 352 PRO A C 1
ATOM 2747 O O . PRO A 1 352 ? -10.641 5.5 -20.625 1 39.22 352 PRO A O 1
ATOM 2750 N N . MET B 1 1 ? 35.312 44.906 -42.062 1 28.34 1 MET B N 1
ATOM 2751 C CA . MET B 1 1 ? 33.906 44.5 -42.031 1 28.34 1 MET B CA 1
ATOM 2752 C C . MET B 1 1 ? 33.625 43.562 -40.875 1 28.34 1 MET B C 1
ATOM 2754 O O . MET B 1 1 ? 34.125 42.438 -40.812 1 28.34 1 MET B O 1
ATOM 2758 N N . PRO B 1 2 ? 33.312 44 -39.594 1 27.11 2 PRO B N 1
ATOM 2759 C CA . PRO B 1 2 ? 33.406 43.406 -38.25 1 27.11 2 PRO B CA 1
ATOM 2760 C C . PRO B 1 2 ? 32.281 42.406 -37.969 1 27.11 2 PRO B C 1
ATOM 2762 O O . PRO B 1 2 ? 31.125 42.688 -38.281 1 27.11 2 PRO B O 1
ATOM 2765 N N . ALA B 1 3 ? 32.562 41.031 -38.219 1 31.02 3 ALA B N 1
ATOM 2766 C CA . ALA B 1 3 ? 31.703 39.844 -38.031 1 31.02 3 ALA B CA 1
ATOM 2767 C C . ALA B 1 3 ? 31.078 39.812 -36.625 1 31.02 3 ALA B C 1
ATOM 2769 O O . ALA B 1 3 ? 31.812 39.875 -35.625 1 31.02 3 ALA B O 1
ATOM 2770 N N . SER B 1 4 ? 29.828 40.281 -36.5 1 31.31 4 SER B N 1
ATOM 2771 C CA . SER B 1 4 ? 29.031 40.469 -35.281 1 31.31 4 SER B CA 1
ATOM 2772 C C . SER B 1 4 ? 28.844 39.125 -34.562 1 31.31 4 SER B C 1
ATOM 2774 O O . SER B 1 4 ? 28.641 38.094 -35.188 1 31.31 4 SER B O 1
ATOM 2776 N N . PRO B 1 5 ? 29.25 39 -33.219 1 32.31 5 PRO B N 1
ATOM 2777 C CA . PRO B 1 5 ? 29.312 37.844 -32.312 1 32.31 5 PRO B CA 1
ATOM 2778 C C . PRO B 1 5 ? 27.953 37.188 -32.094 1 32.31 5 PRO B C 1
ATOM 2780 O O . PRO B 1 5 ? 26.922 37.844 -32.125 1 32.31 5 PRO B O 1
ATOM 2783 N N . SER B 1 6 ? 27.719 35.969 -32.719 1 29.45 6 SER B N 1
ATOM 2784 C CA . SER B 1 6 ? 26.609 35 -32.625 1 29.45 6 SER B CA 1
ATOM 2785 C C . SER B 1 6 ? 26.281 34.656 -31.172 1 29.45 6 SER B C 1
ATOM 2787 O O . SER B 1 6 ? 27.156 34.281 -30.406 1 29.45 6 SER B O 1
ATOM 2789 N N . HIS B 1 7 ? 25.266 35.344 -30.562 1 29.7 7 HIS B N 1
ATOM 2790 C CA . HIS B 1 7 ? 24.672 35.188 -29.234 1 29.7 7 HIS B CA 1
ATOM 2791 C C . HIS B 1 7 ? 24.297 33.75 -28.938 1 29.7 7 HIS B C 1
ATOM 2793 O O . HIS B 1 7 ? 23.891 33 -29.844 1 29.7 7 HIS B O 1
ATOM 2799 N N . HIS B 1 8 ? 24.828 33.156 -27.781 1 28.53 8 HIS B N 1
ATOM 2800 C CA . HIS B 1 8 ? 24.812 31.906 -27.016 1 28.53 8 HIS B CA 1
ATOM 2801 C C . HIS B 1 8 ? 23.391 31.5 -26.641 1 28.53 8 HIS B C 1
ATOM 2803 O O . HIS B 1 8 ? 22.766 32.156 -25.812 1 28.53 8 HIS B O 1
ATOM 2809 N N . ALA B 1 9 ? 22.609 30.891 -27.562 1 27.17 9 ALA B N 1
ATOM 2810 C CA . ALA B 1 9 ? 21.344 30.234 -27.266 1 27.17 9 ALA B CA 1
ATOM 2811 C C . ALA B 1 9 ? 21.516 29.203 -26.141 1 27.17 9 ALA B C 1
ATOM 2813 O O . ALA B 1 9 ? 21.984 28.094 -26.391 1 27.17 9 ALA B O 1
ATOM 2814 N N . ALA B 1 10 ? 22.156 29.547 -25.016 1 29.88 10 ALA B N 1
ATOM 2815 C CA . ALA B 1 10 ? 22.062 28.547 -23.953 1 29.88 10 ALA B CA 1
ATOM 2816 C C . ALA B 1 10 ? 20.625 28.078 -23.766 1 29.88 10 ALA B C 1
ATOM 2818 O O . ALA B 1 10 ? 19.734 28.875 -23.438 1 29.88 10 ALA B O 1
ATOM 2819 N N . GLN B 1 11 ? 20.281 27 -24.391 1 26.8 11 GLN B N 1
ATOM 2820 C CA . GLN B 1 11 ? 19.078 26.172 -24.359 1 26.8 11 GLN B CA 1
ATOM 2821 C C . GLN B 1 11 ? 18.672 25.859 -22.922 1 26.8 11 GLN B C 1
ATOM 2823 O O . GLN B 1 11 ? 19.469 25.344 -22.141 1 26.8 11 GLN B O 1
ATOM 2828 N N . THR B 1 12 ? 17.844 26.578 -22.359 1 28.66 12 THR B N 1
ATOM 2829 C CA . THR B 1 12 ? 17.094 26.359 -21.141 1 28.66 12 THR B CA 1
ATOM 2830 C C . THR B 1 12 ? 16.547 24.938 -21.078 1 28.66 12 THR B C 1
ATOM 2832 O O . THR B 1 12 ? 15.609 24.594 -21.797 1 28.66 12 THR B O 1
ATOM 2835 N N . ALA B 1 13 ? 17.422 23.922 -21.047 1 34.97 13 ALA B N 1
ATOM 2836 C CA . ALA B 1 13 ? 16.906 22.609 -20.672 1 34.97 13 ALA B CA 1
ATOM 2837 C C . ALA B 1 13 ? 15.844 22.734 -19.578 1 34.97 13 ALA B C 1
ATOM 2839 O O . ALA B 1 13 ? 16.125 23.219 -18.484 1 34.97 13 ALA B O 1
ATOM 2840 N N . SER B 1 14 ? 14.578 22.812 -19.922 1 30.27 14 SER B N 1
ATOM 2841 C CA . SER B 1 14 ? 13.391 23.078 -19.109 1 30.27 14 SER B CA 1
ATOM 2842 C C . SER B 1 14 ? 13.359 22.188 -17.875 1 30.27 14 SER B C 1
ATOM 2844 O O . SER B 1 14 ? 13.875 21.062 -17.891 1 30.27 14 SER B O 1
ATOM 2846 N N . ALA B 1 15 ? 13 22.609 -16.625 1 37.66 15 ALA B N 1
ATOM 2847 C CA . ALA B 1 15 ? 12.695 22.094 -15.297 1 37.66 15 ALA B CA 1
ATOM 2848 C C . ALA B 1 15 ? 11.93 20.766 -15.391 1 37.66 15 ALA B C 1
ATOM 2850 O O . ALA B 1 15 ? 11.938 19.984 -14.445 1 37.66 15 ALA B O 1
ATOM 2851 N N . SER B 1 16 ? 11.18 20.562 -16.438 1 36.53 16 SER B N 1
ATOM 2852 C CA . SER B 1 16 ? 10.391 19.359 -16.609 1 36.53 16 SER B CA 1
ATOM 2853 C C . SER B 1 16 ? 11.281 18.141 -16.844 1 36.53 16 SER B C 1
ATOM 2855 O O . SER B 1 16 ? 10.984 17.047 -16.359 1 36.53 16 SER B O 1
ATOM 2857 N N . SER B 1 17 ? 12.359 18.328 -17.578 1 40.69 17 SER B N 1
ATOM 2858 C CA . SER B 1 17 ? 13.227 17.219 -17.938 1 40.69 17 SER B CA 1
ATOM 2859 C C . SER B 1 17 ? 14.062 16.75 -16.75 1 40.69 17 SER B C 1
ATOM 2861 O O . SER B 1 17 ? 14.32 15.555 -16.594 1 40.69 17 SER B O 1
ATOM 2863 N N . ILE B 1 18 ? 14.562 17.594 -15.93 1 38.66 18 ILE B N 1
ATOM 2864 C CA . ILE B 1 18 ? 15.391 17.25 -14.773 1 38.66 18 ILE B CA 1
ATOM 2865 C C . ILE B 1 18 ? 14.539 16.531 -13.727 1 38.66 18 ILE B C 1
ATOM 2867 O O . ILE B 1 18 ? 15 15.562 -13.117 1 38.66 18 ILE B O 1
ATOM 2871 N N . GLN B 1 19 ? 13.289 16.984 -13.492 1 42.81 19 GLN B N 1
ATOM 2872 C CA . GLN B 1 19 ? 12.391 16.359 -12.523 1 42.81 19 GLN B CA 1
ATOM 2873 C C . GLN B 1 19 ? 12.008 14.945 -12.969 1 42.81 19 GLN B C 1
ATOM 2875 O O . GLN B 1 19 ? 11.891 14.039 -12.141 1 42.81 19 GLN B O 1
ATOM 2880 N N . THR B 1 20 ? 11.93 14.797 -14.273 1 42.81 20 THR B N 1
ATOM 2881 C CA . THR B 1 20 ? 11.555 13.5 -14.836 1 42.81 20 THR B CA 1
ATOM 2882 C C . THR B 1 20 ? 12.672 12.484 -14.633 1 42.81 20 THR B C 1
ATOM 2884 O O . THR B 1 20 ? 12.414 11.32 -14.305 1 42.81 20 THR B O 1
ATOM 2887 N N . THR B 1 21 ? 13.938 12.914 -14.891 1 42.31 21 THR B N 1
ATOM 2888 C CA . THR B 1 21 ? 15.047 11.97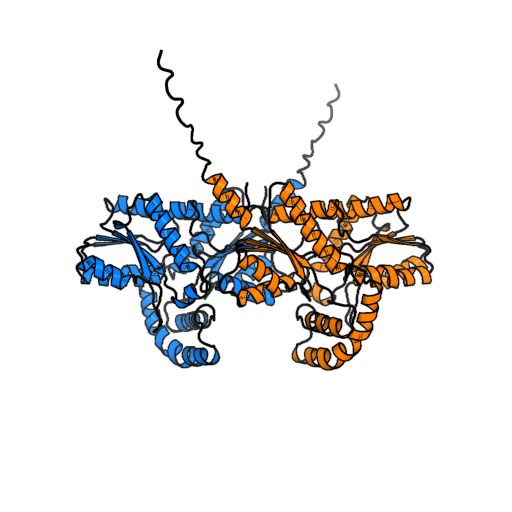7 -14.773 1 42.31 21 THR B CA 1
ATOM 2889 C C . THR B 1 21 ? 15.258 11.57 -13.312 1 42.31 21 THR B C 1
ATOM 2891 O O . THR B 1 21 ? 15.5 10.398 -13.016 1 42.31 21 THR B O 1
ATOM 2894 N N . ALA B 1 22 ? 15.242 12.562 -12.438 1 46.41 22 ALA B N 1
ATOM 2895 C CA . ALA B 1 22 ? 15.398 12.289 -11.008 1 46.41 22 ALA B CA 1
ATOM 2896 C C . ALA B 1 22 ? 14.273 11.391 -10.492 1 46.41 22 ALA B C 1
ATOM 2898 O O . ALA B 1 22 ? 14.508 10.516 -9.656 1 46.41 22 ALA B O 1
ATOM 2899 N N . ALA B 1 23 ? 13.031 11.734 -11.016 1 51.09 23 ALA B N 1
ATOM 2900 C CA . ALA B 1 23 ? 11.875 10.93 -10.625 1 51.09 23 ALA B CA 1
ATOM 2901 C C . ALA B 1 23 ? 12.031 9.484 -11.078 1 51.09 23 ALA B C 1
ATOM 2903 O O . ALA B 1 23 ? 11.688 8.555 -10.344 1 51.09 23 ALA B O 1
ATOM 2904 N N . ARG B 1 24 ? 12.555 9.281 -12.391 1 50.88 24 ARG B N 1
ATOM 2905 C CA . ARG B 1 24 ? 12.75 7.957 -12.969 1 50.88 24 ARG B CA 1
ATOM 2906 C C . ARG B 1 24 ? 13.781 7.164 -12.172 1 50.88 24 ARG B C 1
ATOM 2908 O O . ARG B 1 24 ? 13.633 5.957 -11.977 1 50.88 24 ARG B O 1
ATOM 2915 N N . GLU B 1 25 ? 14.695 7.883 -11.57 1 62.75 25 GLU B N 1
ATOM 2916 C CA . GLU B 1 25 ? 15.75 7.203 -10.828 1 62.75 25 GLU B CA 1
ATOM 2917 C C . GLU B 1 25 ? 15.297 6.887 -9.406 1 62.75 25 GLU B C 1
ATOM 2919 O O . GLU B 1 25 ? 15.922 6.074 -8.719 1 62.75 25 GLU B O 1
ATOM 2924 N N . SER B 1 26 ? 13.922 7.105 -9.234 1 89.12 26 SER B N 1
ATOM 2925 C CA . SER B 1 26 ? 13.523 6.926 -7.84 1 89.12 26 SER B CA 1
ATOM 2926 C C . SER B 1 26 ? 12.328 5.984 -7.723 1 89.12 26 SER B C 1
ATOM 2928 O O . SER B 1 26 ? 11.703 5.906 -6.664 1 89.12 26 SER B O 1
ATOM 2930 N N . THR B 1 27 ? 12.031 5.301 -8.867 1 96.5 27 THR B N 1
ATOM 2931 C CA . THR B 1 27 ? 10.914 4.363 -8.875 1 96.5 27 THR B CA 1
ATOM 2932 C C . THR B 1 27 ? 11.406 2.934 -9.086 1 96.5 27 THR B C 1
ATOM 2934 O O . THR B 1 27 ? 12.312 2.697 -9.883 1 96.5 27 THR B O 1
ATOM 2937 N N . ALA B 1 28 ? 10.805 1.993 -8.383 1 98.25 28 ALA B N 1
ATOM 2938 C CA . ALA B 1 28 ? 11.219 0.597 -8.508 1 98.25 28 ALA B CA 1
ATOM 2939 C C . ALA B 1 28 ? 10.008 -0.332 -8.523 1 98.25 28 ALA B C 1
ATOM 2941 O O . ALA B 1 28 ? 8.906 0.068 -8.133 1 98.25 28 ALA B O 1
ATOM 2942 N N . ILE B 1 29 ? 10.211 -1.465 -9.047 1 98.75 29 ILE B N 1
ATOM 2943 C CA . ILE B 1 29 ? 9.273 -2.578 -8.969 1 98.75 29 ILE B CA 1
ATOM 2944 C C . ILE B 1 29 ? 9.891 -3.715 -8.156 1 98.75 29 ILE B C 1
ATOM 2946 O O . ILE B 1 29 ? 11.039 -4.09 -8.375 1 98.75 29 ILE B O 1
ATOM 2950 N N . LEU B 1 30 ? 9.188 -4.125 -7.168 1 98.94 30 LEU B N 1
ATOM 2951 C CA . LEU B 1 30 ? 9.539 -5.355 -6.465 1 98.94 30 LEU B CA 1
ATOM 2952 C C . LEU B 1 30 ? 8.648 -6.508 -6.91 1 98.94 30 LEU B C 1
ATOM 2954 O O . LEU B 1 30 ? 7.477 -6.566 -6.543 1 98.94 30 LEU B O 1
ATOM 2958 N N . LEU B 1 31 ? 9.203 -7.418 -7.719 1 98.88 31 LEU B N 1
ATOM 2959 C CA . LEU B 1 31 ? 8.5 -8.617 -8.156 1 98.88 31 LEU B CA 1
ATOM 2960 C C . LEU B 1 31 ? 8.562 -9.703 -7.09 1 98.88 31 LEU B C 1
ATOM 2962 O O . LEU B 1 31 ? 9.648 -10.164 -6.727 1 98.88 31 LEU B O 1
ATOM 2966 N N . CYS B 1 32 ? 7.387 -10.094 -6.625 1 98.88 32 CYS B N 1
ATOM 2967 C CA . CYS B 1 32 ? 7.371 -11.031 -5.504 1 98.88 32 CYS B CA 1
ATOM 2968 C C . CYS B 1 32 ? 6.801 -12.383 -5.93 1 98.88 32 CYS B C 1
ATOM 2970 O O . CYS B 1 32 ? 5.754 -12.438 -6.578 1 98.88 32 CYS B O 1
ATOM 2972 N N . ASN B 1 33 ? 7.438 -13.398 -5.633 1 98.81 33 ASN B N 1
ATOM 2973 C CA . ASN B 1 33 ? 6.953 -14.766 -5.824 1 98.81 33 ASN B CA 1
ATOM 2974 C C . ASN B 1 33 ? 6.949 -15.547 -4.516 1 98.81 33 ASN B C 1
ATOM 2976 O O . ASN B 1 33 ? 7.34 -15.016 -3.471 1 98.81 33 ASN B O 1
ATOM 2980 N N . LEU B 1 34 ? 6.441 -16.688 -4.512 1 98.44 34 LEU B N 1
ATOM 2981 C CA . LEU B 1 34 ? 6.234 -17.484 -3.314 1 98.44 34 LEU B CA 1
ATOM 2982 C C . LEU B 1 34 ? 7.559 -17.766 -2.605 1 98.44 34 LEU B C 1
ATOM 2984 O O . LEU B 1 34 ? 7.711 -17.438 -1.423 1 98.44 34 LEU B O 1
ATOM 2988 N N . GLY B 1 35 ? 8.438 -18.359 -3.334 1 98.19 35 GLY B N 1
ATOM 2989 C CA . GLY B 1 35 ? 9.719 -18.781 -2.793 1 98.19 35 GLY B CA 1
ATOM 2990 C C . GLY B 1 35 ? 9.961 -20.266 -2.932 1 98.19 35 GLY B C 1
ATOM 2991 O O . GLY B 1 35 ? 9.055 -21.016 -3.273 1 98.19 35 GLY B O 1
ATOM 2992 N N . THR B 1 36 ? 11.148 -20.641 -2.781 1 98.5 36 THR B N 1
ATOM 2993 C CA . THR B 1 36 ? 11.695 -21.984 -2.881 1 98.5 36 THR B CA 1
ATOM 2994 C C . THR B 1 36 ? 12.906 -22.156 -1.961 1 98.5 36 THR B C 1
ATOM 2996 O O . THR B 1 36 ? 13.531 -21.156 -1.568 1 98.5 36 THR B O 1
ATOM 2999 N N . PRO B 1 37 ? 13.141 -23.391 -1.499 1 98.44 37 PRO B N 1
ATOM 3000 C CA . PRO B 1 37 ? 14.32 -23.578 -0.652 1 98.44 37 PRO B CA 1
ATOM 3001 C C . PRO B 1 37 ? 15.617 -23.203 -1.367 1 98.44 37 PRO B C 1
ATOM 3003 O O . PRO B 1 37 ? 15.703 -23.312 -2.594 1 98.44 37 PRO B O 1
ATOM 3006 N N . ASP B 1 38 ? 16.641 -22.906 -0.575 1 97.69 38 ASP B N 1
ATOM 3007 C CA . ASP B 1 38 ? 17.938 -22.5 -1.11 1 97.69 38 ASP B CA 1
ATOM 3008 C C . ASP B 1 38 ? 18.656 -23.688 -1.764 1 97.69 38 ASP B C 1
ATOM 3010 O O . ASP B 1 38 ? 19.547 -23.5 -2.598 1 97.69 38 ASP B O 1
ATOM 3014 N N . ALA B 1 39 ? 18.344 -24.891 -1.285 1 98.12 39 ALA B N 1
ATOM 3015 C CA . ALA B 1 39 ? 18.906 -26.141 -1.791 1 98.12 39 ALA B CA 1
ATOM 3016 C C . ALA B 1 39 ? 17.953 -27.297 -1.568 1 98.12 39 ALA B C 1
ATOM 3018 O O . ALA B 1 39 ? 17.094 -27.25 -0.684 1 98.12 39 ALA B O 1
ATOM 3019 N N . PRO B 1 40 ? 18.078 -28.281 -2.445 1 98.25 40 PRO B N 1
ATOM 3020 C CA . PRO B 1 40 ? 17.219 -29.453 -2.25 1 98.25 40 PRO B CA 1
ATOM 3021 C C . PRO B 1 40 ? 17.766 -30.406 -1.193 1 98.25 40 PRO B C 1
ATOM 3023 O O . PRO B 1 40 ? 17.969 -31.594 -1.474 1 98.25 40 PRO B O 1
ATOM 3026 N N . THR B 1 41 ? 18.031 -29.859 -0.054 1 98.25 41 THR B N 1
ATOM 3027 C CA . THR B 1 41 ? 18.547 -30.594 1.094 1 98.25 41 THR B CA 1
ATOM 3028 C C . THR B 1 41 ? 17.609 -30.453 2.291 1 98.25 41 THR B C 1
ATOM 3030 O O . THR B 1 41 ? 16.844 -29.5 2.375 1 98.25 41 THR B O 1
ATOM 3033 N N . ALA B 1 42 ? 17.734 -31.422 3.137 1 97.94 42 ALA B N 1
ATOM 3034 C CA . ALA B 1 42 ? 16.812 -31.453 4.281 1 97.94 42 ALA B CA 1
ATOM 3035 C C . ALA B 1 42 ? 16.969 -30.203 5.137 1 97.94 42 ALA B C 1
ATOM 3037 O O . ALA B 1 42 ? 15.961 -29.594 5.535 1 97.94 42 ALA B O 1
ATOM 3038 N N . PRO B 1 43 ? 18.188 -29.688 5.41 1 98 43 PRO B N 1
ATOM 3039 C CA . PRO B 1 43 ? 18.312 -28.484 6.223 1 98 43 PRO B CA 1
ATOM 3040 C C . PRO B 1 43 ? 17.703 -27.25 5.547 1 98 43 PRO B C 1
ATOM 3042 O O . PRO B 1 43 ? 17.031 -26.453 6.203 1 98 43 PRO B O 1
ATOM 3045 N N . ALA B 1 44 ? 17.969 -27.078 4.293 1 98.25 44 ALA B N 1
ATOM 3046 C CA . ALA B 1 44 ? 17.406 -25.953 3.553 1 98.25 44 ALA B CA 1
ATOM 3047 C C . ALA B 1 44 ? 15.875 -26.031 3.52 1 98.25 44 ALA B C 1
ATOM 3049 O O . ALA B 1 44 ? 15.195 -25 3.668 1 98.25 44 ALA B O 1
ATOM 3050 N N . LEU B 1 45 ? 15.398 -27.203 3.389 1 98 45 LEU B N 1
ATOM 3051 C CA . LEU B 1 45 ? 13.945 -27.391 3.355 1 98 45 LEU B CA 1
ATOM 3052 C C . LEU B 1 45 ? 13.336 -27.125 4.727 1 98 45 LEU B C 1
ATOM 3054 O O . LEU B 1 45 ? 12.211 -26.625 4.828 1 98 45 LEU B O 1
ATOM 3058 N N . ARG B 1 46 ? 14.008 -27.547 5.715 1 98.25 46 ARG B N 1
ATOM 3059 C CA . ARG B 1 46 ? 13.516 -27.297 7.062 1 98.25 46 ARG B CA 1
ATOM 3060 C C . ARG B 1 46 ? 13.305 -25.797 7.297 1 98.25 46 ARG B C 1
ATOM 3062 O O . ARG B 1 46 ? 12.281 -25.391 7.836 1 98.25 46 ARG B O 1
ATOM 3069 N N . ARG B 1 47 ? 14.25 -24.969 6.879 1 98.19 47 ARG B N 1
ATOM 3070 C CA . ARG B 1 47 ? 14.156 -23.531 7.012 1 98.19 47 ARG B CA 1
ATOM 3071 C C . ARG B 1 47 ? 13.008 -22.969 6.172 1 98.19 47 ARG B C 1
ATOM 3073 O O . ARG B 1 47 ? 12.211 -22.156 6.652 1 98.19 47 ARG B O 1
ATOM 3080 N N . TYR B 1 48 ? 12.984 -23.406 4.992 1 98.31 48 TYR B N 1
ATOM 3081 C CA . TYR B 1 48 ? 11.953 -22.953 4.066 1 98.31 48 TYR B CA 1
ATOM 3082 C C . TYR B 1 48 ? 10.562 -23.312 4.582 1 98.31 48 TYR B C 1
ATOM 3084 O O . TYR B 1 48 ? 9.672 -22.469 4.641 1 98.31 48 TYR B O 1
ATOM 3092 N N . LEU B 1 49 ? 10.391 -24.578 5.016 1 97.94 49 LEU B N 1
ATOM 3093 C CA . LEU B 1 49 ? 9.094 -25.062 5.473 1 97.94 49 LEU B CA 1
ATOM 3094 C C . LEU B 1 49 ? 8.688 -24.391 6.777 1 97.94 49 LEU B C 1
ATOM 3096 O O . LEU B 1 49 ? 7.5 -24.141 7.016 1 97.94 49 LEU B O 1
ATOM 3100 N N . ALA B 1 50 ? 9.609 -24.109 7.613 1 98.25 50 ALA B N 1
ATOM 3101 C CA . ALA B 1 50 ? 9.32 -23.422 8.867 1 98.25 50 ALA B CA 1
ATOM 3102 C C . ALA B 1 50 ? 8.68 -22.062 8.594 1 98.25 50 ALA B C 1
ATOM 3104 O O . ALA B 1 50 ? 7.703 -21.688 9.25 1 98.25 50 ALA B O 1
ATOM 3105 N N . GLN B 1 51 ? 9.242 -21.312 7.656 1 98.12 51 GLN B N 1
ATOM 3106 C CA . GLN B 1 51 ? 8.711 -20.016 7.293 1 98.12 51 GLN B CA 1
ATOM 3107 C C . GLN B 1 51 ? 7.34 -20.125 6.637 1 98.12 51 GLN B C 1
ATOM 3109 O O . GLN B 1 51 ? 6.402 -19.422 7.008 1 98.12 51 GLN B O 1
ATOM 3114 N N . PHE B 1 52 ? 7.285 -21.031 5.707 1 97.75 52 PHE B N 1
ATOM 3115 C CA . PHE B 1 52 ? 6.082 -21.219 4.898 1 97.75 52 PHE B CA 1
ATOM 3116 C C . PHE B 1 52 ? 4.914 -21.688 5.766 1 97.75 52 PHE B C 1
ATOM 3118 O O . PHE B 1 52 ? 3.861 -21.047 5.793 1 97.75 52 PHE B O 1
ATOM 3125 N N . LEU B 1 53 ? 5.121 -22.734 6.551 1 96.56 53 LEU B N 1
ATOM 3126 C CA . LEU B 1 53 ? 4.055 -23.328 7.348 1 96.56 53 LEU B CA 1
ATOM 3127 C C . LEU B 1 53 ? 3.834 -22.547 8.633 1 96.56 53 LEU B C 1
ATOM 3129 O O . LEU B 1 53 ? 2.828 -22.734 9.32 1 96.56 53 LEU B O 1
ATOM 3133 N N . GLY B 1 54 ? 4.734 -21.656 8.922 1 97.56 54 GLY B N 1
ATOM 3134 C CA . GLY B 1 54 ? 4.582 -20.781 10.086 1 97.56 54 GLY B CA 1
ATOM 3135 C C . GLY B 1 54 ? 3.723 -19.562 9.812 1 97.56 54 GLY B C 1
ATOM 3136 O O . GLY B 1 54 ? 3.34 -18.859 10.742 1 97.56 54 GLY B O 1
ATOM 3137 N N . ASP B 1 55 ? 3.418 -19.297 8.609 1 97.62 55 ASP B N 1
ATOM 3138 C CA . ASP B 1 55 ? 2.596 -18.156 8.211 1 97.62 55 ASP B CA 1
ATOM 3139 C C . ASP B 1 55 ? 1.122 -18.406 8.523 1 97.62 55 ASP B C 1
ATOM 3141 O O . ASP B 1 55 ? 0.527 -19.359 8 1 97.62 55 ASP B O 1
ATOM 3145 N N . PRO B 1 56 ? 0.528 -17.484 9.266 1 96.69 56 PRO B N 1
ATOM 3146 C CA . PRO B 1 56 ? -0.873 -17.703 9.633 1 96.69 56 PRO B CA 1
ATOM 3147 C C . PRO B 1 56 ? -1.827 -17.547 8.453 1 96.69 56 PRO B C 1
ATOM 3149 O O . PRO B 1 56 ? -3 -17.922 8.547 1 96.69 56 PRO B O 1
ATOM 3152 N N . ARG B 1 57 ? -1.385 -16.922 7.297 1 96.94 57 ARG B N 1
ATOM 3153 C CA . ARG B 1 57 ? -2.199 -16.859 6.09 1 96.94 57 ARG B CA 1
ATOM 3154 C C . ARG B 1 57 ? -2.287 -18.219 5.418 1 96.94 57 ARG B C 1
ATOM 3156 O O . ARG B 1 57 ? -3.248 -18.5 4.699 1 96.94 57 ARG B O 1
ATOM 3163 N N . VAL B 1 58 ? -1.287 -19.047 5.703 1 95.19 58 VAL B N 1
ATOM 3164 C CA . VAL B 1 58 ? -1.175 -20.344 5.031 1 95.19 58 VAL B CA 1
ATOM 3165 C C . VAL B 1 58 ? -1.793 -21.438 5.906 1 95.19 58 VAL B C 1
ATOM 3167 O O . VAL B 1 58 ? -2.559 -22.266 5.418 1 95.19 58 VAL B O 1
ATOM 3170 N N . VAL B 1 59 ? -1.396 -21.469 7.156 1 94.25 59 VAL B N 1
ATOM 3171 C CA . VAL B 1 59 ? -1.98 -22.406 8.109 1 94.25 59 VAL B CA 1
ATOM 3172 C C . VAL B 1 59 ? -2.764 -21.641 9.172 1 94.25 59 VAL B C 1
ATOM 3174 O O . VAL B 1 59 ? -2.176 -20.953 10.016 1 94.25 59 VAL B O 1
ATOM 3177 N N . GLU B 1 60 ? -4.07 -21.828 9.172 1 93.06 60 GLU B N 1
ATOM 3178 C CA . GLU B 1 60 ? -4.93 -20.984 10 1 93.06 60 GLU B CA 1
ATOM 3179 C C . GLU B 1 60 ? -5.285 -21.688 11.305 1 93.06 60 GLU B C 1
ATOM 3181 O O . GLU B 1 60 ? -6.168 -21.234 12.039 1 93.06 60 GLU B O 1
ATOM 3186 N N . ILE B 1 61 ? -4.656 -22.766 11.594 1 91.44 61 ILE B N 1
ATOM 3187 C CA . ILE B 1 61 ? -4.805 -23.406 12.898 1 91.44 61 ILE B CA 1
ATOM 3188 C C . ILE B 1 61 ? -4.246 -22.484 13.984 1 91.44 61 ILE B C 1
ATOM 3190 O O . ILE B 1 61 ? -3.197 -21.859 13.805 1 91.44 61 ILE B O 1
ATOM 3194 N N . PRO B 1 62 ? -4.992 -22.406 15.07 1 94.31 62 PRO B N 1
ATOM 3195 C CA . PRO B 1 62 ? -4.469 -21.562 16.141 1 94.31 62 PRO B CA 1
ATOM 3196 C C . PRO B 1 62 ? -3 -21.844 16.453 1 94.31 62 PRO B C 1
ATOM 3198 O O . PRO B 1 62 ? -2.6 -23 16.562 1 94.31 62 PRO B O 1
ATOM 3201 N N . ARG B 1 63 ? -2.271 -20.859 16.609 1 95.12 63 ARG B N 1
ATOM 3202 C CA . ARG B 1 63 ? -0.815 -20.922 16.688 1 95.12 63 ARG B CA 1
ATOM 3203 C C . ARG B 1 63 ? -0.374 -21.812 17.844 1 95.12 63 ARG B C 1
ATOM 3205 O O . ARG B 1 63 ? 0.577 -22.578 17.719 1 95.12 63 ARG B O 1
ATOM 3212 N N . ALA B 1 64 ? -1.03 -21.625 18.953 1 96.06 64 ALA B N 1
ATOM 3213 C CA . ALA B 1 64 ? -0.665 -22.375 20.156 1 96.06 64 ALA B CA 1
ATOM 3214 C C . ALA B 1 64 ? -0.72 -23.875 19.906 1 96.06 64 ALA B C 1
ATOM 3216 O O . ALA B 1 64 ? 0.052 -24.641 20.484 1 96.06 64 ALA B O 1
ATOM 3217 N N . LEU B 1 65 ? -1.562 -24.312 19.016 1 96.25 65 LEU B N 1
ATOM 3218 C CA . LEU B 1 65 ? -1.706 -25.734 18.672 1 96.25 65 LEU B CA 1
ATOM 3219 C C . LEU B 1 65 ? -0.786 -26.109 17.516 1 96.25 65 LEU B C 1
ATOM 3221 O O . LEU B 1 65 ? -0.228 -27.203 17.5 1 96.25 65 LEU B O 1
ATOM 3225 N N . TRP B 1 66 ? -0.577 -25.172 16.641 1 95.31 66 TRP B N 1
ATOM 3226 C CA . TRP B 1 66 ? 0.083 -25.484 15.375 1 95.31 66 TRP B CA 1
ATOM 3227 C C . TRP B 1 66 ? 1.599 -25.5 15.547 1 95.31 66 TRP B C 1
ATOM 3229 O O . TRP B 1 66 ? 2.277 -26.375 14.984 1 95.31 66 TRP B O 1
ATOM 3239 N N . LEU B 1 67 ? 2.141 -24.578 16.297 1 96.81 67 LEU B N 1
ATOM 3240 C CA . LEU B 1 67 ? 3.588 -24.391 16.344 1 96.81 67 LEU B CA 1
ATOM 3241 C C . LEU B 1 67 ? 4.266 -25.625 16.953 1 96.81 67 LEU B C 1
ATOM 3243 O O . LEU B 1 67 ? 5.301 -26.078 16.469 1 96.81 67 LEU B O 1
ATOM 3247 N N . PRO B 1 68 ? 3.709 -26.172 18.062 1 97.06 68 PRO B N 1
ATOM 3248 C CA . PRO B 1 68 ? 4.312 -27.406 18.578 1 97.06 68 PRO B CA 1
ATOM 3249 C C . PRO B 1 68 ? 4.281 -28.547 17.562 1 97.06 68 PRO B C 1
ATOM 3251 O O . PRO B 1 68 ? 5.234 -29.328 17.484 1 97.06 68 PRO B O 1
ATOM 3254 N N . LEU B 1 69 ? 3.223 -28.656 16.828 1 96.19 69 LEU B N 1
ATOM 3255 C CA . LEU B 1 69 ? 3.125 -29.688 15.797 1 96.19 69 LEU B CA 1
ATOM 3256 C C . LEU B 1 69 ? 4.133 -29.438 14.68 1 96.19 69 LEU B C 1
ATOM 3258 O O . LEU B 1 69 ? 4.805 -30.359 14.227 1 96.19 69 LEU B O 1
ATOM 3262 N N . LEU B 1 70 ? 4.191 -28.188 14.188 1 96.75 70 LEU B N 1
ATOM 3263 C CA . LEU B 1 70 ? 5.09 -27.797 13.102 1 96.75 70 LEU B CA 1
ATOM 3264 C C . LEU B 1 70 ? 6.539 -28.094 13.477 1 96.75 70 LEU B C 1
ATOM 3266 O O . LEU B 1 70 ? 7.238 -28.812 12.758 1 96.75 70 LEU B O 1
ATOM 3270 N N . TYR B 1 71 ? 6.965 -27.641 14.641 1 97.19 71 TYR B N 1
ATOM 3271 C CA . TYR B 1 71 ? 8.367 -27.719 15.023 1 97.19 71 TYR B CA 1
ATOM 3272 C C . TYR B 1 71 ? 8.688 -29.078 15.664 1 97.19 71 TYR B C 1
ATOM 3274 O O . TYR B 1 71 ? 9.812 -29.547 15.586 1 97.19 71 TYR B O 1
ATOM 3282 N N . GLY B 1 72 ? 7.766 -29.656 16.234 1 97.06 72 GLY B N 1
ATOM 3283 C CA . GLY B 1 72 ? 7.992 -30.906 16.953 1 97.06 72 GLY B CA 1
ATOM 3284 C C . GLY B 1 72 ? 7.895 -32.125 16.047 1 97.06 72 GLY B C 1
ATOM 3285 O O . GLY B 1 72 ? 8.539 -33.156 16.312 1 97.06 72 GLY B O 1
ATOM 3286 N N . ILE B 1 73 ? 7.094 -32.094 15.023 1 95.94 73 ILE B N 1
ATOM 3287 C CA . ILE B 1 73 ? 6.84 -33.312 14.242 1 95.94 73 ILE B CA 1
ATOM 3288 C C . ILE B 1 73 ? 7.121 -33.031 12.766 1 95.94 73 ILE B C 1
ATOM 3290 O O . ILE B 1 73 ? 8.016 -33.625 12.172 1 95.94 73 ILE B O 1
ATOM 3294 N N . ILE B 1 74 ? 6.496 -32.062 12.188 1 95.44 74 ILE B N 1
ATOM 3295 C CA . ILE B 1 74 ? 6.484 -31.859 10.742 1 95.44 74 ILE B CA 1
ATOM 3296 C C . ILE B 1 74 ? 7.891 -31.516 10.266 1 95.44 74 ILE B C 1
ATOM 3298 O O . ILE B 1 74 ? 8.398 -32.094 9.312 1 95.44 74 ILE B O 1
ATOM 3302 N N . LEU B 1 75 ? 8.555 -30.578 10.922 1 97.44 75 LEU B N 1
ATOM 3303 C CA . LEU B 1 75 ? 9.859 -30.094 10.469 1 97.44 75 LEU B CA 1
ATOM 3304 C C . LEU B 1 75 ? 10.945 -31.125 10.75 1 97.44 75 LEU B C 1
ATOM 3306 O O . LEU B 1 75 ? 12.07 -31 10.258 1 97.44 75 LEU B O 1
ATOM 3310 N N . ARG B 1 76 ? 10.625 -32.125 11.461 1 96 76 ARG B N 1
ATOM 3311 C CA . ARG B 1 76 ? 11.586 -33.188 11.758 1 96 76 ARG B CA 1
ATOM 3312 C C . ARG B 1 76 ? 11.453 -34.312 10.766 1 96 76 ARG B C 1
ATOM 3314 O O . ARG B 1 76 ? 12.398 -35.094 10.547 1 96 76 ARG B O 1
ATOM 3321 N N . THR B 1 77 ? 10.352 -34.469 10.086 1 95.5 77 THR B N 1
ATOM 3322 C CA . THR B 1 77 ? 10.102 -35.625 9.25 1 95.5 77 THR B CA 1
ATOM 3323 C C . THR B 1 77 ? 9.93 -35.25 7.793 1 95.5 77 THR B C 1
ATOM 3325 O O . THR B 1 77 ? 10.484 -35.875 6.898 1 95.5 77 THR B O 1
ATOM 3328 N N . ARG B 1 78 ? 9.305 -34.219 7.484 1 93.62 78 ARG B N 1
ATOM 3329 C CA . ARG B 1 78 ? 8.859 -33.844 6.141 1 93.62 78 ARG B CA 1
ATOM 3330 C C . ARG B 1 78 ? 10.023 -33.312 5.309 1 93.62 78 ARG B C 1
ATOM 3332 O O . ARG B 1 78 ? 10.086 -33.562 4.098 1 93.62 78 ARG B O 1
ATOM 3339 N N . PRO B 1 79 ? 10.977 -32.625 5.938 1 96.62 79 PRO B N 1
ATOM 3340 C CA . PRO B 1 79 ? 12 -31.969 5.129 1 96.62 79 PRO B CA 1
ATOM 3341 C C . PRO B 1 79 ? 12.773 -32.938 4.238 1 96.62 79 PRO B C 1
ATOM 3343 O O . PRO B 1 79 ? 13.062 -32.625 3.08 1 96.62 79 PRO B O 1
ATOM 3346 N N . ALA B 1 80 ? 13.078 -34.031 4.684 1 96.25 80 ALA B N 1
ATOM 3347 C CA . ALA B 1 80 ? 13.844 -35 3.891 1 96.25 80 ALA B CA 1
ATOM 3348 C C . ALA B 1 80 ? 13.055 -35.469 2.67 1 96.25 80 ALA B C 1
ATOM 3350 O O . ALA B 1 80 ? 13.594 -35.531 1.566 1 96.25 80 ALA B O 1
ATOM 3351 N N . LYS B 1 81 ? 11.844 -35.812 2.848 1 95.31 81 LYS B N 1
ATOM 3352 C CA . LYS B 1 81 ? 10.992 -36.25 1.747 1 95.31 81 LYS B CA 1
ATOM 3353 C C . LYS B 1 81 ? 10.797 -35.156 0.725 1 95.31 81 LYS B C 1
ATOM 3355 O O . LYS B 1 81 ? 10.844 -35.375 -0.483 1 95.31 81 LYS B O 1
ATOM 3360 N N . SER B 1 82 ? 10.562 -34 1.198 1 95.62 82 SER B N 1
ATOM 3361 C CA . SER B 1 82 ? 10.391 -32.844 0.325 1 95.62 82 SER B CA 1
ATOM 3362 C C . SER B 1 82 ? 11.664 -32.531 -0.449 1 95.62 82 SER B C 1
ATOM 3364 O O . SER B 1 82 ? 11.609 -32.125 -1.614 1 95.62 82 SER B O 1
ATOM 3366 N N . ALA B 1 83 ? 12.75 -32.656 0.257 1 97.56 83 ALA B N 1
ATOM 3367 C CA . ALA B 1 83 ? 14.039 -32.406 -0.39 1 97.56 83 ALA B CA 1
ATOM 3368 C C . ALA B 1 83 ? 14.219 -33.312 -1.608 1 97.56 83 ALA B C 1
ATOM 3370 O O . ALA B 1 83 ? 14.766 -32.875 -2.631 1 97.56 83 ALA B O 1
ATOM 3371 N N . ALA B 1 84 ? 13.82 -34.5 -1.482 1 97.12 84 ALA B N 1
ATOM 3372 C CA . ALA B 1 84 ? 13.93 -35.438 -2.594 1 97.12 84 ALA B CA 1
ATOM 3373 C C . ALA B 1 84 ? 13.086 -34.969 -3.781 1 97.12 84 ALA B C 1
ATOM 3375 O O . ALA B 1 84 ? 13.5 -35.125 -4.934 1 97.12 84 ALA B O 1
ATOM 3376 N N . LYS B 1 85 ? 11.898 -34.531 -3.527 1 96.56 85 LYS B N 1
ATOM 3377 C CA . LYS B 1 85 ? 11.039 -34.031 -4.586 1 96.56 85 LYS B CA 1
ATOM 3378 C C . LYS B 1 85 ? 11.672 -32.844 -5.277 1 96.56 85 LYS B C 1
ATOM 3380 O O . LYS B 1 85 ? 11.68 -32.75 -6.508 1 96.56 85 LYS B O 1
ATOM 3385 N N . TYR B 1 86 ? 12.227 -31.922 -4.461 1 97.94 86 TYR B N 1
ATOM 3386 C CA . TYR B 1 86 ? 12.875 -30.75 -5.035 1 97.94 86 TYR B CA 1
ATOM 3387 C C . TYR B 1 86 ? 14.086 -31.156 -5.867 1 97.94 86 TYR B C 1
ATOM 3389 O O . TYR B 1 86 ? 14.367 -30.547 -6.902 1 97.94 86 TYR B O 1
ATOM 3397 N N . ALA B 1 87 ? 14.773 -32.125 -5.414 1 97.94 87 ALA B N 1
ATOM 3398 C CA . ALA B 1 87 ? 15.945 -32.594 -6.141 1 97.94 87 ALA B CA 1
ATOM 3399 C C . ALA B 1 87 ? 15.57 -33.062 -7.539 1 97.94 87 ALA B C 1
ATOM 3401 O O . ALA B 1 87 ? 16.344 -32.906 -8.484 1 97.94 87 ALA B O 1
ATOM 3402 N N . SER B 1 88 ? 14.398 -33.562 -7.656 1 97.06 88 SER B N 1
ATOM 3403 C CA . SER B 1 88 ? 13.961 -34.156 -8.922 1 97.06 88 SER B CA 1
ATOM 3404 C C . SER B 1 88 ? 13.727 -33.062 -9.977 1 97.06 88 SER B C 1
ATOM 3406 O O . SER B 1 88 ? 13.688 -33.375 -11.172 1 97.06 88 SER B O 1
ATOM 3408 N N . ILE B 1 89 ? 13.609 -31.859 -9.633 1 97.25 89 ILE B N 1
ATOM 3409 C CA . ILE B 1 89 ? 13.32 -30.812 -10.602 1 97.25 89 ILE B CA 1
ATOM 3410 C C . ILE B 1 89 ? 14.445 -29.781 -10.594 1 97.25 89 ILE B C 1
ATOM 3412 O O . ILE B 1 89 ? 14.375 -28.781 -11.305 1 97.25 89 ILE B O 1
ATOM 3416 N N . TRP B 1 90 ? 15.453 -30.016 -9.766 1 97.12 90 TRP B N 1
ATOM 3417 C CA . TRP B 1 90 ? 16.531 -29.047 -9.602 1 97.12 90 TRP B CA 1
ATOM 3418 C C . TRP B 1 90 ? 17.375 -28.969 -10.867 1 97.12 90 TRP B C 1
ATOM 3420 O O . TRP B 1 90 ? 17.688 -29.984 -11.484 1 97.12 90 TRP B O 1
ATOM 3430 N N . THR B 1 91 ? 17.75 -27.719 -11.258 1 97.06 91 THR B N 1
ATOM 3431 C CA . THR B 1 91 ? 18.594 -27.531 -12.438 1 97.06 91 THR B CA 1
ATOM 3432 C C . THR B 1 91 ? 19.984 -27.047 -12.039 1 97.06 91 THR B C 1
ATOM 3434 O O . THR B 1 91 ? 20.234 -26.766 -10.859 1 97.06 91 THR B O 1
ATOM 3437 N N . GLU B 1 92 ? 20.859 -26.875 -13.023 1 97.25 92 GLU B N 1
ATOM 3438 C CA . GLU B 1 92 ? 22.203 -26.359 -12.773 1 97.25 92 GLU B CA 1
ATOM 3439 C C . GLU B 1 92 ? 22.156 -24.906 -12.273 1 97.25 92 GLU B C 1
ATOM 3441 O O . GLU B 1 92 ? 23.016 -24.484 -11.5 1 97.25 92 GLU B O 1
ATOM 3446 N N . GLU B 1 93 ? 21.094 -24.234 -12.594 1 97.44 93 GLU B N 1
ATOM 3447 C CA . GLU B 1 93 ? 20.953 -22.828 -12.211 1 97.44 93 GLU B CA 1
ATOM 3448 C C . GLU B 1 93 ? 20.219 -22.703 -10.883 1 97.44 93 GLU B C 1
ATOM 3450 O O . GLU B 1 93 ? 20.125 -21.594 -10.336 1 97.44 93 GLU B O 1
ATOM 3455 N N . GLY B 1 94 ? 19.688 -23.828 -10.367 1 97.56 94 GLY B N 1
ATOM 3456 C CA . GLY B 1 94 ? 18.953 -23.797 -9.109 1 97.56 94 GLY B CA 1
ATOM 3457 C C . GLY B 1 94 ? 17.5 -24.203 -9.242 1 97.56 94 GLY B C 1
ATOM 3458 O O . GLY B 1 94 ? 17.141 -24.953 -10.156 1 97.56 94 GLY B O 1
ATOM 3459 N N . SER B 1 95 ? 16.734 -23.812 -8.273 1 98.19 95 SER B N 1
ATOM 3460 C CA . SER B 1 95 ? 15.305 -24.109 -8.312 1 98.19 95 SER B CA 1
ATOM 3461 C C . SER B 1 95 ? 14.625 -23.391 -9.477 1 98.19 95 SER B C 1
ATOM 3463 O O . SER B 1 95 ? 14.805 -22.172 -9.656 1 98.19 95 SER B O 1
ATOM 3465 N N . PRO B 1 96 ? 13.812 -24.062 -10.234 1 98.56 96 PRO B N 1
ATOM 3466 C CA . PRO B 1 96 ? 13.172 -23.422 -11.391 1 98.56 96 PRO B CA 1
ATOM 3467 C C . PRO B 1 96 ? 12.398 -22.172 -11.023 1 98.56 96 PRO B C 1
ATOM 3469 O O . PRO B 1 96 ? 12.469 -21.156 -11.742 1 98.56 96 PRO B O 1
ATOM 3472 N N . LEU B 1 97 ? 11.688 -22.156 -9.914 1 98.69 97 LEU B N 1
ATOM 3473 C CA . LEU B 1 97 ? 10.914 -20.984 -9.508 1 98.69 97 LEU B CA 1
ATOM 3474 C C . LEU B 1 97 ? 11.812 -19.766 -9.344 1 98.69 97 LEU B C 1
ATOM 3476 O O . LEU B 1 97 ? 11.477 -18.672 -9.812 1 98.69 97 LEU B O 1
ATOM 3480 N N . ALA B 1 98 ? 12.938 -19.969 -8.672 1 98.5 98 ALA B N 1
ATOM 3481 C CA . ALA B 1 98 ? 13.875 -18.875 -8.43 1 98.5 98 ALA B CA 1
ATOM 3482 C C . ALA B 1 98 ? 14.477 -18.375 -9.734 1 98.5 98 ALA B C 1
ATOM 3484 O O . ALA B 1 98 ? 14.586 -17.156 -9.953 1 98.5 98 ALA B O 1
ATOM 3485 N N . VAL B 1 99 ? 14.859 -19.312 -10.57 1 98.5 99 VAL B N 1
ATOM 3486 C CA . VAL B 1 99 ? 15.547 -18.984 -11.82 1 98.5 99 VAL B CA 1
ATOM 3487 C C . VAL B 1 99 ? 14.617 -18.188 -12.727 1 98.5 99 VAL B C 1
ATOM 3489 O O . VAL B 1 99 ? 15 -17.141 -13.242 1 98.5 99 VAL B O 1
ATOM 3492 N N . TRP B 1 100 ? 13.414 -18.656 -12.898 1 98.81 100 TRP B N 1
ATOM 3493 C CA . TRP B 1 100 ? 12.469 -18 -13.789 1 98.81 100 TRP B CA 1
ATOM 3494 C C . TRP B 1 100 ? 12.07 -16.625 -13.234 1 98.81 100 TRP B C 1
ATOM 3496 O O . TRP B 1 100 ? 11.906 -15.672 -13.992 1 98.81 100 TRP B O 1
ATOM 3506 N N . THR B 1 101 ? 11.883 -16.516 -11.906 1 98.81 101 THR B N 1
ATOM 3507 C CA . THR B 1 101 ? 11.508 -15.25 -11.297 1 98.81 101 THR B CA 1
ATOM 3508 C C . THR B 1 101 ? 12.586 -14.203 -11.523 1 98.81 101 THR B C 1
ATOM 3510 O O . THR B 1 101 ? 12.281 -13.062 -11.898 1 98.81 101 THR B O 1
ATOM 3513 N N . ALA B 1 102 ? 13.812 -14.602 -11.336 1 98.75 102 ALA B N 1
ATOM 3514 C CA . ALA B 1 102 ? 14.938 -13.695 -11.547 1 98.75 102 ALA B CA 1
ATOM 3515 C C . ALA B 1 102 ? 15.016 -13.25 -13.008 1 98.75 102 ALA B C 1
ATOM 3517 O O . ALA B 1 102 ? 15.258 -12.078 -13.297 1 98.75 102 ALA B O 1
ATOM 3518 N N . LYS B 1 103 ? 14.836 -14.195 -13.867 1 98.81 103 LYS B N 1
ATOM 3519 C CA . LYS B 1 103 ? 14.883 -13.891 -15.289 1 98.81 103 LYS B CA 1
ATOM 3520 C C . LYS B 1 103 ? 13.766 -12.93 -15.688 1 98.81 103 LYS B C 1
ATOM 3522 O O . LYS B 1 103 ? 13.969 -12.016 -16.484 1 98.81 103 LYS B O 1
ATOM 3527 N N . GLN B 1 104 ? 12.594 -13.156 -15.172 1 98.94 104 GLN B N 1
ATOM 3528 C CA . GLN B 1 104 ? 11.469 -12.273 -15.445 1 98.94 104 GLN B CA 1
ATOM 3529 C C . GLN B 1 104 ? 11.758 -10.852 -14.977 1 98.94 104 GLN B C 1
ATOM 3531 O O . GLN B 1 104 ? 11.398 -9.883 -15.656 1 98.94 104 GLN B O 1
ATOM 3536 N N . ALA B 1 105 ? 12.391 -10.727 -13.852 1 98.88 105 ALA B N 1
ATOM 3537 C CA . ALA B 1 105 ? 12.734 -9.406 -13.336 1 98.88 105 ALA B CA 1
ATOM 3538 C C . ALA B 1 105 ? 13.688 -8.68 -14.289 1 98.88 105 ALA B C 1
ATOM 3540 O O . ALA B 1 105 ? 13.492 -7.496 -14.586 1 98.88 105 ALA B O 1
ATOM 3541 N N . VAL B 1 106 ? 14.68 -9.422 -14.766 1 98.75 106 VAL B N 1
ATOM 3542 C CA . VAL B 1 106 ? 15.664 -8.844 -15.68 1 98.75 106 VAL B CA 1
ATOM 3543 C C . VAL B 1 106 ? 14.984 -8.438 -16.984 1 98.75 106 VAL B C 1
ATOM 3545 O O . VAL B 1 106 ? 15.227 -7.34 -17.5 1 98.75 106 VAL B O 1
ATOM 3548 N N . MET B 1 107 ? 14.164 -9.273 -17.453 1 98.88 107 MET B N 1
ATOM 3549 C CA . MET B 1 107 ? 13.5 -9.023 -18.734 1 98.88 107 MET B CA 1
ATOM 3550 C C . MET B 1 107 ? 12.492 -7.887 -18.609 1 98.88 107 MET B C 1
ATOM 3552 O O . MET B 1 107 ? 12.344 -7.086 -19.531 1 98.88 107 MET B O 1
ATOM 3556 N N . LEU B 1 108 ? 11.797 -7.836 -17.484 1 98.81 108 LEU B N 1
ATOM 3557 C CA . LEU B 1 108 ? 10.875 -6.734 -17.219 1 98.81 108 LEU B CA 1
ATOM 3558 C C . LEU B 1 108 ? 11.609 -5.398 -17.219 1 98.81 108 LEU B C 1
ATOM 3560 O O . LEU B 1 108 ? 11.164 -4.438 -17.844 1 98.81 108 LEU B O 1
ATOM 3564 N N . ARG B 1 109 ? 12.727 -5.367 -16.531 1 98.19 109 ARG B N 1
ATOM 3565 C CA . ARG B 1 109 ? 13.555 -4.164 -16.5 1 98.19 109 ARG B CA 1
ATOM 3566 C C . ARG B 1 109 ? 13.969 -3.738 -17.906 1 98.19 109 ARG B C 1
ATOM 3568 O O . ARG B 1 109 ? 13.883 -2.561 -18.25 1 98.19 109 ARG B O 1
ATOM 3575 N N . GLY B 1 110 ? 14.438 -4.711 -18.641 1 98.12 110 GLY B N 1
ATOM 3576 C CA . GLY B 1 110 ? 14.859 -4.43 -20.016 1 98.12 110 GLY B CA 1
ATOM 3577 C C . GLY B 1 110 ? 13.734 -3.904 -20.891 1 98.12 110 GLY B C 1
ATOM 3578 O O . GLY B 1 110 ? 13.914 -2.926 -21.609 1 98.12 110 GLY B O 1
ATOM 3579 N N . TRP B 1 111 ? 12.609 -4.512 -20.797 1 98 111 TRP B N 1
ATOM 3580 C CA . TRP B 1 111 ? 11.453 -4.109 -21.594 1 98 111 TRP B CA 1
ATOM 3581 C C . TRP B 1 111 ? 11.039 -2.68 -21.266 1 98 111 TRP B C 1
ATOM 3583 O O . TRP B 1 111 ? 10.836 -1.865 -22.172 1 98 111 TRP B O 1
ATOM 3593 N N . LEU B 1 112 ? 10.953 -2.361 -20.016 1 97.19 112 LEU B N 1
ATOM 3594 C CA . LEU B 1 112 ? 10.539 -1.031 -19.578 1 97.19 112 LEU B CA 1
ATOM 3595 C C . LEU B 1 112 ? 11.57 0.017 -19.984 1 97.19 112 LEU B C 1
ATOM 3597 O O . LEU B 1 112 ? 11.211 1.13 -20.375 1 97.19 112 LEU B O 1
ATOM 3601 N N . GLY B 1 113 ? 12.836 -0.355 -19.891 1 95.44 113 GLY B N 1
ATOM 3602 C CA . GLY B 1 113 ? 13.883 0.539 -20.359 1 95.44 113 GLY B CA 1
ATOM 3603 C C . GLY B 1 113 ? 13.758 0.879 -21.828 1 95.44 113 GLY B C 1
ATOM 3604 O O . GLY B 1 113 ? 13.859 2.047 -22.203 1 95.44 113 GLY B O 1
ATOM 3605 N N . GLU B 1 114 ? 13.492 -0.071 -22.578 1 96.44 114 GLU B N 1
ATOM 3606 C CA . GLU B 1 114 ? 13.359 0.106 -24.016 1 96.44 114 GLU B CA 1
ATOM 3607 C C . GLU B 1 114 ? 12.117 0.925 -24.359 1 96.44 114 GLU B C 1
ATOM 3609 O O . GLU B 1 114 ? 12.094 1.646 -25.359 1 96.44 114 GLU B O 1
ATOM 3614 N N . ALA B 1 115 ? 11.211 0.811 -23.516 1 94.19 115 ALA B N 1
ATOM 3615 C CA . ALA B 1 115 ? 9.969 1.556 -23.734 1 94.19 115 ALA B CA 1
ATOM 3616 C C . ALA B 1 115 ? 10.102 2.992 -23.234 1 94.19 115 ALA B C 1
ATOM 3618 O O . ALA B 1 115 ? 9.125 3.744 -23.219 1 94.19 115 ALA B O 1
ATOM 3619 N N . GLY B 1 116 ? 11.25 3.354 -22.703 1 91.25 116 GLY B N 1
ATOM 3620 C CA . GLY B 1 116 ? 11.492 4.719 -22.266 1 91.25 116 GLY B CA 1
ATOM 3621 C C . GLY B 1 116 ? 11.078 4.969 -20.828 1 91.25 116 GLY B C 1
ATOM 3622 O O . GLY B 1 116 ? 10.867 6.117 -20.438 1 91.25 116 GLY B O 1
ATOM 3623 N N . GLN B 1 117 ? 10.875 3.883 -20.094 1 91.5 117 GLN B N 1
ATOM 3624 C CA . GLN B 1 117 ? 10.508 3.98 -18.688 1 91.5 117 GLN B CA 1
ATOM 3625 C C . GLN B 1 117 ? 11.469 3.18 -17.797 1 91.5 117 GLN B C 1
ATOM 3627 O O . GLN B 1 117 ? 11.062 2.215 -17.156 1 91.5 117 GLN B O 1
ATOM 3632 N N . PRO B 1 118 ? 12.656 3.713 -17.812 1 90.19 118 PRO B N 1
ATOM 3633 C CA . PRO B 1 118 ? 13.609 2.963 -17 1 90.19 118 PRO B CA 1
ATOM 3634 C C . PRO B 1 118 ? 13.273 2.998 -15.516 1 90.19 118 PRO B C 1
ATOM 3636 O O . PRO B 1 118 ? 13.141 4.078 -14.938 1 90.19 118 PRO B O 1
ATOM 3639 N N . VAL B 1 119 ? 13.055 1.84 -14.961 1 94.56 119 VAL B N 1
ATOM 3640 C CA . VAL B 1 119 ? 12.805 1.683 -13.531 1 94.56 119 VAL B CA 1
ATOM 3641 C C . VAL B 1 119 ? 13.656 0.546 -12.977 1 94.56 119 VAL B C 1
ATOM 3643 O O . VAL B 1 119 ? 14.039 -0.368 -13.711 1 94.56 119 VAL B O 1
ATOM 3646 N N . ARG B 1 120 ? 14.016 0.659 -11.742 1 96.25 120 ARG B N 1
ATOM 3647 C CA . ARG B 1 120 ? 14.68 -0.454 -11.07 1 96.25 120 ARG B CA 1
ATOM 3648 C C . ARG B 1 120 ? 13.711 -1.612 -10.852 1 96.25 120 ARG B C 1
ATOM 3650 O O . ARG B 1 120 ? 12.539 -1.398 -10.523 1 96.25 120 ARG B O 1
ATOM 3657 N N . VAL B 1 121 ? 14.195 -2.816 -11.102 1 98.56 121 VAL B N 1
ATOM 3658 C CA . VAL B 1 121 ? 13.383 -4.004 -10.852 1 98.56 121 VAL B CA 1
ATOM 3659 C C . VAL B 1 121 ? 14.18 -5.016 -10.031 1 98.56 121 VAL B C 1
ATOM 3661 O O . VAL B 1 121 ? 15.281 -5.41 -10.422 1 98.56 121 VAL B O 1
ATOM 3664 N N . LEU B 1 122 ? 13.68 -5.336 -8.883 1 98.81 122 LEU B N 1
ATOM 3665 C CA . LEU B 1 122 ? 14.203 -6.434 -8.086 1 98.81 122 LEU B CA 1
ATOM 3666 C C . LEU B 1 122 ? 13.156 -7.527 -7.906 1 98.81 122 LEU B C 1
ATOM 3668 O O . LEU B 1 122 ? 11.961 -7.281 -8.078 1 98.81 122 LEU B O 1
ATOM 3672 N N . HIS B 1 123 ? 13.609 -8.695 -7.703 1 98.88 123 HIS B N 1
ATOM 3673 C CA . HIS B 1 123 ? 12.695 -9.773 -7.328 1 98.88 123 HIS B CA 1
ATOM 3674 C C . HIS B 1 123 ? 12.922 -10.203 -5.883 1 98.88 123 HIS B C 1
ATOM 3676 O O . HIS B 1 123 ? 13.992 -9.969 -5.32 1 98.88 123 HIS B O 1
ATOM 3682 N N . ALA B 1 124 ? 11.922 -10.695 -5.273 1 98.94 124 ALA B N 1
ATOM 3683 C CA . ALA B 1 124 ? 11.969 -11.203 -3.9 1 98.94 124 ALA B CA 1
ATOM 3684 C C . ALA B 1 124 ? 11.078 -12.43 -3.734 1 98.94 124 ALA B C 1
ATOM 3686 O O . ALA B 1 124 ? 10.156 -12.648 -4.523 1 98.94 124 ALA B O 1
ATOM 3687 N N . MET B 1 125 ? 11.406 -13.188 -2.771 1 98.88 125 MET B N 1
ATOM 3688 C CA . MET B 1 125 ? 10.625 -14.367 -2.396 1 98.88 125 MET B CA 1
ATOM 3689 C C . MET B 1 125 ? 9.883 -14.125 -1.087 1 98.88 125 MET B C 1
ATOM 3691 O O . MET B 1 125 ? 10.445 -13.594 -0.133 1 98.88 125 MET B O 1
ATOM 3695 N N . ARG B 1 126 ? 8.57 -14.492 -1.076 1 98.81 126 ARG B N 1
ATOM 3696 C CA . ARG B 1 126 ? 7.812 -14.391 0.166 1 98.81 126 ARG B CA 1
ATOM 3697 C C . ARG B 1 126 ? 8.406 -15.297 1.243 1 98.81 126 ARG B C 1
ATOM 3699 O O . ARG B 1 126 ? 8.453 -14.922 2.418 1 98.81 126 ARG B O 1
ATOM 3706 N N . TYR B 1 127 ? 8.789 -16.5 0.825 1 98.62 127 TYR B N 1
ATOM 3707 C CA . TYR B 1 127 ? 9.492 -17.453 1.688 1 98.62 127 TYR B CA 1
ATOM 3708 C C . TYR B 1 127 ? 10.852 -17.812 1.101 1 98.62 127 TYR B C 1
ATOM 3710 O O . TYR B 1 127 ? 10.93 -18.359 -0.002 1 98.62 127 TYR B O 1
ATOM 3718 N N . GLY B 1 128 ? 11.867 -17.531 1.812 1 97.88 128 GLY B N 1
ATOM 3719 C CA . GLY B 1 128 ? 13.211 -17.781 1.331 1 97.88 128 GLY B CA 1
ATOM 3720 C C . GLY B 1 128 ? 13.953 -16.531 0.916 1 97.88 128 GLY B C 1
ATOM 3721 O O . GLY B 1 128 ? 13.805 -15.477 1.55 1 97.88 128 GLY B O 1
ATOM 3722 N N . GLN B 1 129 ? 14.875 -16.719 -0.165 1 97.81 129 GLN B N 1
ATOM 3723 C CA . GLN B 1 129 ? 15.766 -15.633 -0.548 1 97.81 129 GLN B CA 1
ATOM 3724 C C . GLN B 1 129 ? 15.656 -15.336 -2.041 1 97.81 129 GLN B C 1
ATOM 3726 O O . GLN B 1 129 ? 15.438 -16.234 -2.848 1 97.81 129 GLN B O 1
ATOM 3731 N N . PRO B 1 130 ? 15.891 -14.055 -2.43 1 98.56 130 PRO B N 1
ATOM 3732 C CA . PRO B 1 130 ? 16.016 -12.898 -1.542 1 98.56 130 PRO B CA 1
ATOM 3733 C C . PRO B 1 130 ? 14.703 -12.523 -0.866 1 98.56 130 PRO B C 1
ATOM 3735 O O . PRO B 1 130 ? 13.648 -12.547 -1.506 1 98.56 130 PRO B O 1
ATOM 3738 N N . ALA B 1 131 ? 14.789 -12.164 0.397 1 98.81 131 ALA B N 1
ATOM 3739 C CA . ALA B 1 131 ? 13.594 -11.867 1.184 1 98.81 131 ALA B CA 1
ATOM 3740 C C . ALA B 1 131 ? 13.016 -10.5 0.818 1 98.81 131 ALA B C 1
ATOM 3742 O O . ALA B 1 131 ? 13.758 -9.594 0.44 1 98.81 131 ALA B O 1
ATOM 3743 N N . ILE B 1 132 ? 11.789 -10.312 0.971 1 98.81 132 ILE B N 1
ATOM 3744 C CA . ILE B 1 132 ? 11.062 -9.102 0.617 1 98.81 132 ILE B CA 1
ATOM 3745 C C . ILE B 1 132 ? 11.617 -7.918 1.41 1 98.81 132 ILE B C 1
ATOM 3747 O O . ILE B 1 132 ? 11.969 -6.887 0.834 1 98.81 132 ILE B O 1
ATOM 3751 N N . GLY B 1 133 ? 11.688 -8.047 2.705 1 98.75 133 GLY B N 1
ATOM 3752 C CA . GLY B 1 133 ? 12.195 -6.961 3.525 1 98.75 133 GLY B CA 1
ATOM 3753 C C . GLY B 1 133 ? 13.609 -6.547 3.156 1 98.75 133 GLY B C 1
ATOM 3754 O O . GLY B 1 133 ? 13.922 -5.355 3.117 1 98.75 133 GLY B O 1
ATOM 3755 N N . ALA B 1 134 ? 14.461 -7.547 2.883 1 98.69 134 ALA B N 1
ATOM 3756 C CA . ALA B 1 134 ? 15.852 -7.27 2.508 1 98.69 134 ALA B CA 1
ATOM 3757 C C . ALA B 1 134 ? 15.914 -6.492 1.193 1 98.69 134 ALA B C 1
ATOM 3759 O O . ALA B 1 134 ? 16.719 -5.566 1.052 1 98.69 134 ALA B O 1
ATOM 3760 N N . GLN B 1 135 ? 15.109 -6.879 0.246 1 98.81 135 GLN B N 1
ATOM 3761 C CA . GLN B 1 135 ? 15.109 -6.211 -1.052 1 98.81 135 GLN B CA 1
ATOM 3762 C C . GLN B 1 135 ? 14.547 -4.797 -0.945 1 98.81 135 GLN B C 1
ATOM 3764 O O . GLN B 1 135 ? 15.016 -3.885 -1.633 1 98.81 135 GLN B O 1
ATOM 3769 N N . LEU B 1 136 ? 13.57 -4.605 -0.135 1 98.75 136 LEU B N 1
ATOM 3770 C CA . LEU B 1 136 ? 13.047 -3.264 0.096 1 98.75 136 LEU B CA 1
ATOM 3771 C C . LEU B 1 136 ? 14.102 -2.367 0.733 1 98.75 136 LEU B C 1
ATOM 3773 O O . LEU B 1 136 ? 14.195 -1.184 0.4 1 98.75 136 LEU B O 1
ATOM 3777 N N . GLN B 1 137 ? 14.836 -2.947 1.624 1 98.31 137 GLN B N 1
ATOM 3778 C CA . GLN B 1 137 ? 15.93 -2.188 2.221 1 98.31 137 GLN B CA 1
ATOM 3779 C C . GLN B 1 137 ? 16.969 -1.785 1.168 1 98.31 137 GLN B C 1
ATOM 3781 O O . GLN B 1 137 ? 17.469 -0.66 1.184 1 98.31 137 GLN B O 1
ATOM 3786 N N . VAL B 1 138 ? 17.266 -2.707 0.277 1 98.31 138 VAL B N 1
ATOM 3787 C CA . VAL B 1 138 ? 18.203 -2.422 -0.811 1 98.31 138 VAL B CA 1
ATOM 3788 C C . VAL B 1 138 ? 17.688 -1.245 -1.637 1 98.31 138 VAL B C 1
ATOM 3790 O O . VAL B 1 138 ? 18.453 -0.335 -1.973 1 98.31 138 VAL B O 1
ATOM 3793 N N . LEU B 1 139 ? 16.453 -1.257 -1.954 1 97.94 139 LEU B N 1
ATOM 3794 C CA . LEU B 1 139 ? 15.844 -0.183 -2.736 1 97.94 139 LEU B CA 1
ATOM 3795 C C . LEU B 1 139 ? 15.906 1.142 -1.981 1 97.94 139 LEU B C 1
ATOM 3797 O O . LEU B 1 139 ? 16.25 2.174 -2.559 1 97.94 139 LEU B O 1
ATOM 3801 N N . GLN B 1 140 ? 15.516 1.082 -0.725 1 96 140 GLN B N 1
ATOM 3802 C CA . GLN B 1 140 ? 15.555 2.285 0.099 1 96 140 GLN B CA 1
ATOM 3803 C C . GLN B 1 140 ? 16.969 2.861 0.162 1 96 140 GLN B C 1
ATOM 3805 O O . GLN B 1 140 ? 17.156 4.07 0.02 1 96 140 GLN B O 1
ATOM 3810 N N . ASP B 1 141 ? 17.953 1.984 0.353 1 96.06 141 ASP B N 1
ATOM 3811 C CA . ASP B 1 141 ? 19.344 2.4 0.443 1 96.06 141 ASP B CA 1
ATOM 3812 C C . ASP B 1 141 ? 19.828 3 -0.876 1 96.06 141 ASP B C 1
ATOM 3814 O O . ASP B 1 141 ? 20.734 3.838 -0.891 1 96.06 141 ASP B O 1
ATOM 3818 N N . ALA B 1 142 ? 19.219 2.619 -1.93 1 95.81 142 ALA B N 1
ATOM 3819 C CA . ALA B 1 142 ? 19.594 3.109 -3.256 1 95.81 142 ALA B CA 1
ATOM 3820 C C . ALA B 1 142 ? 18.875 4.418 -3.576 1 95.81 142 ALA B C 1
ATOM 3822 O O . ALA B 1 142 ? 19 4.949 -4.68 1 95.81 142 ALA B O 1
ATOM 3823 N N . GLY B 1 143 ? 18.047 4.887 -2.686 1 93.94 143 GLY B N 1
ATOM 3824 C CA . GLY B 1 143 ? 17.406 6.18 -2.863 1 93.94 143 GLY B CA 1
ATOM 3825 C C . GLY B 1 143 ? 16.062 6.086 -3.562 1 93.94 143 GLY B C 1
ATOM 3826 O O . GLY B 1 143 ? 15.523 7.098 -4.023 1 93.94 143 GLY B O 1
ATOM 3827 N N . VAL B 1 144 ? 15.547 4.891 -3.664 1 96.19 144 VAL B N 1
ATOM 3828 C CA . VAL B 1 144 ? 14.227 4.711 -4.262 1 96.19 144 VAL B CA 1
ATOM 3829 C C . VAL B 1 144 ? 13.164 5.367 -3.377 1 96.19 144 VAL B C 1
ATOM 3831 O O . VAL B 1 144 ? 13.156 5.172 -2.16 1 96.19 144 VAL B O 1
ATOM 3834 N N . ARG B 1 145 ? 12.219 6.078 -4.035 1 95.88 145 ARG B N 1
ATOM 3835 C CA . ARG B 1 145 ? 11.203 6.816 -3.297 1 95.88 145 ARG B CA 1
ATOM 3836 C C . ARG B 1 145 ? 9.812 6.238 -3.547 1 95.88 145 ARG B C 1
ATOM 3838 O O . ARG B 1 145 ? 8.867 6.555 -2.83 1 95.88 145 ARG B O 1
ATOM 3845 N N . ARG B 1 146 ? 9.688 5.5 -4.57 1 97.62 146 ARG B N 1
ATOM 3846 C CA . ARG B 1 146 ? 8.438 4.875 -4.973 1 97.62 146 ARG B CA 1
ATOM 3847 C C . ARG B 1 146 ? 8.648 3.418 -5.367 1 97.62 146 ARG B C 1
ATOM 3849 O O . ARG B 1 146 ? 9.547 3.109 -6.152 1 97.62 146 ARG B O 1
ATOM 3856 N N . ALA B 1 147 ? 7.863 2.52 -4.812 1 98.5 147 ALA B N 1
ATOM 3857 C CA . ALA B 1 147 ? 8.023 1.104 -5.133 1 98.5 147 ALA B CA 1
ATOM 3858 C C . ALA B 1 147 ? 6.672 0.448 -5.402 1 98.5 147 ALA B C 1
ATOM 3860 O O . ALA B 1 147 ? 5.738 0.581 -4.605 1 98.5 147 ALA B O 1
ATOM 3861 N N . LEU B 1 148 ? 6.543 -0.178 -6.523 1 98.75 148 LEU B N 1
ATOM 3862 C CA . LEU B 1 148 ? 5.406 -1.024 -6.863 1 98.75 148 LEU B CA 1
ATOM 3863 C C . LEU B 1 148 ? 5.656 -2.469 -6.441 1 98.75 148 LEU B C 1
ATOM 3865 O O . LEU B 1 148 ? 6.629 -3.086 -6.879 1 98.75 148 LEU B O 1
ATOM 3869 N N . VAL B 1 149 ? 4.863 -2.945 -5.535 1 98.94 149 VAL B N 1
ATOM 3870 C CA . VAL B 1 149 ? 4.902 -4.355 -5.172 1 98.94 149 VAL B CA 1
ATOM 3871 C C . VAL B 1 149 ? 3.998 -5.156 -6.105 1 98.94 149 VAL B C 1
ATOM 3873 O O . VAL B 1 149 ? 2.777 -4.984 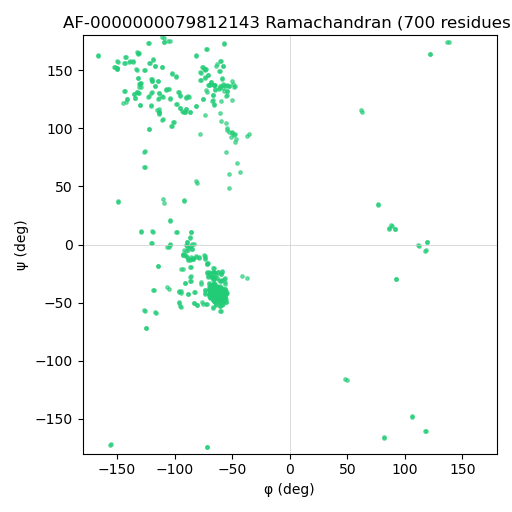-6.098 1 98.94 149 VAL B O 1
ATOM 3876 N N . LEU B 1 150 ? 4.605 -5.992 -6.883 1 98.94 150 LEU B N 1
ATOM 3877 C CA . LEU B 1 150 ? 3.904 -6.727 -7.926 1 98.94 150 LEU B CA 1
ATOM 3878 C C . LEU B 1 150 ? 4.07 -8.234 -7.734 1 98.94 150 LEU B C 1
ATOM 3880 O O . LEU B 1 150 ? 5.074 -8.805 -8.156 1 98.94 150 LEU B O 1
ATOM 3884 N N . PRO B 1 151 ? 3.045 -8.859 -7.148 1 98.81 151 PRO B N 1
ATOM 3885 C CA . PRO B 1 151 ? 3.121 -10.312 -6.98 1 98.81 151 PRO B CA 1
ATOM 3886 C C . PRO B 1 151 ? 2.996 -11.07 -8.297 1 98.81 151 PRO B C 1
ATOM 3888 O O . PRO B 1 151 ? 2.238 -10.656 -9.18 1 98.81 151 PRO B O 1
ATOM 3891 N N . LEU B 1 152 ? 3.676 -12.141 -8.383 1 98.81 152 LEU B N 1
ATOM 3892 C CA . LEU B 1 152 ? 3.6 -13.008 -9.547 1 98.81 152 LEU B CA 1
ATOM 3893 C C . LEU B 1 152 ? 2.535 -14.086 -9.359 1 98.81 152 LEU B C 1
ATOM 3895 O O . LEU B 1 152 ? 2.766 -15.258 -9.68 1 98.81 152 LEU B O 1
ATOM 3899 N N . TYR B 1 153 ? 1.466 -13.672 -8.742 1 97.94 153 TYR B N 1
ATOM 3900 C CA . TYR B 1 153 ? 0.211 -14.406 -8.617 1 97.94 153 TYR B CA 1
ATOM 3901 C C . TYR B 1 153 ? -0.891 -13.742 -9.438 1 97.94 153 TYR B C 1
ATOM 3903 O O . TYR B 1 153 ? -1.464 -12.734 -9.016 1 97.94 153 TYR B O 1
ATOM 3911 N N . PRO B 1 154 ? -1.268 -14.336 -10.516 1 98.81 154 PRO B N 1
ATOM 3912 C CA . PRO B 1 154 ? -2.309 -13.672 -11.297 1 98.81 154 PRO B CA 1
ATOM 3913 C C . PRO B 1 154 ? -3.627 -13.539 -10.539 1 98.81 154 PRO B C 1
ATOM 3915 O O . PRO B 1 154 ? -4.336 -12.539 -10.695 1 98.81 154 PRO B O 1
ATOM 3918 N N . GLN B 1 155 ? -3.947 -14.547 -9.75 1 98.81 155 GLN B N 1
ATOM 3919 C CA . GLN B 1 155 ? -5.148 -14.523 -8.93 1 98.81 155 GLN B CA 1
ATOM 3920 C C . GLN B 1 155 ? -4.82 -14.117 -7.492 1 98.81 155 GLN B C 1
ATOM 3922 O O . GLN B 1 155 ? -3.805 -14.539 -6.938 1 98.81 155 GLN B O 1
ATOM 3927 N N . TYR B 1 156 ? -5.723 -13.398 -6.875 1 98.5 156 TYR B N 1
ATOM 3928 C CA . TYR B 1 156 ? -5.586 -13.031 -5.469 1 98.5 156 TYR B CA 1
ATOM 3929 C C . TYR B 1 156 ? -5.949 -14.211 -4.566 1 98.5 156 TYR B C 1
ATOM 3931 O O . TYR B 1 156 ? -6.918 -14.922 -4.828 1 98.5 156 TYR B O 1
ATOM 3939 N N . SER B 1 157 ? -5.23 -14.352 -3.506 1 98.69 157 SER B N 1
ATOM 3940 C CA . SER B 1 157 ? -5.621 -15.148 -2.352 1 98.69 157 SER B CA 1
ATOM 3941 C C . SER B 1 157 ? -5.023 -14.594 -1.064 1 98.69 157 SER B C 1
ATOM 3943 O O . SER B 1 157 ? -3.963 -13.969 -1.085 1 98.69 157 SER B O 1
ATOM 3945 N N . ALA B 1 158 ? -5.727 -14.805 0.057 1 98.38 158 ALA B N 1
ATOM 3946 C CA . ALA B 1 158 ? -5.156 -14.461 1.355 1 98.38 158 ALA B CA 1
ATOM 3947 C C . ALA B 1 158 ? -3.859 -15.234 1.604 1 98.38 158 ALA B C 1
ATOM 3949 O O . ALA B 1 158 ? -2.955 -14.734 2.277 1 98.38 158 ALA B O 1
ATOM 3950 N N . THR B 1 159 ? -3.713 -16.406 0.963 1 97.69 159 THR B N 1
ATOM 3951 C CA . THR B 1 159 ? -2.58 -17.297 1.218 1 97.69 159 THR B CA 1
ATOM 3952 C C . THR B 1 159 ? -1.368 -16.875 0.392 1 97.69 159 THR B C 1
ATOM 3954 O O . THR B 1 159 ? -0.259 -17.359 0.612 1 97.69 159 THR B O 1
ATOM 3957 N N . THR B 1 160 ? -1.566 -15.992 -0.578 1 98.31 160 THR B N 1
ATOM 3958 C CA . THR B 1 160 ? -0.45 -15.578 -1.421 1 98.31 160 THR B CA 1
ATOM 3959 C C . THR B 1 160 ? -0.295 -14.062 -1.406 1 98.31 160 THR B C 1
ATOM 3961 O O . THR B 1 160 ? 0.498 -13.523 -0.632 1 98.31 160 THR B O 1
ATOM 3964 N N . THR B 1 161 ? -1.232 -13.367 -2.053 1 98.62 161 THR B N 1
ATOM 3965 C CA . THR B 1 161 ? -1.143 -11.922 -2.232 1 98.62 161 THR B CA 1
ATOM 3966 C C . THR B 1 161 ? -1.176 -11.203 -0.884 1 98.62 161 THR B C 1
ATOM 3968 O O . THR B 1 161 ? -0.361 -10.312 -0.627 1 98.62 161 THR B O 1
ATOM 3971 N N . ALA B 1 162 ? -2.139 -11.57 -0.029 1 98.75 162 ALA B N 1
ATOM 3972 C CA . ALA B 1 162 ? -2.227 -10.938 1.281 1 98.75 162 ALA B CA 1
ATOM 3973 C C . ALA B 1 162 ? -0.979 -11.219 2.113 1 98.75 162 ALA B C 1
ATOM 3975 O O . ALA B 1 162 ? -0.54 -10.367 2.893 1 98.75 162 ALA B O 1
ATOM 3976 N N . SER B 1 163 ? -0.467 -12.414 1.981 1 98.75 163 SER B N 1
ATOM 3977 C CA . SER B 1 163 ? 0.754 -12.773 2.699 1 98.75 163 SER B CA 1
ATOM 3978 C C . SER B 1 163 ? 1.915 -11.867 2.293 1 98.75 163 SER B C 1
ATOM 3980 O O . SER B 1 163 ? 2.73 -11.484 3.133 1 98.75 163 SER B O 1
ATOM 3982 N N . VAL B 1 164 ? 2.01 -11.562 1.016 1 98.88 164 VAL B N 1
ATOM 3983 C CA . VAL B 1 164 ? 3.035 -10.641 0.532 1 98.88 164 VAL B CA 1
ATOM 3984 C C . VAL B 1 164 ? 2.846 -9.273 1.179 1 98.88 164 VAL B C 1
ATOM 3986 O O . VAL B 1 164 ? 3.811 -8.664 1.651 1 98.88 164 VAL B O 1
ATOM 3989 N N . PHE B 1 165 ? 1.64 -8.781 1.217 1 98.81 165 PHE B N 1
ATOM 3990 C CA . PHE B 1 165 ? 1.357 -7.508 1.871 1 98.81 165 PHE B CA 1
ATOM 3991 C C . PHE B 1 165 ? 1.826 -7.531 3.32 1 98.81 165 PHE B C 1
ATOM 3993 O O . PHE B 1 165 ? 2.467 -6.582 3.785 1 98.81 165 PHE B O 1
ATOM 4000 N N . ASP B 1 166 ? 1.49 -8.633 4.016 1 98.81 166 ASP B N 1
ATOM 4001 C CA . ASP B 1 166 ? 1.859 -8.758 5.422 1 98.81 166 ASP B CA 1
ATOM 4002 C C . ASP B 1 166 ? 3.371 -8.648 5.605 1 98.81 166 ASP B C 1
ATOM 4004 O O . ASP B 1 166 ? 3.844 -8.047 6.57 1 98.81 166 ASP B O 1
ATOM 4008 N N . ASP B 1 167 ? 4.059 -9.25 4.703 1 98.81 167 ASP B N 1
ATOM 4009 C CA . ASP B 1 167 ? 5.516 -9.25 4.809 1 98.81 167 ASP B CA 1
ATOM 4010 C C . ASP B 1 167 ? 6.078 -7.852 4.559 1 98.81 167 ASP B C 1
ATOM 4012 O O . ASP B 1 167 ? 7 -7.414 5.25 1 98.81 167 ASP B O 1
ATOM 4016 N N . VAL B 1 168 ? 5.559 -7.121 3.586 1 98.94 168 VAL B N 1
ATOM 4017 C CA . VAL B 1 168 ? 5.941 -5.734 3.338 1 98.94 168 VAL B CA 1
ATOM 4018 C C . VAL B 1 168 ? 5.625 -4.887 4.566 1 98.94 168 VAL B C 1
ATOM 4020 O O . VAL B 1 168 ? 6.457 -4.09 5.012 1 98.94 168 VAL B O 1
ATOM 4023 N N . ALA B 1 169 ? 4.449 -5.102 5.117 1 98.81 169 ALA B N 1
ATOM 4024 C CA . ALA B 1 169 ? 4.012 -4.332 6.281 1 98.81 169 ALA B CA 1
ATOM 4025 C C . ALA B 1 169 ? 4.922 -4.586 7.477 1 98.81 169 ALA B C 1
ATOM 4027 O O . ALA B 1 169 ? 5.172 -3.68 8.273 1 98.81 169 ALA B O 1
ATOM 4028 N N . ALA B 1 170 ? 5.359 -5.828 7.578 1 98.62 170 ALA B N 1
ATOM 4029 C CA . ALA B 1 170 ? 6.277 -6.152 8.664 1 98.62 170 ALA B CA 1
ATOM 4030 C C . ALA B 1 170 ? 7.574 -5.355 8.547 1 98.62 170 ALA B C 1
ATOM 4032 O O . ALA B 1 170 ? 8.102 -4.871 9.547 1 98.62 170 ALA B O 1
ATOM 4033 N N . TRP B 1 171 ? 8.086 -5.23 7.352 1 98.75 171 TRP B N 1
ATOM 4034 C CA . TRP B 1 171 ? 9.281 -4.43 7.133 1 98.75 171 TRP B CA 1
ATOM 4035 C C . TRP B 1 171 ? 9.008 -2.951 7.395 1 98.75 171 TRP B C 1
ATOM 4037 O O . TRP B 1 171 ? 9.812 -2.268 8.031 1 98.75 171 TRP B O 1
ATOM 4047 N N . VAL B 1 172 ? 7.879 -2.449 6.992 1 98.62 172 VAL B N 1
ATOM 4048 C CA . VAL B 1 172 ? 7.5 -1.05 7.156 1 98.62 172 VAL B CA 1
ATOM 4049 C C . VAL B 1 172 ? 7.418 -0.707 8.641 1 98.62 172 VAL B C 1
ATOM 4051 O O . VAL B 1 172 ? 7.871 0.359 9.062 1 98.62 172 VAL B O 1
ATOM 4054 N N . ARG B 1 173 ? 6.855 -1.617 9.391 1 97.38 173 ARG B N 1
ATOM 4055 C CA . ARG B 1 173 ? 6.668 -1.401 10.828 1 97.38 173 ARG B CA 1
ATOM 4056 C C . ARG B 1 173 ? 8 -1.149 11.523 1 97.38 173 ARG B C 1
ATOM 4058 O O . ARG B 1 173 ? 8.055 -0.458 12.539 1 97.38 173 ARG B O 1
ATOM 4065 N N . ARG B 1 174 ? 9.062 -1.61 10.891 1 96.31 174 ARG B N 1
ATOM 4066 C CA . ARG B 1 174 ? 10.383 -1.475 11.5 1 96.31 174 ARG B CA 1
ATOM 4067 C C . ARG B 1 174 ? 11.18 -0.359 10.836 1 96.31 174 ARG B C 1
ATOM 4069 O O . ARG B 1 174 ? 12.328 -0.099 11.211 1 96.31 174 ARG B O 1
ATOM 4076 N N . SER B 1 175 ? 10.586 0.261 9.883 1 97.25 175 SER B N 1
ATOM 4077 C CA . SER B 1 175 ? 11.273 1.299 9.125 1 97.25 175 SER B CA 1
ATOM 4078 C C . SER B 1 175 ? 10.781 2.689 9.516 1 97.25 175 SER B C 1
ATOM 4080 O O . SER B 1 175 ? 9.586 2.9 9.703 1 97.25 175 SER B O 1
ATOM 4082 N N . ARG B 1 176 ? 11.688 3.602 9.727 1 96.56 176 ARG B N 1
ATOM 4083 C CA . ARG B 1 176 ? 11.312 4.977 10.039 1 96.56 176 ARG B CA 1
ATOM 4084 C C . ARG B 1 176 ? 10.797 5.695 8.797 1 96.56 176 ARG B C 1
ATOM 4086 O O . ARG B 1 176 ? 9.859 6.492 8.875 1 96.56 176 ARG B O 1
ATOM 4093 N N . CYS B 1 177 ? 11.469 5.457 7.766 1 96.25 177 CYS B N 1
ATOM 4094 C CA . CYS B 1 177 ? 11.094 5.969 6.449 1 96.25 177 CYS B CA 1
ATOM 4095 C C . CYS B 1 177 ? 11.133 4.863 5.402 1 96.25 177 CYS B C 1
ATOM 4097 O O . CYS B 1 177 ? 11.961 3.959 5.48 1 96.25 177 CYS B O 1
ATOM 4099 N N . PHE B 1 178 ? 10.211 4.898 4.484 1 97.56 178 PHE B N 1
ATOM 4100 C CA . PHE B 1 178 ? 10.109 3.896 3.432 1 97.56 178 PHE B CA 1
ATOM 4101 C C . PHE B 1 178 ? 9.531 4.5 2.16 1 97.56 178 PHE B C 1
ATOM 4103 O O . PHE B 1 178 ? 8.914 5.57 2.201 1 97.56 178 PHE B O 1
ATOM 4110 N N . PRO B 1 179 ? 9.781 3.92 1.012 1 97.75 179 PRO B N 1
ATOM 4111 C CA . PRO B 1 179 ? 9.227 4.441 -0.242 1 97.75 179 PRO B CA 1
ATOM 4112 C C . PRO B 1 179 ? 7.703 4.445 -0.262 1 97.75 179 PRO B C 1
ATOM 4114 O O . PRO B 1 179 ? 7.07 3.639 0.427 1 97.75 179 PRO B O 1
ATOM 4117 N N . GLU B 1 180 ? 7.172 5.414 -0.983 1 98.38 180 GLU B N 1
ATOM 4118 C CA . GLU B 1 180 ? 5.75 5.355 -1.31 1 98.38 180 GLU B CA 1
ATOM 4119 C C . GLU B 1 180 ? 5.395 4.031 -1.98 1 98.38 180 GLU B C 1
ATOM 4121 O O . GLU B 1 180 ? 6.094 3.584 -2.891 1 98.38 180 GLU B O 1
ATOM 4126 N N . LEU B 1 181 ? 4.293 3.342 -1.505 1 98.75 181 LEU B N 1
ATOM 4127 C CA . LEU B 1 181 ? 4.051 1.964 -1.921 1 98.75 181 LEU B CA 1
ATOM 4128 C C . LEU B 1 181 ? 2.746 1.853 -2.701 1 98.75 181 LEU B C 1
ATOM 4130 O O . LEU B 1 181 ? 1.747 2.48 -2.342 1 98.75 181 LEU B O 1
ATOM 4134 N N . ARG B 1 182 ? 2.775 1.119 -3.766 1 98.75 182 ARG B N 1
ATOM 4135 C CA . ARG B 1 182 ? 1.607 0.627 -4.488 1 98.75 182 ARG B CA 1
ATOM 4136 C C . ARG B 1 182 ? 1.593 -0.897 -4.531 1 98.75 182 ARG B C 1
ATOM 4138 O O . ARG B 1 182 ? 2.641 -1.529 -4.672 1 98.75 182 ARG B O 1
ATOM 4145 N N . PHE B 1 183 ? 0.424 -1.442 -4.418 1 98.81 183 PHE B N 1
ATOM 4146 C CA . PHE B 1 183 ? 0.266 -2.893 -4.445 1 98.81 183 PHE B CA 1
ATOM 4147 C C . PHE B 1 183 ? -0.625 -3.316 -5.605 1 98.81 183 PHE B C 1
ATOM 4149 O O . PHE B 1 183 ? -1.611 -2.646 -5.918 1 98.81 183 PHE B O 1
ATOM 4156 N N . VAL B 1 184 ? -0.279 -4.387 -6.223 1 98.69 184 VAL B N 1
ATOM 4157 C CA . VAL B 1 184 ? -1.145 -5.027 -7.207 1 98.69 184 VAL B CA 1
ATOM 4158 C C . VAL B 1 184 ? -1.785 -6.273 -6.602 1 98.69 184 VAL B C 1
ATOM 4160 O O . VAL B 1 184 ? -1.087 -7.152 -6.094 1 98.69 184 VAL B O 1
ATOM 4163 N N . ASN B 1 185 ? -3.049 -6.352 -6.645 1 98.25 185 ASN B N 1
ATOM 4164 C CA . ASN B 1 185 ? -3.732 -7.469 -6.008 1 98.25 185 ASN B CA 1
ATOM 4165 C C . ASN B 1 185 ? -3.881 -8.656 -6.957 1 98.25 185 ASN B C 1
ATOM 4167 O O . ASN B 1 185 ? -3.811 -9.805 -6.535 1 98.25 185 ASN B O 1
ATOM 4171 N N . ASP B 1 186 ? -4.219 -8.383 -8.164 1 98.44 186 ASP B N 1
ATOM 4172 C CA . ASP B 1 186 ? -4.445 -9.453 -9.133 1 98.44 186 ASP B CA 1
ATOM 4173 C C . ASP B 1 186 ? -4.504 -8.914 -10.555 1 98.44 186 ASP B C 1
ATOM 4175 O O . ASP B 1 186 ? -4.59 -7.699 -10.758 1 98.44 186 ASP B O 1
ATOM 4179 N N . TYR B 1 187 ? -4.352 -9.742 -11.484 1 98.5 187 TYR B N 1
ATOM 4180 C CA . TYR B 1 187 ? -4.492 -9.445 -12.898 1 98.5 187 TYR B CA 1
ATOM 4181 C C . TYR B 1 187 ? -4.988 -10.664 -13.672 1 98.5 187 TYR B C 1
ATOM 4183 O O . TYR B 1 187 ? -4.582 -10.898 -14.812 1 98.5 187 TYR B O 1
ATOM 4191 N N . HIS B 1 188 ? -5.879 -11.414 -13.023 1 98.69 188 HIS B N 1
ATOM 4192 C CA . HIS B 1 188 ? -6.336 -12.727 -13.461 1 98.69 188 HIS B CA 1
ATOM 4193 C C . HIS B 1 188 ? -7.133 -12.633 -14.758 1 98.69 188 HIS B C 1
ATOM 4195 O O . HIS B 1 188 ? -7.285 -13.625 -15.477 1 98.69 188 HIS B O 1
ATOM 4201 N N . ASP B 1 189 ? -7.68 -11.469 -15 1 98.25 189 ASP B N 1
ATOM 4202 C CA . ASP B 1 189 ? -8.523 -11.289 -16.172 1 98.25 189 ASP B CA 1
ATOM 4203 C C . ASP B 1 189 ? -7.949 -10.234 -17.125 1 98.25 189 ASP B C 1
ATOM 4205 O O . ASP B 1 189 ? -8.633 -9.758 -18.031 1 98.25 189 ASP B O 1
ATOM 4209 N N . HIS B 1 190 ? -6.691 -9.836 -16.844 1 98.19 190 HIS B N 1
ATOM 4210 C CA . HIS B 1 190 ? -6.062 -8.852 -17.734 1 98.19 190 HIS B CA 1
ATOM 4211 C C . HIS B 1 190 ? -5.938 -9.398 -19.141 1 98.19 190 HIS B C 1
ATOM 4213 O O . HIS B 1 190 ? -5.445 -10.508 -19.344 1 98.19 190 HIS B O 1
ATOM 4219 N N . PRO B 1 191 ? -6.293 -8.602 -20.156 1 98.38 191 PRO B N 1
ATOM 4220 C CA . PRO B 1 191 ? -6.32 -9.117 -21.516 1 98.38 191 PRO B CA 1
ATOM 4221 C C . PRO B 1 191 ? -4.945 -9.578 -22 1 98.38 191 PRO B C 1
ATOM 4223 O O . PRO B 1 191 ? -4.836 -10.594 -22.703 1 98.38 191 PRO B O 1
ATOM 4226 N N . ASP B 1 192 ? -3.926 -8.859 -21.641 1 98.62 192 ASP B N 1
ATOM 4227 C CA . ASP B 1 192 ? -2.586 -9.219 -22.094 1 98.62 192 ASP B CA 1
ATOM 4228 C C . ASP B 1 192 ? -2.111 -10.508 -21.422 1 98.62 192 ASP B C 1
ATOM 4230 O O . ASP B 1 192 ? -1.375 -11.297 -22.016 1 98.62 192 ASP B O 1
ATOM 4234 N N . TYR B 1 193 ? -2.49 -10.742 -20.203 1 98.75 193 TYR B N 1
ATOM 4235 C CA . TYR B 1 193 ? -2.174 -11.992 -19.516 1 98.75 193 TYR B CA 1
ATOM 4236 C C . TYR B 1 193 ? -2.873 -13.172 -20.172 1 98.75 193 TYR B C 1
ATOM 4238 O O . TYR B 1 193 ? -2.24 -14.188 -20.469 1 98.75 193 TYR B O 1
ATOM 4246 N N . ILE B 1 194 ? -4.141 -12.945 -20.438 1 98.94 194 ILE B N 1
ATOM 4247 C CA . ILE B 1 194 ? -4.93 -13.984 -21.094 1 98.94 194 ILE B CA 1
ATOM 4248 C C . ILE B 1 194 ? -4.355 -14.273 -22.484 1 98.94 194 ILE B C 1
ATOM 4250 O O . ILE B 1 194 ? -4.238 -15.43 -22.891 1 98.94 194 ILE B O 1
ATOM 4254 N N . ALA B 1 195 ? -3.957 -13.242 -23.125 1 98.88 195 ALA B N 1
ATOM 4255 C CA . ALA B 1 195 ? -3.385 -13.398 -24.453 1 98.88 195 ALA B CA 1
ATOM 4256 C C . ALA B 1 195 ? -2.072 -14.172 -24.406 1 98.88 195 ALA B C 1
ATOM 4258 O O . ALA B 1 195 ? -1.785 -14.977 -25.297 1 98.88 195 ALA B O 1
ATOM 4259 N N . ALA B 1 196 ? -1.263 -13.914 -23.422 1 98.88 196 ALA B N 1
ATOM 4260 C CA . ALA B 1 196 ? 0.004 -14.625 -23.266 1 98.88 196 ALA B CA 1
ATOM 4261 C C . ALA B 1 196 ? -0.23 -16.109 -23.031 1 98.88 196 ALA B C 1
ATOM 4263 O O . ALA B 1 196 ? 0.464 -16.953 -23.594 1 98.88 196 ALA B O 1
ATOM 4264 N N . LEU B 1 197 ? -1.231 -16.422 -22.203 1 98.94 197 LEU B N 1
ATOM 4265 C CA . LEU B 1 197 ? -1.594 -17.812 -21.969 1 98.94 197 LEU B CA 1
ATOM 4266 C C . LEU B 1 197 ? -2.041 -18.469 -23.281 1 98.94 197 LEU B C 1
ATOM 4268 O O . LEU B 1 197 ? -1.604 -19.578 -23.594 1 98.94 197 LEU B O 1
ATOM 4272 N N . ALA B 1 198 ? -2.855 -17.781 -24.016 1 98.94 198 ALA B N 1
ATOM 4273 C CA . ALA B 1 198 ? -3.4 -18.328 -25.25 1 98.94 198 ALA B CA 1
ATOM 4274 C C . ALA B 1 198 ? -2.293 -18.594 -26.266 1 98.94 198 ALA B C 1
ATOM 4276 O O . ALA B 1 198 ? -2.303 -19.609 -26.953 1 98.94 198 ALA B O 1
ATOM 4277 N N . GLN B 1 199 ? -1.412 -17.656 -26.328 1 98.81 199 GLN B N 1
ATOM 4278 C CA . GLN B 1 199 ? -0.295 -17.812 -27.25 1 98.81 199 GLN B CA 1
ATOM 4279 C C . GLN B 1 199 ? 0.543 -19.047 -26.891 1 98.81 199 GLN B C 1
ATOM 4281 O O . GLN B 1 199 ? 1.005 -19.766 -27.781 1 98.81 199 GLN B O 1
ATOM 4286 N N . SER B 1 200 ? 0.767 -19.266 -25.625 1 98.75 200 SER B N 1
ATOM 4287 C CA . SER B 1 200 ? 1.528 -20.422 -25.172 1 98.75 200 SER B CA 1
ATOM 4288 C C . SER B 1 200 ? 0.835 -21.719 -25.562 1 98.75 200 SER B C 1
ATOM 4290 O O . SER B 1 200 ? 1.488 -22.672 -26 1 98.75 200 SER B O 1
ATOM 4292 N N . VAL B 1 201 ? -0.469 -21.75 -25.484 1 98.88 201 VAL B N 1
ATOM 4293 C CA . VAL B 1 201 ? -1.254 -22.922 -25.844 1 98.88 201 VAL B CA 1
ATOM 4294 C C . VAL B 1 201 ? -1.196 -23.156 -27.344 1 98.88 201 VAL B C 1
ATOM 4296 O O . VAL B 1 201 ? -0.971 -24.266 -27.812 1 98.88 201 VAL B O 1
ATOM 4299 N N . ARG B 1 202 ? -1.367 -22.109 -28.125 1 98.81 202 ARG B N 1
ATOM 4300 C CA . ARG B 1 202 ? -1.352 -22.219 -29.578 1 98.81 202 ARG B CA 1
ATOM 4301 C C . ARG B 1 202 ? 0.013 -22.688 -30.078 1 98.81 202 ARG B C 1
ATOM 4303 O O . ARG B 1 202 ? 0.1 -23.5 -31 1 98.81 202 ARG B O 1
ATOM 4310 N N . ALA B 1 203 ? 1.045 -22.109 -29.516 1 98.75 203 ALA B N 1
ATOM 4311 C CA . ALA B 1 203 ? 2.391 -22.531 -29.891 1 98.75 203 ALA B CA 1
ATOM 4312 C C . ALA B 1 203 ? 2.596 -24.016 -29.594 1 98.75 203 ALA B C 1
ATOM 4314 O O . ALA B 1 203 ? 3.219 -24.734 -30.375 1 98.75 203 ALA B O 1
ATOM 4315 N N . HIS B 1 204 ? 2.098 -24.438 -28.438 1 98.69 204 HIS B N 1
ATOM 4316 C CA . HIS B 1 204 ? 2.154 -25.844 -28.062 1 98.69 204 HIS B CA 1
ATOM 4317 C C . HIS B 1 204 ? 1.396 -26.703 -29.062 1 98.69 204 HIS B C 1
ATOM 4319 O O . HIS B 1 204 ? 1.9 -27.734 -29.5 1 98.69 204 HIS B O 1
ATOM 4325 N N . TRP B 1 205 ? 0.207 -26.312 -29.453 1 98.69 205 TRP B N 1
ATOM 4326 C CA . TRP B 1 205 ? -0.618 -27.062 -30.391 1 98.69 205 TRP B CA 1
ATOM 4327 C C . TRP B 1 205 ? 0.054 -27.141 -31.766 1 98.69 205 TRP B C 1
ATOM 4329 O O . TRP B 1 205 ? -0.03 -28.172 -32.438 1 98.69 205 TRP B O 1
ATOM 4339 N N . GLN B 1 206 ? 0.654 -26.062 -32.094 1 98.44 206 GLN B N 1
ATOM 4340 C CA . GLN B 1 206 ? 1.38 -26.062 -33.375 1 98.44 206 GLN B CA 1
ATOM 4341 C C . GLN B 1 206 ? 2.508 -27.094 -33.344 1 98.44 206 GLN B C 1
ATOM 4343 O O . GLN B 1 206 ? 2.686 -27.844 -34.312 1 98.44 206 GLN B O 1
ATOM 4348 N N . ARG B 1 207 ? 3.252 -27.125 -32.312 1 98.12 207 ARG B N 1
ATOM 4349 C CA . ARG B 1 207 ? 4.379 -28.047 -32.156 1 98.12 207 ARG B CA 1
ATOM 4350 C C . ARG B 1 207 ? 3.904 -29.5 -32.125 1 98.12 207 ARG B C 1
ATOM 4352 O O . ARG B 1 207 ? 4.566 -30.391 -32.656 1 98.12 207 ARG B O 1
ATOM 4359 N N . GLU B 1 208 ? 2.723 -29.703 -31.484 1 98.06 208 GLU B N 1
ATOM 4360 C CA . GLU B 1 208 ? 2.221 -31.047 -31.25 1 98.06 208 GLU B CA 1
ATOM 4361 C C . GLU B 1 208 ? 1.337 -31.516 -32.406 1 98.06 208 GLU B C 1
ATOM 4363 O O . GLU B 1 208 ? 0.86 -32.656 -32.406 1 98.06 208 GLU B O 1
ATOM 4368 N N . GLY B 1 209 ? 1.047 -30.688 -33.375 1 97.69 209 GLY B N 1
ATOM 4369 C CA . GLY B 1 209 ? 0.226 -31.047 -34.5 1 97.69 209 GLY B CA 1
ATOM 4370 C C . GLY B 1 209 ? -1.26 -30.875 -34.25 1 97.69 209 GLY B C 1
ATOM 4371 O O . GLY B 1 209 ? -2.086 -31.469 -34.938 1 97.69 209 GLY B O 1
ATOM 4372 N N . GLY B 1 210 ? -1.646 -30.188 -33.219 1 97.94 210 GLY B N 1
ATOM 4373 C CA . GLY B 1 210 ? -3.039 -29.922 -32.906 1 97.94 210 GLY B CA 1
ATOM 4374 C C . GLY B 1 210 ? -3.357 -30.094 -31.422 1 97.94 210 GLY B C 1
ATOM 4375 O O . GLY B 1 210 ? -2.51 -30.547 -30.641 1 97.94 210 GLY B O 1
ATOM 4376 N N . PRO B 1 211 ? -4.605 -29.734 -31.109 1 98.38 211 PRO B N 1
ATOM 4377 C CA . PRO B 1 211 ? -5.023 -29.891 -29.719 1 98.38 211 PRO B CA 1
ATOM 4378 C C . PRO B 1 211 ? -5.258 -31.344 -29.328 1 98.38 211 PRO B C 1
ATOM 4380 O O . PRO B 1 211 ? -5.609 -32.156 -30.188 1 98.38 211 PRO B O 1
ATOM 4383 N N . ALA B 1 212 ? -5.023 -31.625 -28.047 1 98.5 212 ALA B N 1
ATOM 4384 C CA . ALA B 1 212 ? -5.457 -32.906 -27.5 1 98.5 212 ALA B CA 1
ATOM 4385 C C . ALA B 1 212 ? -6.977 -32.969 -27.344 1 98.5 212 ALA B C 1
ATOM 4387 O O . ALA B 1 212 ? -7.68 -32.031 -27.797 1 98.5 212 ALA B O 1
ATOM 4388 N N . ASP B 1 213 ? -7.418 -34.031 -26.75 1 98.25 213 ASP B N 1
ATOM 4389 C CA . ASP B 1 213 ? -8.852 -34.219 -26.547 1 98.25 213 ASP B CA 1
ATOM 4390 C C . ASP B 1 213 ? -9.398 -33.219 -25.547 1 98.25 213 ASP B C 1
ATOM 4392 O O . ASP B 1 213 ? -10.562 -32.812 -25.625 1 98.25 213 ASP B O 1
ATOM 4396 N N . LYS B 1 214 ? -8.578 -32.906 -24.562 1 98.5 214 LYS B N 1
ATOM 4397 C CA . LYS B 1 214 ? -9 -32.031 -23.484 1 98.5 214 LYS B CA 1
ATOM 4398 C C . LYS B 1 214 ? -7.848 -31.141 -23.031 1 98.5 214 LYS B C 1
ATOM 4400 O O . LYS B 1 214 ? -6.711 -31.594 -22.906 1 98.5 214 LYS B O 1
ATOM 4405 N N . LEU B 1 215 ? -8.125 -29.875 -22.906 1 98.94 215 LEU B N 1
ATOM 4406 C CA . LEU B 1 215 ? -7.203 -28.984 -22.219 1 98.94 215 LEU B CA 1
ATOM 4407 C C . LEU B 1 215 ? -7.539 -28.891 -20.734 1 98.94 215 LEU B C 1
ATOM 4409 O O . LEU B 1 215 ? -8.609 -28.406 -20.359 1 98.94 215 LEU B O 1
ATOM 4413 N N . VAL B 1 216 ? -6.629 -29.391 -19.906 1 98.94 216 VAL B N 1
ATOM 4414 C CA . VAL B 1 216 ? -6.828 -29.328 -18.453 1 98.94 216 VAL B CA 1
ATOM 4415 C C . VAL B 1 216 ? -6.055 -28.141 -17.891 1 98.94 216 VAL B C 1
ATOM 4417 O O . VAL B 1 216 ? -4.836 -28.047 -18.062 1 98.94 216 VAL B O 1
ATOM 4420 N N . MET B 1 217 ? -6.773 -27.234 -17.25 1 98.94 217 MET B N 1
ATOM 4421 C CA . MET B 1 217 ? -6.188 -26.094 -16.578 1 98.94 217 MET B CA 1
ATOM 4422 C C . MET B 1 217 ? -6.164 -26.312 -15.062 1 98.94 217 MET B C 1
ATOM 4424 O O . MET B 1 217 ? -7.184 -26.125 -14.398 1 98.94 217 MET B O 1
ATOM 4428 N N . SER B 1 218 ? -5 -26.656 -14.555 1 98.88 218 SER B N 1
ATOM 4429 C CA . SER B 1 218 ? -4.84 -26.969 -13.141 1 98.88 218 SER B CA 1
ATOM 4430 C C . SER B 1 218 ? -4.371 -25.766 -12.344 1 98.88 218 SER B C 1
ATOM 4432 O O . SER B 1 218 ? -3.293 -25.219 -12.602 1 98.88 218 SER B O 1
ATOM 4434 N N . PHE B 1 219 ? -5.168 -25.297 -11.398 1 98.81 219 PHE B N 1
ATOM 4435 C CA . PHE B 1 219 ? -4.809 -24.25 -10.453 1 98.81 219 PHE B CA 1
ATOM 4436 C C . PHE B 1 219 ? -4.461 -24.828 -9.094 1 98.81 219 PHE B C 1
ATOM 4438 O O . PHE B 1 219 ? -4.984 -25.875 -8.711 1 98.81 219 PHE B O 1
ATOM 4445 N N . HIS B 1 220 ? -3.523 -24.172 -8.391 1 98.38 220 HIS B N 1
ATOM 4446 C CA . HIS B 1 220 ? -3.293 -24.609 -7.016 1 98.38 220 HIS B CA 1
ATOM 4447 C C . HIS B 1 220 ? -4.57 -24.531 -6.191 1 98.38 220 HIS B C 1
ATOM 4449 O O . HIS B 1 220 ? -5.336 -23.562 -6.316 1 98.38 220 HIS B O 1
ATOM 4455 N N . GLY B 1 221 ? -4.809 -25.5 -5.41 1 97.5 221 GLY B N 1
ATOM 4456 C CA . GLY B 1 221 ? -5.973 -25.469 -4.539 1 97.5 221 GLY B CA 1
ATOM 4457 C C . GLY B 1 221 ? -5.746 -24.656 -3.275 1 97.5 221 GLY B C 1
ATOM 4458 O O . GLY B 1 221 ? -4.605 -24.359 -2.92 1 97.5 221 GLY B O 1
ATOM 4459 N N . ILE B 1 222 ? -6.844 -24.266 -2.6 1 96.75 222 ILE B N 1
ATOM 4460 C CA . ILE B 1 222 ? -6.898 -23.766 -1.229 1 96.75 222 ILE B CA 1
ATOM 4461 C C . ILE B 1 222 ? -8.07 -24.422 -0.492 1 96.75 222 ILE B C 1
ATOM 4463 O O . ILE B 1 222 ? -8.984 -24.969 -1.12 1 96.75 222 ILE B O 1
ATOM 4467 N N . PRO B 1 223 ? -7.965 -24.422 0.828 1 95.56 223 PRO B N 1
ATOM 4468 C CA . PRO B 1 223 ? -9.133 -24.953 1.542 1 95.56 223 PRO B CA 1
ATOM 4469 C C . PRO B 1 223 ? -10.438 -24.281 1.123 1 95.56 223 PRO B C 1
ATOM 4471 O O . PRO B 1 223 ? -10.484 -23.047 0.983 1 95.56 223 PRO B O 1
ATOM 4474 N N . GLU B 1 224 ? -11.445 -25.094 0.934 1 96.5 224 GLU B N 1
ATOM 4475 C CA . GLU B 1 224 ? -12.75 -24.578 0.56 1 96.5 224 GLU B CA 1
ATOM 4476 C C . GLU B 1 224 ? -13.242 -23.547 1.572 1 96.5 224 GLU B C 1
ATOM 4478 O O . GLU B 1 224 ? -13.906 -22.578 1.205 1 96.5 224 GLU B O 1
ATOM 4483 N N . ARG B 1 225 ? -12.891 -23.766 2.779 1 95.12 225 ARG B N 1
ATOM 4484 C CA . ARG B 1 225 ? -13.273 -22.859 3.861 1 95.12 225 ARG B CA 1
ATOM 4485 C C . ARG B 1 225 ? -12.812 -21.438 3.584 1 95.12 225 ARG B C 1
ATOM 4487 O O . ARG B 1 225 ? -13.508 -20.469 3.932 1 95.12 225 ARG B O 1
ATOM 4494 N N . ASN B 1 226 ? -11.617 -21.281 3.004 1 96.12 226 ASN B N 1
ATOM 4495 C CA . ASN B 1 226 ? -11.102 -19.953 2.693 1 96.12 226 ASN B CA 1
ATOM 4496 C C . ASN B 1 226 ? -12.031 -19.188 1.752 1 96.12 226 ASN B C 1
ATOM 4498 O O . ASN B 1 226 ? -12.258 -17.984 1.933 1 96.12 226 ASN B O 1
ATOM 4502 N N . VAL B 1 227 ? -12.531 -19.875 0.797 1 97.19 227 VAL B N 1
ATOM 4503 C CA . VAL B 1 227 ? -13.438 -19.281 -0.18 1 97.19 227 VAL B CA 1
ATOM 4504 C C . VAL B 1 227 ? -14.758 -18.922 0.492 1 97.19 227 VAL B C 1
ATOM 4506 O O . VAL B 1 227 ? -15.305 -17.828 0.259 1 97.19 227 VAL B O 1
ATOM 4509 N N . ARG B 1 228 ? -15.219 -19.766 1.32 1 96.5 228 ARG B N 1
ATOM 4510 C CA . ARG B 1 228 ? -16.453 -19.5 2.049 1 96.5 228 ARG B CA 1
ATOM 4511 C C . ARG B 1 228 ? -16.328 -18.266 2.92 1 96.5 228 ARG B C 1
ATOM 4513 O O . ARG B 1 228 ? -17.297 -17.531 3.113 1 96.5 228 ARG B O 1
ATOM 4520 N N . LEU B 1 229 ? -15.156 -18.047 3.348 1 95.88 229 LEU B N 1
ATOM 4521 C CA . LEU B 1 229 ? -14.914 -16.922 4.242 1 95.88 229 LEU B CA 1
ATOM 4522 C C . LEU B 1 229 ? -14.586 -15.664 3.451 1 95.88 229 LEU B C 1
ATOM 4524 O O . LEU B 1 229 ? -14.203 -14.648 4.031 1 95.88 229 LEU B O 1
ATOM 4528 N N . GLY B 1 230 ? -14.609 -15.734 2.125 1 96.12 230 GLY B N 1
ATOM 4529 C CA . GLY B 1 230 ? -14.57 -14.5 1.352 1 96.12 230 GLY B CA 1
ATOM 4530 C C . GLY B 1 230 ? -13.359 -14.414 0.438 1 96.12 230 GLY B C 1
ATOM 4531 O O . GLY B 1 230 ? -13.148 -13.398 -0.227 1 96.12 230 GLY B O 1
ATOM 4532 N N . ASP B 1 231 ? -12.547 -15.422 0.404 1 98.06 231 ASP B N 1
ATOM 4533 C CA . ASP B 1 231 ? -11.422 -15.438 -0.532 1 98.06 231 ASP B CA 1
ATOM 4534 C C . ASP B 1 231 ? -11.914 -15.523 -1.976 1 98.06 231 ASP B C 1
ATOM 4536 O O . ASP B 1 231 ? -12.664 -16.438 -2.33 1 98.06 231 ASP B O 1
ATOM 4540 N N . PRO B 1 232 ? -11.445 -14.648 -2.814 1 98.19 232 PRO B N 1
ATOM 4541 C CA . PRO B 1 232 ? -11.992 -14.609 -4.172 1 98.19 232 PRO B CA 1
ATOM 4542 C C . PRO B 1 232 ? -11.289 -15.578 -5.121 1 98.19 232 PRO B C 1
ATOM 4544 O O . PRO B 1 232 ? -11.633 -15.648 -6.305 1 98.19 232 PRO B O 1
ATOM 4547 N N . TYR B 1 233 ? -10.43 -16.391 -4.664 1 98.62 233 TYR B N 1
ATOM 4548 C CA . TYR B 1 233 ? -9.469 -17.156 -5.445 1 98.62 233 TYR B CA 1
ATOM 4549 C C . TYR B 1 233 ? -10.188 -18.078 -6.438 1 98.62 233 TYR B C 1
ATOM 4551 O O . 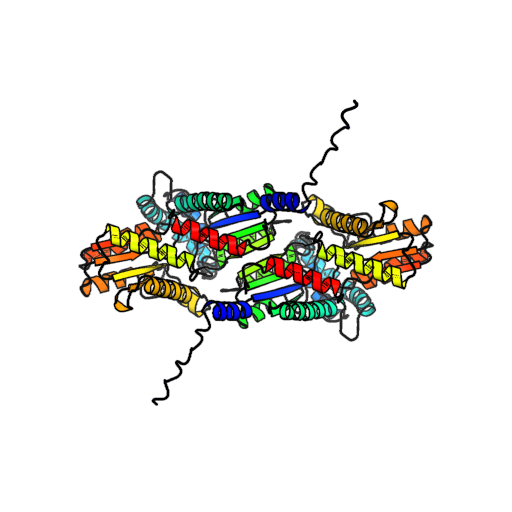TYR B 1 233 ? -9.891 -18.047 -7.633 1 98.62 233 TYR B O 1
ATOM 4559 N N . ALA B 1 234 ? -11.102 -18.812 -5.984 1 98.62 234 ALA B N 1
ATOM 4560 C CA . ALA B 1 234 ? -11.781 -19.781 -6.836 1 98.62 234 ALA B CA 1
ATOM 4561 C C . ALA B 1 234 ? -12.477 -19.094 -8 1 98.62 234 ALA B C 1
ATOM 4563 O O . ALA B 1 234 ? -12.398 -19.547 -9.141 1 98.62 234 ALA B O 1
ATOM 4564 N N . GLU B 1 235 ? -13.117 -18.031 -7.672 1 98.38 235 GLU B N 1
ATOM 4565 C CA . GLU B 1 235 ? -13.828 -17.281 -8.711 1 98.38 235 GLU B CA 1
ATOM 4566 C C . GLU B 1 235 ? -12.852 -16.703 -9.734 1 98.38 235 GLU B C 1
ATOM 4568 O O . GLU B 1 235 ? -13.117 -16.719 -10.938 1 98.38 235 GLU B O 1
ATOM 4573 N N . GLN B 1 236 ? -11.75 -16.219 -9.258 1 98.69 236 GLN B N 1
ATOM 4574 C CA . GLN B 1 236 ? -10.758 -15.633 -10.164 1 98.69 236 GLN B CA 1
ATOM 4575 C C . GLN B 1 236 ? -10.117 -16.719 -11.039 1 98.69 236 GLN B C 1
ATOM 4577 O O . GLN B 1 236 ? -9.82 -16.469 -12.211 1 98.69 236 GLN B O 1
ATOM 4582 N N . CYS B 1 237 ? -9.93 -17.906 -10.5 1 98.88 237 CYS B N 1
ATOM 4583 C CA . CYS B 1 237 ? -9.438 -19.016 -11.297 1 98.88 237 CYS B CA 1
ATOM 4584 C C . CYS B 1 237 ? -10.438 -19.391 -12.391 1 98.88 237 CYS B C 1
ATOM 4586 O O . CYS B 1 237 ? -10.055 -19.562 -13.555 1 98.88 237 CYS B O 1
ATOM 4588 N N . ARG B 1 238 ? -11.672 -19.453 -12.047 1 98.75 238 ARG B N 1
ATOM 4589 C CA . ARG B 1 238 ? -12.719 -19.766 -13.008 1 98.75 238 ARG B CA 1
ATOM 4590 C C . ARG B 1 238 ? -12.781 -18.719 -14.117 1 98.75 238 ARG B C 1
ATOM 4592 O O . ARG B 1 238 ? -12.969 -19.062 -15.289 1 98.75 238 ARG B O 1
ATOM 4599 N N . ASN B 1 239 ? -12.641 -17.531 -13.695 1 98.81 239 ASN B N 1
ATOM 4600 C CA . ASN B 1 239 ? -12.664 -16.453 -14.68 1 98.81 239 ASN B CA 1
ATOM 4601 C C . ASN B 1 239 ? -11.5 -16.547 -15.656 1 98.81 239 ASN B C 1
ATOM 4603 O O . ASN B 1 239 ? -11.672 -16.375 -16.859 1 98.81 239 ASN B O 1
ATOM 4607 N N . THR B 1 240 ? -10.297 -16.812 -15.156 1 98.88 240 THR B N 1
ATOM 4608 C CA . THR B 1 240 ? -9.133 -17.016 -16.016 1 98.88 240 THR B CA 1
ATOM 4609 C C . THR B 1 240 ? -9.383 -18.156 -17.016 1 98.88 240 THR B C 1
ATOM 4611 O O . THR B 1 240 ? -9.141 -18 -18.203 1 98.88 240 THR B O 1
ATOM 4614 N N . ALA B 1 241 ? -9.875 -19.234 -16.5 1 98.88 241 ALA B N 1
ATOM 4615 C CA . ALA B 1 241 ? -10.117 -20.406 -17.344 1 98.88 241 ALA B CA 1
ATOM 4616 C C . ALA B 1 241 ? -11.141 -20.094 -18.438 1 98.88 241 ALA B C 1
ATOM 4618 O O . ALA B 1 241 ? -10.945 -20.469 -19.594 1 98.88 241 ALA B O 1
ATOM 4619 N N . ARG B 1 242 ? -12.188 -19.469 -18.047 1 98.75 242 ARG B N 1
ATOM 4620 C CA . ARG B 1 242 ? -13.258 -19.125 -18.969 1 98.75 242 ARG B CA 1
ATOM 4621 C C . ARG B 1 242 ? -12.742 -18.203 -20.078 1 98.75 242 ARG B C 1
ATOM 4623 O O . ARG B 1 242 ? -12.992 -18.438 -21.25 1 98.75 242 ARG B O 1
ATOM 4630 N N . LEU B 1 243 ? -12.039 -17.156 -19.656 1 98.88 243 LEU B N 1
ATOM 4631 C CA . LEU B 1 243 ? -11.516 -16.172 -20.609 1 98.88 243 LEU B CA 1
ATOM 4632 C C . LEU B 1 243 ? -10.516 -16.828 -21.562 1 98.88 243 LEU B C 1
ATOM 4634 O O . LEU B 1 243 ? -10.516 -16.547 -22.75 1 98.88 243 LEU B O 1
ATOM 4638 N N . LEU B 1 244 ? -9.664 -17.703 -21.047 1 98.88 244 LEU B N 1
ATOM 4639 C CA . LEU B 1 244 ? -8.688 -18.406 -21.875 1 98.88 244 LEU B CA 1
ATOM 4640 C C . LEU B 1 244 ? -9.383 -19.312 -22.875 1 98.88 244 LEU B C 1
ATOM 4642 O O . LEU B 1 244 ? -9.039 -19.312 -24.062 1 98.88 244 LEU B O 1
ATOM 4646 N N . ALA B 1 245 ? -10.391 -20.031 -22.438 1 98.88 245 ALA B N 1
ATOM 4647 C CA . ALA B 1 245 ? -11.156 -20.906 -23.328 1 98.88 245 ALA B CA 1
ATOM 4648 C C . ALA B 1 245 ? -11.828 -20.109 -24.438 1 98.88 245 ALA B C 1
ATOM 4650 O O . ALA B 1 245 ? -11.828 -20.531 -25.594 1 98.88 245 ALA B O 1
ATOM 4651 N N . GLN B 1 246 ? -12.336 -18.984 -24.062 1 98.75 246 GLN B N 1
ATOM 4652 C CA . GLN B 1 246 ? -13 -18.125 -25.016 1 98.75 246 GLN B CA 1
ATOM 4653 C C . GLN B 1 246 ? -12.031 -17.656 -26.109 1 98.75 246 GLN B C 1
ATOM 4655 O O . GLN B 1 246 ? -12.344 -17.734 -27.297 1 98.75 246 GLN B O 1
ATOM 4660 N N . VAL B 1 247 ? -10.875 -17.219 -25.703 1 98.69 247 VAL B N 1
ATOM 4661 C CA . VAL B 1 247 ? -9.883 -16.719 -26.656 1 98.69 247 VAL B CA 1
ATOM 4662 C C . VAL B 1 247 ? -9.398 -17.859 -27.547 1 98.69 247 VAL B C 1
ATOM 4664 O O . VAL B 1 247 ? -9.117 -17.641 -28.719 1 98.69 247 VAL B O 1
ATOM 4667 N N . LEU B 1 248 ? -9.383 -19.078 -27.062 1 98.69 248 LEU B N 1
ATOM 4668 C CA . LEU B 1 248 ? -8.891 -20.25 -27.797 1 98.69 248 LEU B CA 1
ATOM 4669 C C . LEU B 1 248 ? -10 -20.844 -28.656 1 98.69 248 LEU B C 1
ATOM 4671 O O . LEU B 1 248 ? -9.75 -21.75 -29.469 1 98.69 248 LEU B O 1
ATOM 4675 N N . GLY B 1 249 ? -11.203 -20.422 -28.406 1 98.25 249 GLY B N 1
ATOM 4676 C CA . GLY B 1 249 ? -12.336 -20.969 -29.156 1 98.25 249 GLY B CA 1
ATOM 4677 C C . GLY B 1 249 ? -12.742 -22.344 -28.688 1 98.25 249 GLY B C 1
ATOM 4678 O O . GLY B 1 249 ? -13.188 -23.172 -29.484 1 98.25 249 GLY B O 1
ATOM 4679 N N . LEU B 1 250 ? -12.609 -22.578 -27.438 1 98.31 250 LEU B N 1
ATOM 4680 C CA . LEU B 1 250 ? -12.922 -23.891 -26.906 1 98.31 250 LEU B CA 1
ATOM 4681 C C . LEU B 1 250 ? -14.336 -23.922 -26.328 1 98.31 250 LEU B C 1
ATOM 4683 O O . LEU B 1 250 ? -14.711 -23.062 -25.531 1 98.31 250 LEU B O 1
ATOM 4687 N N . GLY B 1 251 ? -15.078 -24.938 -26.719 1 97 251 GLY B N 1
ATOM 4688 C CA . GLY B 1 251 ? -16.344 -25.203 -26.062 1 97 251 GLY B CA 1
ATOM 4689 C C . GLY B 1 251 ? -16.172 -25.75 -24.656 1 97 251 GLY B C 1
ATOM 4690 O O . GLY B 1 251 ? -15.086 -26.172 -24.266 1 97 251 GLY B O 1
ATOM 4691 N N . GLU B 1 252 ? -17.219 -25.812 -23.891 1 95.94 252 GLU B N 1
ATOM 4692 C CA . GLU B 1 252 ? -17.203 -26.219 -22.5 1 95.94 252 GLU B CA 1
ATOM 4693 C C . GLU B 1 252 ? -16.734 -27.672 -22.359 1 95.94 252 GLU B C 1
ATOM 4695 O O . GLU B 1 252 ? -16.156 -28.047 -21.328 1 95.94 252 GLU B O 1
ATOM 4700 N N . ASP B 1 253 ? -16.891 -28.391 -23.391 1 95.88 253 ASP B N 1
ATOM 4701 C CA . ASP B 1 253 ? -16.547 -29.797 -23.344 1 95.88 253 ASP B CA 1
ATOM 4702 C C . ASP B 1 253 ? -15.086 -30.031 -23.703 1 95.88 253 ASP B C 1
ATOM 4704 O O . ASP B 1 253 ? -14.562 -31.141 -23.562 1 95.88 253 ASP B O 1
ATOM 4708 N N . ARG B 1 254 ? -14.414 -29.031 -24.078 1 97.81 254 ARG B N 1
ATOM 4709 C CA . ARG B 1 254 ? -13.062 -29.188 -24.609 1 97.81 254 ARG B CA 1
ATOM 4710 C C . ARG B 1 254 ? -12.016 -28.75 -23.594 1 97.81 254 ARG B C 1
ATOM 4712 O O . ARG B 1 254 ? -10.82 -28.906 -23.828 1 97.81 254 ARG B O 1
ATOM 4719 N N . TYR B 1 255 ? -12.414 -28.25 -22.406 1 98.62 255 TYR B N 1
ATOM 4720 C CA . TYR B 1 255 ? -11.469 -27.922 -21.344 1 98.62 255 TYR B CA 1
ATOM 4721 C C . TYR B 1 255 ? -12.047 -28.25 -19.984 1 98.62 255 TYR B C 1
ATOM 4723 O O . TYR B 1 255 ? -13.242 -28.516 -19.844 1 98.62 255 TYR B O 1
ATOM 4731 N N . LEU B 1 256 ? -11.156 -28.344 -19.047 1 98.69 256 LEU B N 1
ATOM 4732 C CA . LEU B 1 256 ? -11.516 -28.641 -17.672 1 98.69 256 LEU B CA 1
ATOM 4733 C C . LEU B 1 256 ? -10.656 -27.844 -16.688 1 98.69 256 LEU B C 1
ATOM 4735 O O . LEU B 1 256 ? -9.43 -27.828 -16.812 1 98.69 256 LEU B O 1
ATOM 4739 N N . LEU B 1 257 ? -11.297 -27.109 -15.797 1 98.75 257 LEU B N 1
ATOM 4740 C CA . LEU B 1 257 ? -10.602 -26.469 -14.688 1 98.75 257 LEU B CA 1
ATOM 4741 C C . LEU B 1 257 ? -10.516 -27.391 -13.484 1 98.75 257 LEU B C 1
ATOM 4743 O O . LEU B 1 257 ? -11.508 -28 -13.094 1 98.75 257 LEU B O 1
ATOM 4747 N N . THR B 1 258 ? -9.391 -27.578 -12.984 1 98.75 258 THR B N 1
ATOM 4748 C CA . THR B 1 258 ? -9.195 -28.406 -11.805 1 98.75 258 THR B CA 1
ATOM 4749 C C . THR B 1 258 ? -8.312 -27.703 -10.781 1 98.75 258 THR B C 1
ATOM 4751 O O . THR B 1 258 ? -7.715 -26.672 -11.086 1 98.75 258 THR B O 1
ATOM 4754 N N . PHE B 1 259 ? -8.328 -28.234 -9.578 1 98.56 259 PHE B N 1
ATOM 4755 C CA . PHE B 1 259 ? -7.504 -27.719 -8.484 1 98.56 259 PHE B CA 1
ATOM 4756 C C . PHE B 1 259 ? -6.559 -28.797 -7.965 1 98.56 259 PHE B C 1
ATOM 4758 O O . PHE B 1 259 ? -6.973 -29.922 -7.73 1 98.56 259 PHE B O 1
ATOM 4765 N N . GLN B 1 260 ? -5.289 -28.375 -7.871 1 97.12 260 GLN B N 1
ATOM 4766 C CA . GLN B 1 260 ? -4.262 -29.312 -7.434 1 97.12 260 GLN B CA 1
ATOM 4767 C C . GLN B 1 260 ? -3.85 -29.047 -5.988 1 97.12 260 GLN B C 1
ATOM 4769 O O . GLN B 1 260 ? -4.371 -28.125 -5.348 1 97.12 260 GLN B O 1
ATOM 4774 N N . SER B 1 261 ? -3.01 -29.859 -5.438 1 87.75 261 SER B N 1
ATOM 4775 C CA . SER B 1 261 ? -2.377 -29.75 -4.125 1 87.75 261 SER B CA 1
ATOM 4776 C C . SER B 1 261 ? -3.41 -29.781 -3.008 1 87.75 261 SER B C 1
ATOM 4778 O O . SER B 1 261 ? -4.402 -29.047 -3.043 1 87.75 261 SER B O 1
ATOM 4780 N N . ARG B 1 262 ? -3.355 -30.734 -2.248 1 82.5 262 ARG B N 1
ATOM 4781 C CA . ARG B 1 262 ? -4.191 -30.875 -1.059 1 82.5 262 ARG B CA 1
ATOM 4782 C C . ARG B 1 262 ? -3.35 -31.234 0.161 1 82.5 262 ARG B C 1
ATOM 4784 O O . ARG B 1 262 ? -2.318 -31.906 0.036 1 82.5 262 ARG B O 1
ATOM 4791 N N . PHE B 1 263 ? -3.701 -30.609 1.18 1 75.94 263 PHE B N 1
ATOM 4792 C CA . PHE B 1 263 ? -3.008 -30.891 2.432 1 75.94 263 PHE B CA 1
ATOM 4793 C C . PHE B 1 263 ? -4.004 -31.125 3.562 1 75.94 263 PHE B C 1
ATOM 4795 O O . PHE B 1 263 ? -4.961 -30.375 3.719 1 75.94 263 PHE B O 1
ATOM 4802 N N . GLY B 1 264 ? -3.811 -32.156 4.25 1 73.62 264 GLY B N 1
ATOM 4803 C CA . GLY B 1 264 ? -4.605 -32.406 5.441 1 73.62 264 GLY B CA 1
ATOM 4804 C C . GLY B 1 264 ? -5.957 -33.031 5.141 1 73.62 264 GLY B C 1
ATOM 4805 O O . GLY B 1 264 ? -6.172 -33.562 4.051 1 73.62 264 GLY B O 1
ATOM 4806 N N . LYS B 1 265 ? -6.73 -32.969 6.137 1 78.44 265 LYS B N 1
ATOM 4807 C CA . LYS B 1 265 ? -8.016 -33.656 6.09 1 78.44 265 LYS B CA 1
ATOM 4808 C C . LYS B 1 265 ? -9.117 -32.719 5.582 1 78.44 265 LYS B C 1
ATOM 4810 O O . LYS B 1 265 ? -10.195 -33.188 5.203 1 78.44 265 LYS B O 1
ATOM 4815 N N . ALA B 1 266 ? -8.797 -31.516 5.461 1 83.88 266 ALA B N 1
ATOM 4816 C CA . ALA B 1 266 ? -9.82 -30.547 5.066 1 83.88 266 ALA B CA 1
ATOM 4817 C C . ALA B 1 266 ? -10.18 -30.703 3.59 1 83.88 266 ALA B C 1
ATOM 4819 O O . ALA B 1 266 ? -9.375 -31.203 2.799 1 83.88 266 ALA B O 1
ATOM 4820 N N . ARG B 1 267 ? -11.438 -30.328 3.359 1 91.19 267 ARG B N 1
ATOM 4821 C CA . ARG B 1 267 ? -11.852 -30.266 1.96 1 91.19 267 ARG B CA 1
ATOM 4822 C C . ARG B 1 267 ? -11.219 -29.078 1.249 1 91.19 267 ARG B C 1
ATOM 4824 O O . ARG B 1 267 ? -11.234 -27.953 1.77 1 91.19 267 ARG B O 1
ATOM 4831 N N . TRP B 1 268 ? -10.68 -29.344 0.136 1 95.38 268 TRP B N 1
ATOM 4832 C CA . TRP B 1 268 ? -10.07 -28.297 -0.683 1 95.38 268 TRP B CA 1
ATOM 4833 C C . TRP B 1 268 ? -10.906 -28.016 -1.926 1 95.38 268 TRP B C 1
ATOM 4835 O O . TRP B 1 268 ? -11.938 -28.656 -2.141 1 95.38 268 TRP B O 1
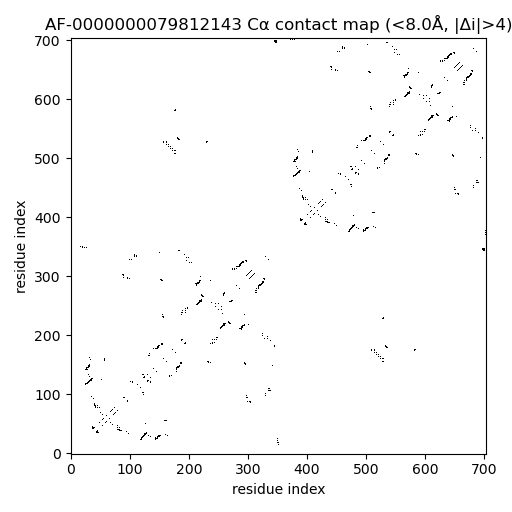ATOM 4845 N N . LEU B 1 269 ? -10.516 -27.031 -2.658 1 96.88 269 LEU B N 1
ATOM 4846 C CA . LEU B 1 269 ? -11.258 -26.672 -3.861 1 96.88 269 LEU B CA 1
ATOM 4847 C C . LEU B 1 269 ? -11.297 -27.844 -4.848 1 96.88 269 LEU B C 1
ATOM 4849 O O . LEU B 1 269 ? -10.289 -28.531 -5.035 1 96.88 269 LEU B O 1
ATOM 4853 N N . GLU B 1 270 ? -12.453 -28.078 -5.426 1 96.69 270 GLU B N 1
ATOM 4854 C CA . GLU B 1 270 ? -12.711 -29.125 -6.398 1 96.69 270 GLU B CA 1
ATOM 4855 C C . GLU B 1 270 ? -13.156 -28.547 -7.738 1 96.69 270 GLU B C 1
ATOM 4857 O O . GLU B 1 270 ? -13.586 -27.391 -7.809 1 96.69 270 GLU B O 1
ATOM 4862 N N . PRO B 1 271 ? -12.984 -29.406 -8.82 1 97.75 271 PRO B N 1
ATOM 4863 C CA . PRO B 1 271 ? -12.531 -30.797 -8.867 1 97.75 271 PRO B CA 1
ATOM 4864 C C . PRO B 1 271 ? -11.016 -30.922 -8.727 1 97.75 271 PRO B C 1
ATOM 4866 O O . PRO B 1 271 ? -10.273 -30.047 -9.203 1 97.75 271 PRO B O 1
ATOM 4869 N N . TYR B 1 272 ? -10.578 -32.031 -8.125 1 97.88 272 TYR B N 1
ATOM 4870 C CA . TYR B 1 272 ? -9.156 -32.312 -7.941 1 97.88 272 TYR B CA 1
ATOM 4871 C C . TYR B 1 272 ? -8.5 -32.719 -9.258 1 97.88 272 TYR B C 1
ATOM 4873 O O . TYR B 1 272 ? -9.078 -33.469 -10.039 1 97.88 272 TYR B O 1
ATOM 4881 N N . THR B 1 273 ? -7.242 -32.281 -9.438 1 98.44 273 THR B N 1
ATOM 4882 C CA . THR B 1 273 ? -6.57 -32.5 -10.719 1 98.44 273 THR B CA 1
ATOM 4883 C C . THR B 1 273 ? -6.32 -33.969 -10.977 1 98.44 273 THR B C 1
ATOM 4885 O O . THR B 1 273 ? -6.781 -34.531 -11.977 1 98.44 273 THR B O 1
ATOM 4888 N N . GLU B 1 274 ? -5.68 -34.656 -10.062 1 97.81 274 GLU B N 1
ATOM 4889 C CA . GLU B 1 274 ? -5.285 -36.031 -10.312 1 97.81 274 GLU B CA 1
ATOM 4890 C C . GLU B 1 274 ? -6.504 -36.938 -10.484 1 97.81 274 GLU B C 1
ATOM 4892 O O . GLU B 1 274 ? -6.609 -37.656 -11.477 1 97.81 274 GLU B O 1
ATOM 4897 N N . PRO B 1 275 ? -7.477 -36.875 -9.57 1 97.81 275 PRO B N 1
ATOM 4898 C CA . PRO B 1 275 ? -8.688 -37.688 -9.758 1 97.81 275 PRO B CA 1
ATOM 4899 C C . PRO B 1 275 ? -9.414 -37.375 -11.062 1 97.81 275 PRO B C 1
ATOM 4901 O O . PRO B 1 275 ? -9.977 -38.25 -11.695 1 97.81 275 PRO B O 1
ATOM 4904 N N . SER B 1 276 ? -9.445 -36.125 -11.461 1 98.69 276 SER B N 1
ATOM 4905 C CA . SER B 1 276 ? -10.094 -35.75 -12.711 1 98.69 276 SER B CA 1
ATOM 4906 C C . SER B 1 276 ? -9.383 -36.344 -13.914 1 98.69 276 SER B C 1
ATOM 4908 O O . SER B 1 276 ? -10.031 -36.812 -14.859 1 98.69 276 SER B O 1
ATOM 4910 N N . LEU B 1 277 ? -8.094 -36.344 -13.891 1 98.75 277 LEU B N 1
ATOM 4911 C CA . LEU B 1 277 ? -7.309 -36.906 -14.984 1 98.75 277 LEU B CA 1
ATOM 4912 C C . LEU B 1 277 ? -7.523 -38.406 -15.086 1 98.75 277 LEU B C 1
ATOM 4914 O O . LEU B 1 277 ? -7.621 -38.969 -16.188 1 98.75 277 LEU B O 1
ATOM 4918 N N . VAL B 1 278 ? -7.602 -39.062 -13.945 1 98.75 278 VAL B N 1
ATOM 4919 C CA . VAL B 1 278 ? -7.879 -40.5 -13.906 1 98.75 278 VAL B CA 1
ATOM 4920 C C . VAL B 1 278 ? -9.258 -40.75 -14.508 1 98.75 278 VAL B C 1
ATOM 4922 O O . VAL B 1 278 ? -9.414 -41.688 -15.32 1 98.75 278 VAL B O 1
ATOM 4925 N N . ALA B 1 279 ? -10.219 -39.938 -14.078 1 98.75 279 ALA B N 1
ATOM 4926 C CA . ALA B 1 279 ? -11.586 -40.094 -14.586 1 98.75 279 ALA B CA 1
ATOM 4927 C C . ALA B 1 279 ? -11.641 -39.875 -16.094 1 98.75 279 ALA B C 1
ATOM 4929 O O . ALA B 1 279 ? -12.375 -40.594 -16.797 1 98.75 279 ALA B O 1
ATOM 49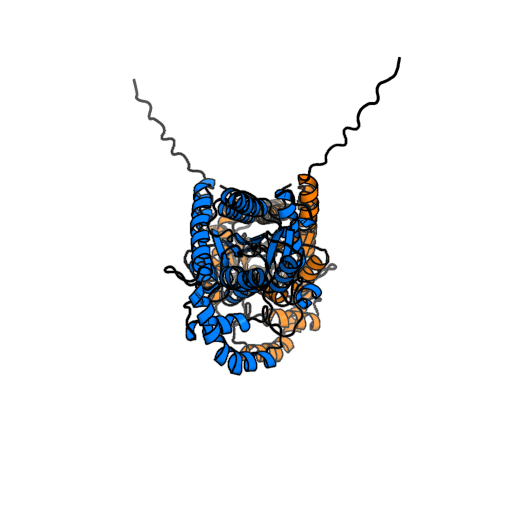30 N N . LEU B 1 280 ? -10.914 -38.938 -16.609 1 98.56 280 LEU B N 1
ATOM 4931 C CA . LEU B 1 280 ? -10.852 -38.688 -18.047 1 98.56 280 LEU B CA 1
ATOM 4932 C C . LEU B 1 280 ? -10.297 -39.906 -18.781 1 98.56 280 LEU B C 1
ATOM 4934 O O . LEU B 1 280 ? -10.867 -40.344 -19.797 1 98.56 280 LEU B O 1
ATOM 4938 N N . ALA B 1 281 ? -9.219 -40.438 -18.281 1 98.62 281 ALA B N 1
ATOM 4939 C CA . ALA B 1 281 ? -8.594 -41.594 -18.906 1 98.62 281 ALA B CA 1
ATOM 4940 C C . ALA B 1 281 ? -9.547 -42.781 -18.938 1 98.62 281 ALA B C 1
ATOM 4942 O O . ALA B 1 281 ? -9.727 -43.406 -19.969 1 98.62 281 ALA B O 1
ATOM 4943 N N . GLN B 1 282 ? -10.156 -43 -17.859 1 98.5 282 GLN B N 1
ATOM 4944 C CA . GLN B 1 282 ? -11.094 -44.094 -17.719 1 98.5 282 GLN B CA 1
ATOM 4945 C C . GLN B 1 282 ? -12.336 -43.875 -18.578 1 98.5 282 GLN B C 1
ATOM 4947 O O . GLN B 1 282 ? -12.984 -44.844 -19 1 98.5 282 GLN B O 1
ATOM 4952 N N . GLY B 1 283 ? -12.617 -42.656 -18.797 1 98 283 GLY B N 1
ATOM 4953 C CA . GLY B 1 283 ? -13.766 -42.312 -19.625 1 98 283 GLY B CA 1
ATOM 4954 C C . GLY B 1 283 ? -13.461 -42.312 -21.109 1 98 283 GLY B C 1
ATOM 4955 O O . GLY B 1 283 ? -14.336 -42 -21.922 1 98 283 GLY B O 1
ATOM 4956 N N . GLY B 1 284 ? -12.219 -42.531 -21.484 1 97.88 284 GLY B N 1
ATOM 4957 C CA . GLY B 1 284 ? -11.891 -42.719 -22.891 1 97.88 284 GLY B CA 1
ATOM 4958 C C . GLY B 1 284 ? -11.078 -41.594 -23.484 1 97.88 284 GLY B C 1
ATOM 4959 O O . GLY B 1 284 ? -10.719 -41.625 -24.656 1 97.88 284 GLY B O 1
ATOM 4960 N N . THR B 1 285 ? -10.797 -40.625 -22.672 1 98.19 285 THR B N 1
ATOM 4961 C CA . THR B 1 285 ? -9.922 -39.562 -23.156 1 98.19 285 THR B CA 1
ATOM 4962 C C . THR B 1 285 ? -8.516 -40.062 -23.391 1 98.19 285 THR B C 1
ATOM 4964 O O . THR B 1 285 ? -7.887 -40.625 -22.484 1 98.19 285 THR B O 1
ATOM 4967 N N . ARG B 1 286 ? -8 -39.906 -24.562 1 98.44 286 ARG B N 1
ATOM 4968 C CA . ARG B 1 286 ? -6.719 -40.5 -24.922 1 98.44 286 ARG B CA 1
ATOM 4969 C C . ARG B 1 286 ? -5.574 -39.5 -24.703 1 98.44 286 ARG B C 1
ATOM 4971 O O . ARG B 1 286 ? -4.496 -39.906 -24.25 1 98.44 286 ARG B O 1
ATOM 4978 N N . ARG B 1 287 ? -5.816 -38.281 -25.031 1 98.69 287 ARG B N 1
ATOM 4979 C CA . ARG B 1 287 ? -4.766 -37.281 -24.984 1 98.69 287 ARG B CA 1
ATOM 4980 C C . ARG B 1 287 ? -5.234 -36.031 -24.234 1 98.69 287 ARG B C 1
ATOM 4982 O O . ARG B 1 287 ? -6.348 -35.531 -24.453 1 98.69 287 ARG B O 1
ATOM 4989 N N . VAL B 1 288 ? -4.324 -35.562 -23.359 1 98.88 288 VAL B N 1
ATOM 4990 C CA . VAL B 1 288 ? -4.641 -34.312 -22.641 1 98.88 288 VAL B CA 1
ATOM 4991 C C . VAL B 1 288 ? -3.477 -33.344 -22.766 1 98.88 288 VAL B C 1
ATOM 4993 O O . VAL B 1 288 ? -2.312 -33.75 -22.781 1 98.88 288 VAL B O 1
ATOM 4996 N N . ASP B 1 289 ? -3.805 -32.062 -22.969 1 98.94 289 ASP B N 1
ATOM 4997 C CA . ASP B 1 289 ? -2.904 -30.953 -22.703 1 98.94 289 ASP B CA 1
ATOM 4998 C C . ASP B 1 289 ? -3.154 -30.359 -21.312 1 98.94 289 ASP B C 1
ATOM 5000 O O . ASP B 1 289 ? -4.301 -30.094 -20.938 1 98.94 289 ASP B O 1
ATOM 5004 N N . VAL B 1 290 ? -2.047 -30.25 -20.531 1 98.94 290 VAL B N 1
ATOM 5005 C CA . VAL B 1 290 ? -2.227 -29.781 -19.172 1 98.94 290 VAL B CA 1
ATOM 5006 C C . VAL B 1 290 ? -1.374 -28.531 -18.938 1 98.94 290 VAL B C 1
ATOM 5008 O O . VAL B 1 290 ? -0.184 -28.516 -19.25 1 98.94 290 VAL B O 1
ATOM 5011 N N . MET B 1 291 ? -1.994 -27.516 -18.453 1 98.88 291 MET B N 1
ATOM 5012 C CA . MET B 1 291 ? -1.283 -26.297 -18.094 1 98.88 291 MET B CA 1
ATOM 5013 C C . MET B 1 291 ? -1.682 -25.828 -16.703 1 98.88 291 MET B C 1
ATOM 5015 O O . MET B 1 291 ? -2.689 -26.281 -16.156 1 98.88 291 MET B O 1
ATOM 5019 N N . CYS B 1 292 ? -0.893 -24.922 -16.109 1 98.88 292 CYS B N 1
ATOM 5020 C CA . CYS B 1 292 ? -1.118 -24.375 -14.781 1 98.88 292 CYS B CA 1
ATOM 5021 C C . CYS B 1 292 ? -1.159 -22.859 -14.812 1 98.88 292 CYS B C 1
ATOM 5023 O O . CYS B 1 292 ? -0.211 -22.203 -14.383 1 98.88 292 CYS B O 1
ATOM 5025 N N . PRO B 1 293 ? -2.285 -22.25 -15.195 1 98.69 293 PRO B N 1
ATOM 5026 C CA . PRO B 1 293 ? -2.344 -20.812 -15.453 1 98.69 293 PRO B CA 1
ATOM 5027 C C . PRO B 1 293 ? -2.127 -19.984 -14.188 1 98.69 293 PRO B C 1
ATOM 5029 O O . PRO B 1 293 ? -1.787 -18.797 -14.273 1 98.69 293 PRO B O 1
ATOM 5032 N N . GLY B 1 294 ? -2.312 -20.547 -13.031 1 98.44 294 GLY B N 1
ATOM 5033 C CA . GLY B 1 294 ? -2.129 -19.812 -11.789 1 98.44 294 GLY B CA 1
ATOM 5034 C C . GLY B 1 294 ? -0.67 -19.547 -11.461 1 98.44 294 GLY B C 1
ATOM 5035 O O . GLY B 1 294 ? -0.361 -18.75 -10.578 1 98.44 294 GLY B O 1
ATOM 5036 N N . PHE B 1 295 ? 0.246 -20.219 -12.172 1 98.69 295 PHE B N 1
ATOM 5037 C CA . PHE B 1 295 ? 1.684 -20.094 -11.961 1 98.69 295 PHE B CA 1
ATOM 5038 C C . PHE B 1 295 ? 2.338 -19.375 -13.133 1 98.69 295 PHE B C 1
ATOM 5040 O O . PHE B 1 295 ? 2.211 -19.797 -14.281 1 98.69 295 PHE B O 1
ATOM 5047 N N . THR B 1 296 ? 3.086 -18.344 -12.828 1 98.62 296 THR B N 1
ATOM 5048 C CA . THR B 1 296 ? 3.812 -17.641 -13.875 1 98.62 296 THR B CA 1
ATOM 5049 C C . THR B 1 296 ? 5.16 -18.312 -14.141 1 98.62 296 THR B C 1
ATOM 5051 O O . THR B 1 296 ? 5.777 -18.094 -15.188 1 98.62 296 THR B O 1
ATOM 5054 N N . SER B 1 297 ? 5.594 -19.109 -13.164 1 98.81 297 SER B N 1
ATOM 5055 C CA . SER B 1 297 ? 6.895 -19.766 -13.203 1 98.81 297 SER B CA 1
ATOM 5056 C C . SER B 1 297 ? 6.773 -21.25 -12.844 1 98.81 297 SER B C 1
ATOM 5058 O O . SER B 1 297 ? 6.121 -21.594 -11.852 1 98.81 297 SER B O 1
ATOM 5060 N N . ASP B 1 298 ? 7.398 -22.062 -13.695 1 98.81 298 ASP B N 1
ATOM 5061 C CA . ASP B 1 298 ? 7.445 -23.484 -13.336 1 98.81 298 ASP B CA 1
ATOM 5062 C C . ASP B 1 298 ? 8.133 -23.688 -11.992 1 98.81 298 ASP B C 1
ATOM 5064 O O . ASP B 1 298 ? 9.109 -23 -11.68 1 98.81 298 ASP B O 1
ATOM 5068 N N . CYS B 1 299 ? 7.629 -24.609 -11.266 1 98.38 299 CYS B N 1
ATOM 5069 C CA . CYS B 1 299 ? 8.07 -24.891 -9.898 1 98.38 299 CYS B CA 1
ATOM 5070 C C . CYS B 1 299 ? 7.762 -26.328 -9.516 1 98.38 299 CYS B C 1
ATOM 5072 O O . CYS B 1 299 ? 7.43 -27.141 -10.375 1 98.38 299 CYS B O 1
ATOM 5074 N N . LEU B 1 300 ? 7.953 -26.656 -8.281 1 97.62 300 LEU B N 1
ATOM 5075 C CA . LEU B 1 300 ? 7.707 -28.016 -7.805 1 97.62 300 LEU B CA 1
ATOM 5076 C C . LEU B 1 300 ? 6.281 -28.453 -8.117 1 97.62 300 LEU B C 1
ATOM 5078 O O . LEU B 1 300 ? 6.062 -29.578 -8.594 1 97.62 300 LEU B O 1
ATOM 5082 N N . GLU B 1 301 ? 5.305 -27.578 -7.926 1 97.56 301 GLU B N 1
ATOM 5083 C CA . GLU B 1 301 ? 3.883 -27.875 -8.078 1 97.56 301 GLU B CA 1
ATOM 5084 C C . GLU B 1 301 ? 3.533 -28.172 -9.531 1 97.56 301 GLU B C 1
ATOM 5086 O O . GLU B 1 301 ? 2.602 -28.922 -9.812 1 97.56 301 GLU B O 1
ATOM 5091 N N . THR B 1 302 ? 4.281 -27.609 -10.422 1 98.69 302 THR B N 1
ATOM 5092 C CA . THR B 1 302 ? 3.955 -27.781 -11.828 1 98.69 302 THR B CA 1
ATOM 5093 C C . THR B 1 302 ? 4.781 -28.922 -12.438 1 98.69 302 THR B C 1
ATOM 5095 O O . THR B 1 302 ? 4.258 -29.75 -13.18 1 98.69 302 THR B O 1
ATOM 5098 N N . LEU B 1 303 ? 6.039 -28.984 -12.07 1 98.56 303 LEU B N 1
ATOM 5099 C CA . LEU B 1 303 ? 6.938 -29.938 -12.695 1 98.56 303 LEU B CA 1
ATOM 5100 C C . LEU B 1 303 ? 6.816 -31.312 -12.039 1 98.56 303 LEU B C 1
ATOM 5102 O O . LEU B 1 303 ? 6.645 -32.312 -12.719 1 98.56 303 LEU B O 1
ATOM 5106 N N . GLU B 1 304 ? 6.902 -31.328 -10.766 1 97.44 304 GLU B N 1
ATOM 5107 C CA . GLU B 1 304 ? 6.828 -32.594 -10.055 1 97.44 304 GLU B CA 1
ATOM 5108 C C . GLU B 1 304 ? 5.379 -33.062 -9.898 1 97.44 304 GLU B C 1
ATOM 5110 O O . GLU B 1 304 ? 5.035 -34.188 -10.297 1 97.44 304 GLU B O 1
ATOM 5115 N N . GLU B 1 305 ? 4.527 -32.25 -9.398 1 97.25 305 GLU B N 1
ATOM 5116 C CA . GLU B 1 305 ? 3.158 -32.625 -9.086 1 97.25 305 GLU B CA 1
ATOM 5117 C C . GLU B 1 305 ? 2.354 -32.906 -10.359 1 97.25 305 GLU B C 1
ATOM 5119 O O . GLU B 1 305 ? 1.638 -33.906 -10.453 1 97.25 305 GLU B O 1
ATOM 5124 N N . ILE B 1 306 ? 2.51 -32.031 -11.32 1 98.56 306 ILE B N 1
ATOM 5125 C CA . ILE B 1 306 ? 1.67 -32.156 -12.508 1 98.56 306 ILE B CA 1
ATOM 5126 C C . ILE B 1 306 ? 2.402 -32.938 -13.586 1 98.56 306 ILE B C 1
ATOM 5128 O O . ILE B 1 306 ? 1.922 -34 -14.031 1 98.56 306 ILE B O 1
ATOM 5132 N N . ASN B 1 307 ? 3.604 -32.562 -13.945 1 98.56 307 ASN B N 1
ATOM 5133 C CA . ASN B 1 307 ? 4.285 -33.094 -15.109 1 98.56 307 ASN B CA 1
ATOM 5134 C C . ASN B 1 307 ? 4.887 -34.469 -14.812 1 98.56 307 ASN B C 1
ATOM 5136 O O . ASN B 1 307 ? 5.309 -35.188 -15.727 1 98.56 307 ASN B O 1
ATOM 5140 N N . GLN B 1 308 ? 4.934 -34.875 -13.539 1 97.81 308 GLN B N 1
ATOM 5141 C CA . GLN B 1 308 ? 5.41 -36.219 -13.211 1 97.81 308 GLN B CA 1
ATOM 5142 C C . GLN B 1 308 ? 4.309 -37.031 -12.555 1 97.81 308 GLN B C 1
ATOM 5144 O O . GLN B 1 308 ? 3.771 -37.969 -13.18 1 97.81 308 GLN B O 1
ATOM 5149 N N . GLU B 1 309 ? 3.771 -36.562 -11.438 1 97.38 309 GLU B N 1
ATOM 5150 C CA . GLU B 1 309 ? 2.826 -37.375 -10.664 1 97.38 309 GLU B CA 1
ATOM 5151 C C . GLU B 1 309 ? 1.484 -37.469 -11.383 1 97.38 309 GLU B C 1
ATOM 5153 O O . GLU B 1 309 ? 0.969 -38.594 -11.57 1 97.38 309 GLU B O 1
ATOM 5158 N N . ALA B 1 310 ? 0.93 -36.406 -11.766 1 98.38 310 ALA B N 1
ATOM 5159 C CA . ALA B 1 310 ? -0.361 -36.438 -12.445 1 98.38 310 ALA B CA 1
ATOM 5160 C C . ALA B 1 310 ? -0.247 -37.125 -13.805 1 98.38 310 ALA B C 1
ATOM 5162 O O . ALA B 1 310 ? -1.172 -37.844 -14.234 1 98.38 310 ALA B O 1
ATOM 5163 N N . ARG B 1 311 ? 0.838 -36.875 -14.477 1 98.69 311 ARG B N 1
ATOM 5164 C CA . ARG B 1 311 ? 1.125 -37.562 -15.734 1 98.69 311 ARG B CA 1
ATOM 5165 C C . ARG B 1 311 ? 1.089 -39.094 -15.547 1 98.69 311 ARG B C 1
ATOM 5167 O O . ARG B 1 311 ? 0.42 -39.781 -16.312 1 98.69 311 ARG B O 1
ATOM 5174 N N . GLU B 1 312 ? 1.769 -39.562 -14.562 1 98.62 312 GLU B N 1
ATOM 5175 C CA . GLU B 1 312 ? 1.816 -40.969 -14.281 1 98.62 312 GLU B CA 1
ATOM 5176 C C . GLU B 1 312 ? 0.424 -41.531 -13.992 1 98.62 312 GLU B C 1
ATOM 5178 O O . GLU B 1 312 ? 0.063 -42.625 -14.477 1 98.62 312 GLU B O 1
ATOM 5183 N N . ALA B 1 313 ? -0.339 -40.781 -13.242 1 98.5 313 ALA B N 1
ATOM 5184 C CA . ALA B 1 313 ? -1.687 -41.219 -12.875 1 98.5 313 ALA B CA 1
ATOM 5185 C C . ALA B 1 313 ? -2.574 -41.344 -14.117 1 98.5 313 ALA B C 1
ATOM 5187 O O . ALA B 1 313 ? -3.324 -42.312 -14.25 1 98.5 313 ALA B O 1
ATOM 5188 N N . PHE B 1 314 ? -2.504 -40.406 -14.992 1 98.81 314 PHE B N 1
ATOM 5189 C CA . PHE B 1 314 ? -3.301 -40.406 -16.219 1 98.81 314 PHE B CA 1
ATOM 5190 C C . PHE B 1 314 ? -2.924 -41.562 -17.109 1 98.81 314 PHE B C 1
ATOM 5192 O O . PHE B 1 314 ? -3.799 -42.281 -17.609 1 98.81 314 PHE B O 1
ATOM 5199 N N . LEU B 1 315 ? -1.653 -41.781 -17.312 1 98.75 315 LEU B N 1
ATOM 5200 C CA . LEU B 1 315 ? -1.157 -42.844 -18.188 1 98.75 315 LEU B CA 1
ATOM 5201 C C . LEU B 1 315 ? -1.467 -44.219 -17.609 1 98.75 315 LEU B C 1
ATOM 5203 O O . LEU B 1 315 ? -1.868 -45.125 -18.344 1 98.75 315 LEU B O 1
ATOM 5207 N N . HIS B 1 316 ? -1.365 -44.344 -16.328 1 98.62 316 HIS B N 1
ATOM 5208 C CA . HIS B 1 316 ? -1.646 -45.594 -15.664 1 98.62 316 HIS B CA 1
ATOM 5209 C C . HIS B 1 316 ? -3.135 -45.938 -15.711 1 98.62 316 HIS B C 1
ATOM 5211 O O . HIS B 1 316 ? -3.518 -47.094 -15.68 1 98.62 316 HIS B O 1
ATOM 5217 N N . ALA B 1 317 ? -3.918 -44.906 -15.852 1 98.62 317 ALA B N 1
ATOM 5218 C CA . ALA B 1 317 ? -5.367 -45.094 -15.836 1 98.62 317 ALA B CA 1
ATOM 5219 C C . ALA B 1 317 ? -5.898 -45.375 -17.234 1 98.62 317 ALA B C 1
ATOM 5221 O O . ALA B 1 317 ? -7.102 -45.562 -17.422 1 98.62 317 ALA B O 1
ATOM 5222 N N . GLY B 1 318 ? -5.031 -45.375 -18.188 1 98.38 318 GLY B N 1
ATOM 5223 C CA . GLY B 1 318 ? -5.441 -45.75 -19.531 1 98.38 318 GLY B CA 1
ATOM 5224 C C . GLY B 1 318 ? -5.25 -44.625 -20.547 1 98.38 318 GLY B C 1
ATOM 5225 O O . GLY B 1 318 ? -5.465 -44.844 -21.75 1 98.38 318 GLY B O 1
ATOM 5226 N N . GLY B 1 319 ? -4.852 -43.469 -20.094 1 98.44 319 GLY B N 1
ATOM 5227 C CA . GLY B 1 319 ? -4.52 -42.406 -21.031 1 98.44 319 GLY B CA 1
ATOM 5228 C C . GLY B 1 319 ? -3.34 -42.75 -21.922 1 98.44 319 GLY B C 1
ATOM 5229 O O . GLY B 1 319 ? -2.475 -43.531 -21.531 1 98.44 319 GLY B O 1
ATOM 5230 N N . GLN B 1 320 ? -3.291 -42.125 -23.062 1 98.5 320 GLN B N 1
ATOM 5231 C CA . GLN B 1 320 ? -2.262 -42.469 -24.031 1 98.5 320 GLN B CA 1
ATOM 5232 C C . GLN B 1 320 ? -1.184 -41.406 -24.125 1 98.5 320 GLN B C 1
ATOM 5234 O O . GLN B 1 320 ? -0.009 -41.688 -24.328 1 98.5 320 GLN B O 1
ATOM 5239 N N . ASP B 1 321 ? -1.58 -40.125 -24 1 98.56 321 ASP B N 1
ATOM 5240 C CA . ASP B 1 321 ? -0.639 -39.031 -24.203 1 98.56 321 ASP B CA 1
ATOM 5241 C C . ASP B 1 321 ? -0.939 -37.875 -23.25 1 98.56 321 ASP B C 1
ATOM 5243 O O . ASP B 1 321 ? -2.049 -37.344 -23.234 1 98.56 321 ASP B O 1
ATOM 5247 N N . PHE B 1 322 ? 0.059 -37.562 -22.469 1 98.81 322 PHE B N 1
ATOM 5248 C CA . PHE B 1 322 ? 0.029 -36.438 -21.547 1 98.81 322 PHE B CA 1
ATOM 5249 C C . PHE B 1 322 ? 1.027 -35.375 -21.969 1 98.81 322 PHE B C 1
ATOM 5251 O O . PHE B 1 322 ? 2.24 -35.594 -21.922 1 98.81 322 PHE B O 1
ATOM 5258 N N . ARG B 1 323 ? 0.49 -34.25 -22.375 1 98.88 323 ARG B N 1
ATOM 5259 C CA . ARG B 1 323 ? 1.349 -33.156 -22.859 1 98.88 323 ARG B CA 1
ATOM 5260 C C . ARG B 1 323 ? 1.299 -31.953 -21.938 1 98.88 323 ARG B C 1
ATOM 5262 O O . ARG B 1 323 ? 0.26 -31.297 -21.828 1 98.88 323 ARG B O 1
ATOM 5269 N N . TYR B 1 324 ? 2.428 -31.672 -21.375 1 98.81 324 TYR B N 1
ATOM 5270 C CA . TYR B 1 324 ? 2.525 -30.562 -20.438 1 98.81 324 TYR B CA 1
ATOM 5271 C C . TYR B 1 324 ? 2.873 -29.266 -21.156 1 98.81 324 TYR B C 1
ATOM 5273 O O . TYR B 1 324 ? 3.795 -29.234 -21.969 1 98.81 324 TYR B O 1
ATOM 5281 N N . ILE B 1 325 ? 2.084 -28.266 -20.922 1 98.88 325 ILE B N 1
ATOM 5282 C CA . ILE B 1 325 ? 2.379 -26.906 -21.391 1 98.88 325 ILE B CA 1
ATOM 5283 C C . ILE B 1 325 ? 3.105 -26.141 -20.297 1 98.88 325 ILE B C 1
ATOM 5285 O O . ILE B 1 325 ? 2.535 -25.859 -19.25 1 98.88 325 ILE B O 1
ATOM 5289 N N . PRO B 1 326 ? 4.352 -25.75 -20.484 1 98.69 326 PRO B N 1
ATOM 5290 C CA . PRO B 1 326 ? 5.102 -25.031 -19.453 1 98.69 326 PRO B CA 1
ATOM 5291 C C . PRO B 1 326 ? 4.418 -23.734 -19.031 1 98.69 326 PRO B C 1
ATOM 5293 O O . PRO B 1 326 ? 3.629 -23.172 -19.797 1 98.69 326 PRO B O 1
ATOM 5296 N N . CYS B 1 327 ? 4.703 -23.328 -17.797 1 98.81 327 CYS B N 1
ATOM 5297 C CA . CYS B 1 327 ? 4.281 -22 -17.375 1 98.81 327 CYS B CA 1
ATOM 5298 C C . CYS B 1 327 ? 4.848 -20.938 -18.312 1 98.81 327 CYS B C 1
ATOM 5300 O O . CYS B 1 327 ? 5.664 -21.234 -19.188 1 98.81 327 CYS B O 1
ATOM 5302 N N . LEU B 1 328 ? 4.426 -19.719 -18.125 1 98.75 328 LEU B N 1
ATOM 5303 C CA . LEU B 1 328 ? 4.824 -18.656 -19.031 1 98.75 328 LEU B CA 1
ATOM 5304 C C . LEU B 1 328 ? 6.324 -18.391 -18.938 1 98.75 328 LEU B C 1
ATOM 5306 O O . LEU B 1 328 ? 6.949 -17.984 -19.922 1 98.75 328 LEU B O 1
ATOM 5310 N N . ASN B 1 329 ? 6.957 -18.516 -17.734 1 98.69 329 ASN B N 1
ATOM 5311 C CA . ASN B 1 329 ? 8.406 -18.438 -17.562 1 98.69 329 ASN B CA 1
ATOM 5312 C C . ASN B 1 329 ? 8.984 -17.203 -18.25 1 98.69 329 ASN B C 1
ATOM 5314 O O . ASN B 1 329 ? 8.609 -16.078 -17.922 1 98.69 329 ASN B O 1
ATOM 5318 N N . ASP B 1 330 ? 9.812 -17.359 -19.234 1 98.38 330 ASP B N 1
ATOM 5319 C CA . ASP B 1 330 ? 10.453 -16.219 -19.891 1 98.38 330 ASP B CA 1
ATOM 5320 C C . ASP B 1 330 ? 9.812 -15.938 -21.25 1 98.38 330 ASP B C 1
ATOM 5322 O O . ASP B 1 330 ? 10.422 -15.281 -22.094 1 98.38 330 ASP B O 1
ATOM 5326 N N . ASN B 1 331 ? 8.602 -16.391 -21.453 1 98.31 331 ASN B N 1
ATOM 5327 C CA . ASN B 1 331 ? 7.875 -16.156 -22.688 1 98.31 331 ASN B CA 1
ATOM 5328 C C . ASN B 1 331 ? 7.777 -14.656 -23 1 98.31 331 ASN B C 1
ATOM 5330 O O . ASN B 1 331 ? 7.316 -13.875 -22.156 1 98.31 331 ASN B O 1
ATOM 5334 N N . PRO B 1 332 ? 8.164 -14.234 -24.219 1 98.31 332 PRO B N 1
ATOM 5335 C CA . PRO B 1 332 ? 8.156 -12.812 -24.547 1 98.31 332 PRO B CA 1
ATOM 5336 C C . PRO B 1 332 ? 6.77 -12.188 -24.438 1 98.31 332 PRO B C 1
ATOM 5338 O O . PRO B 1 332 ? 6.641 -11.031 -24.031 1 98.31 332 PRO B O 1
ATOM 5341 N N . ALA B 1 333 ? 5.785 -12.945 -24.797 1 98.56 333 ALA B N 1
ATOM 5342 C CA . ALA B 1 333 ? 4.426 -12.43 -24.688 1 98.56 333 ALA B CA 1
ATOM 5343 C C . ALA B 1 333 ? 4.066 -12.156 -23.219 1 98.56 333 ALA B C 1
ATOM 5345 O O . ALA B 1 333 ? 3.355 -11.195 -22.922 1 98.56 333 ALA B O 1
ATOM 5346 N N . TRP B 1 334 ? 4.531 -12.984 -22.375 1 98.81 334 TRP B N 1
ATOM 5347 C CA . TRP B 1 334 ? 4.301 -12.797 -20.953 1 98.81 334 TRP B CA 1
ATOM 5348 C C . TRP B 1 334 ? 5.051 -11.57 -20.438 1 98.81 334 TRP B C 1
ATOM 5350 O O . TRP B 1 334 ? 4.496 -10.758 -19.688 1 98.81 334 TRP B O 1
ATOM 5360 N N . ILE B 1 335 ? 6.273 -11.406 -20.875 1 98.88 335 ILE B N 1
ATOM 5361 C CA . ILE B 1 335 ? 7.062 -10.266 -20.438 1 98.88 335 ILE B CA 1
ATOM 5362 C C . ILE B 1 335 ? 6.395 -8.969 -20.891 1 98.88 335 ILE B C 1
ATOM 5364 O O . ILE B 1 335 ? 6.344 -7.988 -20.141 1 98.88 335 ILE B O 1
ATOM 5368 N N . THR B 1 336 ? 5.895 -9 -22.078 1 98.75 336 THR B N 1
ATOM 5369 C CA . THR B 1 336 ? 5.148 -7.848 -22.562 1 98.75 336 THR B CA 1
ATOM 5370 C C . THR B 1 336 ? 3.918 -7.59 -21.703 1 98.75 336 THR B C 1
ATOM 5372 O O . THR B 1 336 ? 3.658 -6.453 -21.297 1 98.75 336 THR B O 1
ATOM 5375 N N . ALA B 1 337 ? 3.16 -8.672 -21.391 1 98.81 337 ALA B N 1
ATOM 5376 C CA . ALA B 1 337 ? 1.977 -8.539 -20.547 1 98.81 337 ALA B CA 1
ATOM 5377 C C . ALA B 1 337 ? 2.344 -8 -19.172 1 98.81 337 ALA B C 1
ATOM 5379 O O . ALA B 1 337 ? 1.706 -7.066 -18.672 1 98.81 337 ALA B O 1
ATOM 5380 N N . LEU B 1 338 ? 3.383 -8.57 -18.594 1 98.88 338 LEU B N 1
ATOM 5381 C CA . LEU B 1 338 ? 3.875 -8.141 -17.281 1 98.88 338 LEU B CA 1
ATOM 5382 C C . LEU B 1 338 ? 4.262 -6.668 -17.297 1 98.88 338 LEU B C 1
ATOM 5384 O O . LEU B 1 338 ? 3.979 -5.934 -16.359 1 98.88 338 LEU B O 1
ATOM 5388 N N . SER B 1 339 ? 4.883 -6.242 -18.391 1 98.5 339 SER B N 1
ATOM 5389 C CA . SER B 1 339 ? 5.324 -4.859 -18.531 1 98.5 339 SER B CA 1
ATOM 5390 C C . SER B 1 339 ? 4.133 -3.91 -18.641 1 98.5 339 SER B C 1
ATOM 5392 O O . SER B 1 339 ? 4.145 -2.824 -18.062 1 98.5 339 SER B O 1
ATOM 5394 N N . ARG B 1 340 ? 3.148 -4.34 -19.344 1 98 340 ARG B N 1
ATOM 5395 C CA . ARG B 1 340 ? 1.958 -3.51 -19.5 1 98 340 ARG B CA 1
ATOM 5396 C C . ARG B 1 340 ? 1.2 -3.393 -18.188 1 98 340 ARG B C 1
ATOM 5398 O O . ARG B 1 340 ? 0.687 -2.322 -17.844 1 98 340 ARG B O 1
ATOM 5405 N N . ILE B 1 341 ? 1.094 -4.461 -17.453 1 98.12 341 ILE B N 1
ATOM 5406 C CA . ILE B 1 341 ? 0.491 -4.441 -16.125 1 98.12 341 ILE B CA 1
ATOM 5407 C C . ILE B 1 341 ? 1.269 -3.492 -15.227 1 98.12 341 ILE B C 1
ATOM 5409 O O . ILE B 1 341 ? 0.676 -2.656 -14.539 1 98.12 341 ILE B O 1
ATOM 5413 N N . ALA B 1 342 ? 2.58 -3.607 -15.242 1 98.25 342 ALA B N 1
ATOM 5414 C CA . ALA B 1 342 ? 3.424 -2.721 -14.445 1 98.25 342 ALA B CA 1
ATOM 5415 C C . ALA B 1 342 ? 3.209 -1.261 -14.836 1 98.25 342 ALA B C 1
ATOM 5417 O O . ALA B 1 342 ? 3.064 -0.395 -13.969 1 98.25 342 ALA B O 1
ATOM 5418 N N . GLN B 1 343 ? 3.182 -0.978 -16.109 1 96.75 343 GLN B N 1
ATOM 5419 C CA . GLN B 1 343 ? 3.01 0.387 -16.594 1 96.75 343 GLN B CA 1
ATOM 5420 C C . GLN B 1 343 ? 1.692 0.983 -16.094 1 96.75 343 GLN B C 1
ATOM 5422 O O . GLN B 1 343 ? 1.641 2.152 -15.711 1 96.75 343 GLN B O 1
ATOM 5427 N N . GLN B 1 344 ? 0.693 0.171 -16.172 1 96.06 344 GLN B N 1
ATOM 5428 C CA . GLN B 1 344 ? -0.606 0.614 -15.68 1 96.06 344 GLN B CA 1
ATOM 5429 C C . GLN B 1 344 ? -0.513 1.085 -14.234 1 96.06 344 GLN B C 1
ATOM 5431 O O . GLN B 1 344 ? -1.055 2.135 -13.883 1 96.06 344 GLN B O 1
ATOM 5436 N N . HIS B 1 345 ? 0.216 0.374 -13.461 1 97.38 345 HIS B N 1
ATOM 5437 C CA . HIS B 1 345 ? 0.24 0.645 -12.023 1 97.38 345 HIS B CA 1
ATOM 5438 C C . HIS B 1 345 ? 1.308 1.677 -11.68 1 97.38 345 HIS B C 1
ATOM 5440 O O . HIS B 1 345 ? 1.304 2.234 -10.578 1 97.38 345 HIS B O 1
ATOM 5446 N N . LEU B 1 346 ? 2.184 1.969 -12.609 1 96.75 346 LEU B N 1
ATOM 5447 C CA . LEU B 1 346 ? 3.195 3.004 -12.422 1 96.75 346 LEU B CA 1
ATOM 5448 C C . LEU B 1 346 ? 2.68 4.359 -12.898 1 96.75 346 LEU B C 1
ATOM 5450 O O . LEU B 1 346 ? 3.309 5.391 -12.641 1 96.75 346 LEU B O 1
ATOM 5454 N N . ALA B 1 347 ? 1.579 4.375 -13.555 1 94.94 347 ALA B N 1
ATOM 5455 C CA . ALA B 1 347 ? 1.049 5.605 -14.141 1 94.94 347 ALA B CA 1
ATOM 5456 C C . ALA B 1 347 ? 0.899 6.691 -13.078 1 94.94 347 ALA B C 1
ATOM 5458 O O . ALA B 1 347 ? 0.408 6.43 -11.977 1 94.94 347 ALA B O 1
ATOM 5459 N N . GLY B 1 348 ? 1.307 7.926 -13.406 1 93.94 348 GLY B N 1
ATOM 5460 C CA . GLY B 1 348 ? 1.254 9.055 -12.492 1 93.94 348 GLY B CA 1
ATOM 5461 C C . GLY B 1 348 ? 2.539 9.25 -11.711 1 93.94 348 GLY B C 1
ATOM 5462 O O . GLY B 1 348 ? 2.764 10.32 -11.133 1 93.94 348 GLY B O 1
ATOM 5463 N N . TRP B 1 349 ? 3.34 8.242 -11.391 1 90.69 349 TRP B N 1
ATOM 5464 C CA . TRP B 1 349 ? 4.66 8.367 -10.773 1 90.69 349 TRP B CA 1
ATOM 5465 C C . TRP B 1 349 ? 5.691 8.828 -11.797 1 90.69 349 TRP B C 1
ATOM 5467 O O . TRP B 1 349 ? 6.598 9.594 -11.469 1 90.69 349 TRP B O 1
ATOM 5477 N N . SER B 1 350 ? 5.852 8.18 -13.055 1 63.62 350 SER B N 1
ATOM 5478 C CA . SER B 1 350 ? 6.938 8.375 -14.008 1 63.62 350 SER B CA 1
ATOM 5479 C C . SER B 1 350 ? 6.449 9.102 -15.258 1 63.62 350 SER B C 1
ATOM 5481 O O . SER B 1 350 ? 5.859 8.492 -16.141 1 63.62 350 SER B O 1
ATOM 5483 N N . GLN B 1 351 ? 5.492 10.195 -15.281 1 52.31 351 GLN B N 1
ATOM 5484 C CA . GLN B 1 351 ? 5.305 10.602 -16.672 1 52.31 351 GLN B CA 1
ATOM 5485 C C . GLN B 1 351 ? 6.629 11.008 -17.312 1 52.31 351 GLN B C 1
ATOM 5487 O O . GLN B 1 351 ? 7.492 11.586 -16.641 1 52.31 351 GLN B O 1
ATOM 5492 N N . PRO B 1 352 ? 6.945 10.508 -18.531 1 39.53 352 PRO B N 1
ATOM 5493 C CA . PRO B 1 352 ? 7.922 11.297 -19.297 1 39.53 352 PRO B CA 1
ATOM 5494 C C . PRO B 1 352 ? 7.652 12.797 -19.203 1 39.53 352 PRO B C 1
ATOM 5496 O O . PRO B 1 352 ? 6.516 13.211 -18.953 1 39.53 352 PRO B O 1
#

Nearest PDB structures (foldseek):
  4klc-assembly1_B  TM=9.255E-01  e=5.159E-25  Homo sapiens
  4mk4-assembly1_B  TM=9.150E-01  e=1.378E-23  Homo sapiens
  2pnj-assembly1_B  TM=9.074E-01  e=3.584E-23  Homo sapiens
  2pnj-assembly1_A  TM=9.014E-01  e=2.283E-22  Homo sapiens
  2c8j-assembly2_B  TM=8.093E-01  e=6.263E-20  Bacillus anthracis str. Ames

Sequence (704 aa):
MPASPSHHAAQTASASSIQTTAARESTAILLCNLGTPDAPTAPALRRYLAQFLGDPRVVEIPRALWLPLLYGIILRTRPAKSAAKYASIWTEEGSPLAVWTAKQAVMLRGWLGEAGQPVRVLHAMRYGQPAIGAQLQVLQDAGVRRALVLPLYPQYSATTTASVFDDVAAWVRRSRCFPELRFVNDYHDHPDYIAALAQSVRAHWQREGGPADKLVMSFHGIPERNVRLGDPYAEQCRNTARLLAQVLGLGEDRYLLTFQSRFGKARWLEPYTEPSLVALAQGGTRRVDVMCPGFTSDCLETLEEINQEAREAFLHAGGQDFRYIPCLNDNPAWITALSRIAQQHLAGWSQPMPASPSHHAAQTASASSIQTTAARESTAILLCNLGTPDAPTAPALRRYLAQFLGDPRVVEIPRALWLPLLYGIILRTRPAKSAAKYASIWTEEGSPLAVWTAKQAVMLRGWLGEAGQPVRVLHAMRYGQPAIGAQLQVLQDAGVRRALVLPLYPQYSATTTASVFDDVAAWVRRSRCFPELRFVNDYHDHPDYIAALAQSVRAHWQREGGPADKLVMSFHGIPERNVRLGDPYAEQCRNTARLLAQVLGLGEDRYLLTFQSRFGKARWLEPYTEPSLVALAQGGTRRVDVMCPGFTSDCLETLEEINQEAREAFLHAGGQDFRYIPCLNDNPAWITALSRIAQQHLAGWSQP

Radius of gyration: 29.91 Å; Cα contacts (8 Å, |Δi|>4): 1243; chains: 2; bounding box: 76×92×90 Å

pLDDT: mean 92.73, std 16.51, range [26.8, 98.94]

InterPro domains:
  IPR001015 Ferrochelatase [MF_00323] (25-346)
  IPR001015 Ferrochelatase [PF00762] (27-345)
  IPR001015 Ferrochelatase [PTHR11108] (21-346)
  IPR001015 Ferrochelatase [TIGR00109] (24-345)
  IPR019772 Ferrochelatase, active site [PS00534] (215-234)
  IPR033644 Ferrochelatase, C-terminal [cd00419] (195-329)
  IPR033659 Ferrochelatase, N-terminal [cd03411] (27-190)

Organism: NCBI:txid164759

Foldseek 3Di:
DDDPPDPPCPPPPDPVVVCLVVLLLAEEEEEEEADDFPALALVSQLQQQCLLQQDCLAPVPPNVVRVCCSVVPCSVPVSHVSSVLQVVQADPVGFQQVVLQQLLQVLLQVVCVVVVRHHHYDYAHLGYPPHPLVVQVVSVVSNHAYYEYEYQFQFAFSSTQVSSVVRVVVSVVVDPDGHHYHYDGHNLQPPLLLVLVLVLVVVLQVVVVHAFQAEEAEEAKDFPVRVVVPTCRVVSQVNSVVSNCVVNVHDPRRYYYAHEDDDDDGHIDDDYQLVVLLVCQLVPRAEYEYEHSRGQTDGSCQCVVVVPVSVVSNVVSRHHYYHYRGHSRNPPSVSVSVSVVVCVRCPPSNDD/DDDDDDDDPPPPPDPVVVCQVVLLLAEEEEEEEADDFPALALVSQLQQQCLLQQDCLAPVPPNVVRVCCSVVPCSVPVSHVSSVLQVVQADPVGFQQVVLQQLLQVLLQVVCVVVVRHHHGDYAHLGDPPHPLVVQVVSVVSNHAYYEYEYQFQFAFSSTQVSSVVRVVVSVVVDPDGHHYHYDGHNLQPPLLLVLVLVLVVVLQVVVVHAFQAEEAEEAKDFPVRVVVPTCRVVSQVNSVVSNCVVNVHDPRRYYYAHEDDDDDGHIDDDYQLVVLLVCQLVPRAEYEYEHSRGQTDGSCQCVVVVPVSVVSNVVSHHHYYHYRGHSRNPPSVSVVVSVVVCVRCPPSNDD

Solvent-accessible surface area (backbone atoms only — not comparable to full-atom values): 36222 Å² total; per-residue (Å²): 135,85,84,74,81,80,81,79,76,76,73,72,79,55,73,67,59,59,53,33,52,58,41,30,65,15,34,32,36,40,36,32,41,66,54,55,50,89,42,58,35,39,70,37,26,30,56,32,46,51,54,49,64,62,31,63,57,65,39,74,59,60,58,87,64,40,51,58,47,44,66,68,46,46,54,73,57,47,18,52,61,51,11,54,57,42,48,73,64,51,48,97,85,36,48,45,40,60,47,30,46,50,49,39,28,53,50,36,31,51,53,34,38,75,71,74,50,53,41,49,52,43,54,23,11,71,29,50,74,52,31,50,50,60,48,50,48,51,40,47,75,67,56,30,48,32,35,36,40,40,54,58,36,36,46,37,31,33,60,49,48,47,41,47,50,52,46,50,45,56,40,50,75,75,40,54,61,76,46,30,43,34,49,55,48,57,48,42,76,36,66,48,49,43,48,27,54,43,50,54,51,51,54,48,20,62,76,67,74,43,78,54,66,28,40,35,39,35,27,76,37,52,52,40,64,50,43,76,69,53,26,55,34,67,61,38,50,50,48,30,51,50,53,35,31,56,76,68,68,48,56,78,82,40,45,44,76,25,17,31,78,83,71,81,88,63,64,50,41,75,50,43,35,56,66,48,40,28,52,38,13,65,70,63,43,44,32,35,32,37,35,36,79,52,36,48,39,42,31,63,70,49,48,48,48,39,62,41,50,34,39,51,48,18,45,73,40,59,22,73,42,78,42,72,46,77,41,50,41,80,38,64,54,39,43,51,25,53,41,51,55,48,47,34,71,43,34,56,68,61,59,126,135,86,83,76,84,82,82,81,78,74,74,73,78,54,74,67,59,59,53,34,53,57,41,30,65,16,32,34,35,41,37,32,41,66,57,53,49,90,40,60,34,38,71,37,26,29,56,31,47,51,55,48,63,63,31,61,59,65,39,74,60,59,57,86,65,37,50,57,46,45,67,67,45,46,52,72,56,48,19,54,62,50,11,55,57,42,48,73,62,49,49,98,85,36,48,45,38,60,48,31,47,49,49,39,28,53,48,35,29,51,53,32,37,73,70,72,50,53,40,50,53,44,54,23,10,71,29,49,74,53,31,50,49,59,48,50,48,53,38,46,75,67,56,32,47,31,34,36,40,39,54,59,36,35,46,38,32,34,60,48,49,48,41,47,51,51,48,50,46,56,41,49,74,73,41,56,62,76,46,30,43,35,48,55,48,58,49,42,75,36,65,48,49,43,48,27,53,43,49,53,51,50,56,49,21,60,75,67,74,45,78,54,65,29,39,36,40,38,28,80,38,51,52,40,63,50,43,75,68,53,27,57,32,67,61,36,51,51,48,31,52,52,54,37,31,56,76,68,67,48,56,80,83,38,46,44,75,25,16,30,78,82,71,81,87,64,63,50,41,74,49,42,35,55,66,48,40,29,51,38,13,65,70,64,41,44,31,38,32,36,34,38,80,54,36,49,39,42,32,63,70,48,48,48,49,39,62,42,51,34,39,51,47,19,44,73,40,58,23,73,42,78,42,74,47,77,40,51,40,79,36,67,54,40,44,51,25,53,41,51,56,49,48,34,72,43,32,55,70,58,56,129

Secondary structure (DSSP, 8-state):
--------------HHHHHHHHHHTTEEEEEEE----SSSSHHHHHHHHHHHHH-TTT--S-HHHHHHHIIIIIHHHHHHHHHHHHHTT-BTTB-HHHHHHHHHHHHHHHHHHHTT---EEEEEESSSSSBHHHHHHHHHHTT--EEEEEES-SS--TTTHHHHHHHHHHHHHT-SS--EEEE----TT-HHHHHHHHHHHHHHHHHHTS--SEEEEEEEP-BHHHHHTT--HHHHHHHHHHHHHHHHT--GGGEEEEEE---SSS-BSSSBHHHHHHHHHHTT--EEEEE-TT-SS--HIIIIIIIIIIHHHHHHTT--EEEE----TT-HHHHHHHHHHHHHHHTTTS--/--------------HHHHHHHHHHTTEEEEEEE----SSSSHHHHHHHHHHHHH-TTT--S-HHHHHHHIIIIIHHHHHHHHHHHHHTT-BTTB-HHHHHHHHHHHHHHHHHHHTT---EEEEEESSSSSBHHHHHHHHHHTT--EEEEEES-SS--TTTHHHHHHHHHHHHHT-SS--EEEE----TT-HHHHHHHHHHHHHHHHHHTS--SEEEEEEEP-BHHHHHTT--HHHHHHHHHHHHHHHHT--GGGEEEEEE---SSS-BSSSBHHHHHHHHHHTT--EEEEE-TT-SS--HIIIIIIIIIIHHHHHHTT--EEEE----TT-HHHHHHHHHHHHHHHTTTS--